Protein 1QGJ (pdb70)

Radius of gyration: 28.26 Å; Cα contacts (8 Å, |Δi|>4): 1122; chains: 2; bounding box: 73×62×68 Å

InterPro domains:
  IPR000823 Plant peroxidase [PR00461] (39-58)
  IPR000823 Plant peroxidase [PR00461] (63-83)
  IPR000823 Plant peroxidase [PR00461] (100-113)
  IPR000823 Plant peroxidase [PR00461] (119-129)
  IPR000823 Plant peroxidase [PR00461] (138-153)
  IPR000823 Plant peroxidase [PR00461] (184-196)
  IPR000823 Plant peroxidase [PR00461] (243-258)
  IPR000823 Plant peroxidase [PR00461] (259-276)
  IPR000823 Plant peroxidase [PR00461] (303-316)
  IPR000823 Plant peroxidase [PTHR31388] (28-325)
  IPR002016 Haem peroxidase [PF00141] (46-292)
  IPR002016 Haem peroxidase [PR00458] (61-75)
  IPR002016 Haem peroxidase [PR00458] (120-137)
  IPR002016 Haem peroxidase [PR00458] (138-150)
  IPR002016 Haem peroxidase [PR00458] (185-200)
  IPR002016 Haem peroxidase [PR00458] (245-260)
  IPR002016 Haem peroxidase [PS50873] (29-327)
  IPR010255 Haem peroxidase superfamily [SSF48113] (29-327)
  IPR019793 Peroxidases heam-ligand binding site [PS00435] (185-195)
  IPR019794 Peroxidase, active site [PS00436] (61-72)

B-factor: mean 11.36, std 8.83, range [2.0, 55.14]

Nearest PDB structures (foldseek):
  1qgj-assembly2_B  TM=1.003E+00  e=2.188E-56  Arabidopsis thaliana
  4cuo-assembly1_A-2  TM=9.708E-01  e=2.024E-37  Ficus benghalensis
  1qo4-assembly1_A  TM=9.752E-01  e=2.975E-37  Arabidopsis thaliana
  4a5g-assembly2_B  TM=9.734E-01  e=9.443E-37  Raphanus sativus
  1fhf-assembly1_A  TM=9.692E-01  e=9.141E-34  Glycine max

Structure (mmCIF, N/CA/C/O backbone):
data_1QGJ
#
_entry.id   1QGJ
#
_cell.length_a   72.989
_cell.length_b   87.457
_cell.length_c   91.371
_cell.angle_alpha   90.00
_cell.angle_beta   90.00
_cell.angle_gamma   90.00
#
_symmetry.space_group_name_H-M   'P 21 21 21'
#
loop_
_entity.id
_entity.type
_entity.pdbx_description
1 polymer 'PEROXIDASE N'
2 non-polymer 'CALCIUM ION'
3 non-polymer 'PROTOPORPHYRIN IX CONTAINING FE'
4 non-polymer GLUTATHIONE
5 water water
#
loop_
_atom_site.group_PDB
_atom_site.id
_atom_site.type_symbol
_atom_site.label_atom_id
_atom_site.label_alt_id
_atom_site.label_comp_id
_atom_site.label_asym_id
_atom_site.label_entity_id
_atom_site.label_seq_id
_atom_site.pdbx_PDB_ins_code
_atom_site.Cartn_x
_atom_site.Cartn_y
_atom_site.Cartn_z
_atom_site.occupancy
_atom_site.B_iso_or_equiv
_atom_site.auth_seq_id
_atom_site.auth_comp_id
_atom_site.auth_asym_id
_atom_site.auth_atom_id
_atom_site.pdbx_PDB_model_num
ATOM 1 N N . GLN A 1 1 ? 3.952 51.593 44.937 1.00 20.67 1 GLN A N 1
ATOM 2 C CA . GLN A 1 1 ? 4.497 52.051 43.622 1.00 19.99 1 GLN A CA 1
ATOM 3 C C . GLN A 1 1 ? 5.968 52.434 43.798 1.00 18.40 1 GLN A C 1
ATOM 4 O O . GLN A 1 1 ? 6.289 53.413 44.471 1.00 18.52 1 GLN A O 1
ATOM 10 N N . LEU A 1 2 ? 6.860 51.659 43.188 1.00 16.24 2 LEU A N 1
ATOM 11 C CA . LEU A 1 2 ? 8.292 51.915 43.303 1.00 14.04 2 LEU A CA 1
ATOM 12 C C . LEU A 1 2 ? 8.804 53.011 42.370 1.00 13.25 2 LEU A C 1
ATOM 13 O O . LEU A 1 2 ? 8.276 53.224 41.276 1.00 12.82 2 LEU A O 1
ATOM 18 N N . SER A 1 3 ? 9.850 53.694 42.813 1.00 11.82 3 SER A N 1
ATOM 19 C CA . SER A 1 3 ? 10.456 54.769 42.039 1.00 11.35 3 SER A CA 1
ATOM 20 C C . SER A 1 3 ? 11.940 54.881 42.387 1.00 10.73 3 SER A C 1
ATOM 21 O O . SER A 1 3 ? 12.329 54.692 43.536 1.00 10.26 3 SER A O 1
ATOM 24 N N . PRO A 1 4 ? 12.791 55.177 41.391 1.00 10.31 4 PRO A N 1
ATOM 25 C CA . PRO A 1 4 ? 14.231 55.306 41.645 1.00 10.20 4 PRO A CA 1
ATOM 26 C C . PRO A 1 4 ? 14.557 56.490 42.559 1.00 10.06 4 PRO A C 1
ATOM 27 O O . PRO A 1 4 ? 15.572 56.490 43.255 1.00 9.76 4 PRO A O 1
ATOM 31 N N . ASP A 1 5 ? 13.689 57.496 42.547 1.00 9.58 5 ASP A N 1
ATOM 32 C CA . ASP A 1 5 ? 13.892 58.709 43.336 1.00 9.89 5 ASP A CA 1
ATOM 33 C C . ASP A 1 5 ? 13.112 58.792 44.649 1.00 9.72 5 ASP A C 1
ATOM 34 O O . ASP A 1 5 ? 13.029 59.865 45.252 1.00 9.81 5 ASP A O 1
ATOM 39 N N . ILE A 1 6 ? 12.555 57.677 45.106 1.00 9.34 6 ILE A N 1
ATOM 40 C CA . ILE A 1 6 ? 11.773 57.688 46.339 1.00 9.54 6 ILE A CA 1
ATOM 41 C C . ILE A 1 6 ? 12.528 58.264 47.543 1.00 9.46 6 ILE A C 1
ATOM 42 O O . ILE A 1 6 ? 11.903 58.804 48.459 1.00 8.75 6 ILE A O 1
ATOM 47 N N . TYR A 1 7 ? 13.860 58.156 47.544 1.00 8.94 7 TYR A N 1
ATOM 48 C CA . TYR A 1 7 ? 14.676 58.685 48.648 1.00 8.81 7 TYR A CA 1
ATOM 49 C C . TYR A 1 7 ? 15.439 59.954 48.251 1.00 9.53 7 TYR A C 1
ATOM 50 O O . TYR A 1 7 ? 16.390 60.345 48.928 1.00 9.34 7 TYR A O 1
ATOM 59 N N . ALA A 1 8 ? 15.027 60.592 47.160 1.00 10.05 8 ALA A N 1
ATOM 60 C CA . ALA A 1 8 ? 15.697 61.800 46.672 1.00 10.96 8 ALA A CA 1
ATOM 61 C C . ALA A 1 8 ? 15.907 62.872 47.737 1.00 11.63 8 ALA A C 1
ATOM 62 O O . ALA A 1 8 ? 16.914 63.587 47.720 1.00 11.05 8 ALA A O 1
ATOM 64 N N . LYS A 1 9 ? 14.956 62.988 48.657 1.00 12.34 9 LYS A N 1
ATOM 65 C CA . LYS A 1 9 ? 15.057 63.971 49.729 1.00 13.35 9 LYS A CA 1
ATOM 66 C C . LYS A 1 9 ? 15.561 63.354 51.028 1.00 12.76 9 LYS A C 1
ATOM 67 O O . LYS A 1 9 ? 16.399 63.943 51.712 1.00 13.02 9 LYS A O 1
ATOM 73 N N . SER A 1 10 ? 15.054 62.169 51.359 1.00 11.84 10 SER A N 1
ATOM 74 C CA . SER A 1 10 ? 15.425 61.485 52.593 1.00 11.21 10 SER A CA 1
ATOM 75 C C . SER A 1 10 ? 16.814 60.846 52.635 1.00 10.88 10 SER A C 1
ATOM 76 O O . SER A 1 10 ? 17.418 60.758 53.703 1.00 10.81 10 SER A O 1
ATOM 79 N N . CYS A 1 11 ? 17.321 60.385 51.494 1.00 10.02 11 CYS A N 1
ATOM 80 C CA . CYS A 1 11 ? 18.651 59.769 51.458 1.00 10.22 11 CYS A CA 1
ATOM 81 C C . CYS A 1 11 ? 19.262 59.921 50.064 1.00 10.04 11 CYS A C 1
ATOM 82 O O . CYS A 1 11 ? 19.422 58.946 49.332 1.00 9.86 11 CYS A O 1
ATOM 85 N N . PRO A 1 12 ? 19.629 61.158 49.693 1.00 10.62 12 PRO A N 1
ATOM 86 C CA . PRO A 1 12 ? 20.223 61.517 48.402 1.00 10.79 12 PRO A CA 1
ATOM 87 C C . PRO A 1 12 ? 21.357 60.630 47.888 1.00 10.71 12 PRO A C 1
ATOM 88 O O . PRO A 1 12 ? 21.359 60.235 46.723 1.00 10.86 12 PRO A O 1
ATOM 92 N N . ASN A 1 13 ? 22.317 60.323 48.754 1.00 10.64 13 ASN A N 1
ATOM 93 C CA . ASN A 1 13 ? 23.474 59.526 48.355 1.00 10.19 13 ASN A CA 1
ATOM 94 C C . ASN A 1 13 ? 23.352 58.005 48.463 1.00 9.25 13 ASN A C 1
ATOM 95 O O . ASN A 1 13 ? 24.351 57.301 48.342 1.00 8.76 13 ASN A O 1
ATOM 100 N N . LEU A 1 14 ? 22.143 57.492 48.666 1.00 8.13 14 LEU A N 1
ATOM 101 C CA . LEU A 1 14 ? 21.957 56.048 48.811 1.00 7.71 14 LEU A CA 1
ATOM 102 C C . LEU A 1 14 ? 22.698 55.172 47.799 1.00 7.86 14 LEU A C 1
ATOM 103 O O . LEU A 1 14 ? 23.508 54.320 48.181 1.00 7.90 14 LEU A O 1
ATOM 108 N N . VAL A 1 15 ? 22.421 55.365 46.514 1.00 7.12 15 VAL A N 1
ATOM 109 C CA . VAL A 1 15 ? 23.061 54.545 45.488 1.00 7.25 15 VAL A CA 1
ATOM 110 C C . VAL A 1 15 ? 24.582 54.470 45.618 1.00 7.81 15 VAL A C 1
ATOM 111 O O . VAL A 1 15 ? 25.165 53.385 45.578 1.00 7.36 15 VAL A O 1
ATOM 115 N N A GLN A 1 16 ? 25.226 55.622 45.780 0.48 7.81 16 GLN A N 1
ATOM 116 N N B GLN A 1 16 ? 25.209 55.627 45.784 0.43 7.49 16 GLN A N 1
ATOM 117 C CA A GLN A 1 16 ? 26.680 55.665 45.912 0.56 8.00 16 GLN A CA 1
ATOM 118 C CA B GLN A 1 16 ? 26.656 55.713 45.911 0.32 7.62 16 GLN A CA 1
ATOM 119 C C A GLN A 1 16 ? 27.172 54.968 47.174 0.49 7.59 16 GLN A C 1
ATOM 120 C C B GLN A 1 16 ? 27.175 55.007 47.168 0.61 7.34 16 GLN A C 1
ATOM 121 O O A GLN A 1 16 ? 28.177 54.257 47.147 0.50 7.53 16 GLN A O 1
ATOM 122 O O B GLN A 1 16 ? 28.197 54.322 47.126 0.41 7.14 16 GLN A O 1
ATOM 133 N N . ILE A 1 17 ? 26.461 55.168 48.278 1.00 6.99 17 ILE A N 1
ATOM 134 C CA . ILE A 1 17 ? 26.846 54.545 49.544 1.00 6.82 17 ILE A CA 1
ATOM 135 C C . ILE A 1 17 ? 26.865 53.031 49.398 1.00 6.71 17 ILE A C 1
ATOM 136 O O . ILE A 1 17 ? 27.842 52.376 49.759 1.00 5.94 17 ILE A O 1
ATOM 141 N N . VAL A 1 18 ? 25.790 52.476 48.849 1.00 6.33 18 VAL A N 1
ATOM 142 C CA . VAL A 1 18 ? 25.702 51.032 48.669 1.00 6.43 18 VAL A CA 1
ATOM 143 C C . VAL A 1 18 ? 26.773 50.497 47.712 1.00 7.26 18 VAL A C 1
ATOM 144 O O . VAL A 1 18 ? 27.404 49.482 47.996 1.00 6.89 18 VAL A O 1
ATOM 148 N N A ARG A 1 19 ? 26.976 51.184 46.592 0.56 8.07 19 ARG A N 1
ATOM 149 C CA A ARG A 1 19 ? 27.974 50.763 45.612 0.59 9.00 19 ARG A CA 1
ATOM 150 C CA B ARG A 1 19 ? 27.986 50.738 45.623 0.46 9.21 19 ARG A CA 1
ATOM 151 C C A ARG A 1 19 ? 29.363 50.649 46.238 0.52 8.93 19 ARG A C 1
ATOM 152 C C B ARG A 1 19 ? 29.368 50.637 46.253 0.26 9.24 19 ARG A C 1
ATOM 153 O O A ARG A 1 19 ? 30.052 49.647 46.058 0.49 8.71 19 ARG A O 1
ATOM 154 O O B ARG A 1 19 ? 30.060 49.633 46.092 0.40 9.14 19 ARG A O 1
ATOM 169 N N . LYS A 1 20 ? 29.774 51.680 46.969 1.00 9.19 20 LYS A N 1
ATOM 170 C CA . LYS A 1 20 ? 31.084 51.677 47.611 1.00 9.56 20 LYS A CA 1
ATOM 171 C C . LYS A 1 20 ? 31.247 50.507 48.583 1.00 8.81 20 LYS A C 1
ATOM 172 O O . LYS A 1 20 ? 32.318 49.893 48.648 1.00 8.23 20 LYS A O 1
ATOM 178 N N . GLN A 1 21 ? 30.187 50.186 49.322 1.00 7.78 21 GLN A N 1
ATOM 179 C CA . GLN A 1 21 ? 30.248 49.084 50.277 1.00 7.41 21 GLN A CA 1
ATOM 180 C C . GLN A 1 21 ? 30.281 47.720 49.588 1.00 6.81 21 GLN A C 1
ATOM 181 O O . GLN A 1 21 ? 30.901 46.785 50.087 1.00 7.08 21 GLN A O 1
ATOM 187 N N . VAL A 1 22 ? 29.614 47.598 48.445 1.00 5.77 22 VAL A N 1
ATOM 188 C CA . VAL A 1 22 ? 29.622 46.331 47.731 1.00 5.81 22 VAL A CA 1
ATOM 189 C C . VAL A 1 22 ? 31.024 46.098 47.169 1.00 6.10 22 VAL A C 1
ATOM 190 O O . VAL A 1 22 ? 31.540 44.983 47.213 1.00 5.39 22 VAL A O 1
ATOM 194 N N . ALA A 1 23 ? 31.642 47.162 46.663 1.00 6.44 23 ALA A N 1
ATOM 195 C CA . ALA A 1 23 ? 32.991 47.069 46.102 1.00 6.83 23 ALA A CA 1
ATOM 196 C C . ALA A 1 23 ? 33.981 46.636 47.182 1.00 6.65 23 ALA A C 1
ATOM 197 O O . ALA A 1 23 ? 34.907 45.861 46.921 1.00 7.01 23 ALA A O 1
ATOM 199 N N . ILE A 1 24 ? 33.784 47.133 48.400 1.00 6.54 24 ILE A N 1
ATOM 200 C CA . ILE A 1 24 ? 34.660 46.761 49.507 1.00 6.09 24 ILE A CA 1
ATOM 201 C C . ILE A 1 24 ? 34.506 45.271 49.813 1.00 6.58 24 ILE A C 1
ATOM 202 O O . ILE A 1 24 ? 35.499 44.565 50.009 1.00 5.61 24 ILE A O 1
ATOM 207 N N . ALA A 1 25 ? 33.262 44.794 49.843 1.00 6.24 25 ALA A N 1
ATOM 208 C CA . ALA A 1 25 ? 33.000 43.381 50.119 1.00 6.57 25 ALA A CA 1
ATOM 209 C C . ALA A 1 25 ? 33.593 42.460 49.049 1.00 6.85 25 ALA A C 1
ATOM 210 O O . ALA A 1 25 ? 34.158 41.408 49.372 1.00 6.65 25 ALA A O 1
ATOM 212 N N A LEU A 1 26 ? 33.461 42.848 47.783 0.56 7.10 26 LEU A N 1
ATOM 213 N N B LEU A 1 26 ? 33.466 42.849 47.782 0.66 7.92 26 LEU A N 1
ATOM 214 C CA A LEU A 1 26 ? 33.993 42.046 46.687 0.49 8.33 26 LEU A CA 1
ATOM 215 C CA B LEU A 1 26 ? 33.996 42.036 46.693 0.40 8.43 26 LEU A CA 1
ATOM 216 C C A LEU A 1 26 ? 35.516 42.002 46.703 0.49 8.64 26 LEU A C 1
ATOM 217 C C B LEU A 1 26 ? 35.519 41.996 46.713 0.41 8.70 26 LEU A C 1
ATOM 218 O O A LEU A 1 26 ? 36.117 41.008 46.296 0.51 8.51 26 LEU A O 1
ATOM 219 O O B LEU A 1 26 ? 36.123 40.999 46.316 0.54 8.79 26 LEU A O 1
ATOM 228 N N . LYS A 1 27 ? 36.140 43.078 47.172 1.00 8.94 27 LYS A N 1
ATOM 229 C CA . LYS A 1 27 ? 37.601 43.132 47.244 1.00 9.53 27 LYS A CA 1
ATOM 230 C C . LYS A 1 27 ? 38.091 42.127 48.282 1.00 9.40 27 LYS A C 1
ATOM 231 O O . LYS A 1 27 ? 39.143 41.507 48.115 1.00 9.88 27 LYS A O 1
ATOM 237 N N . ALA A 1 28 ? 37.322 41.970 49.355 1.00 9.10 28 ALA A N 1
ATOM 238 C CA . ALA A 1 28 ? 37.680 41.036 50.420 1.00 9.05 28 ALA A CA 1
ATOM 239 C C . ALA A 1 28 ? 37.395 39.588 50.015 1.00 8.86 28 ALA A C 1
ATOM 240 O O . ALA A 1 28 ? 38.159 38.682 50.350 1.00 8.69 28 ALA A O 1
ATOM 242 N N . GLU A 1 29 ? 36.293 39.373 49.297 1.00 8.68 29 GLU A N 1
ATOM 243 C CA . GLU A 1 29 ? 35.915 38.032 48.850 1.00 8.81 29 GLU A CA 1
ATOM 244 C C . GLU A 1 29 ? 35.081 38.172 47.584 1.00 8.76 29 GLU A C 1
ATOM 245 O O . GLU A 1 29 ? 33.915 38.563 47.649 1.00 8.76 29 GLU A O 1
ATOM 251 N N . ILE A 1 30 ? 35.665 37.840 46.437 1.00 8.64 30 ILE A N 1
ATOM 252 C CA . ILE A 1 30 ? 34.957 37.992 45.173 1.00 8.25 30 ILE A CA 1
ATOM 253 C C . ILE A 1 30 ? 33.665 37.174 45.063 1.00 8.00 30 ILE A C 1
ATOM 254 O O . ILE A 1 30 ? 32.705 37.611 44.425 1.00 6.72 30 ILE A O 1
ATOM 259 N N . ARG A 1 31 ? 33.625 36.006 45.700 1.00 7.08 31 ARG A N 1
ATOM 260 C CA . ARG A 1 31 ? 32.427 35.165 45.662 1.00 6.95 31 ARG A CA 1
ATOM 261 C C . ARG A 1 31 ? 31.186 35.876 46.217 1.00 6.96 31 ARG A C 1
ATOM 262 O O . ARG A 1 31 ? 30.047 35.510 45.891 1.00 6.98 31 ARG A O 1
ATOM 270 N N A MET A 1 32 ? 31.408 36.896 47.040 0.51 6.80 32 MET A N 1
ATOM 271 N N B MET A 1 32 ? 31.401 36.889 47.052 0.57 6.58 32 MET A N 1
ATOM 272 C CA A MET A 1 32 ? 30.309 37.633 47.656 0.55 6.58 32 MET A CA 1
ATOM 273 C CA B MET A 1 32 ? 30.287 37.617 47.650 0.54 6.09 32 MET A CA 1
ATOM 274 C C A MET A 1 32 ? 29.351 38.262 46.647 0.48 6.03 32 MET A C 1
ATOM 275 C C B MET A 1 32 ? 29.342 38.261 46.643 0.46 5.85 32 MET A C 1
ATOM 276 O O A MET A 1 32 ? 28.190 38.515 46.966 0.49 5.90 32 MET A O 1
ATOM 277 O O B MET A 1 32 ? 28.181 38.522 46.958 0.44 5.76 32 MET A O 1
ATOM 286 N N . ALA A 1 33 ? 29.835 38.525 45.437 1.00 5.27 33 ALA A N 1
ATOM 287 C CA . ALA A 1 33 ? 28.994 39.122 44.400 1.00 4.69 33 ALA A CA 1
ATOM 288 C C . ALA A 1 33 ? 27.877 38.119 44.106 1.00 4.57 33 ALA A C 1
ATOM 289 O O . ALA A 1 33 ? 26.690 38.473 44.031 1.00 3.82 33 ALA A O 1
ATOM 291 N N . ALA A 1 34 ? 28.276 36.858 43.952 1.00 3.88 34 ALA A N 1
ATOM 292 C CA . ALA A 1 34 ? 27.339 35.776 43.679 1.00 4.13 34 ALA A CA 1
ATOM 293 C C . ALA A 1 34 ? 26.412 35.555 44.871 1.00 3.95 34 ALA A C 1
ATOM 294 O O . ALA A 1 34 ? 25.199 35.438 44.707 1.00 4.74 34 ALA A O 1
ATOM 296 N N . SER A 1 35 ? 26.988 35.500 46.069 1.00 3.67 35 SER A N 1
ATOM 297 C CA . SER A 1 35 ? 26.206 35.273 47.279 1.00 3.80 35 SER A CA 1
ATOM 298 C C . SER A 1 35 ? 25.109 36.320 47.481 1.00 3.90 35 SER A C 1
ATOM 299 O O . SER A 1 35 ? 23.985 35.979 47.852 1.00 2.71 35 SER A O 1
ATOM 302 N N . LEU A 1 36 ? 25.430 37.588 47.229 1.00 3.88 36 LEU A N 1
ATOM 303 C CA . LEU A 1 36 ? 24.466 38.677 47.409 1.00 4.08 36 LEU A CA 1
ATOM 304 C C . LEU A 1 36 ? 23.254 38.624 46.477 1.00 3.97 36 LEU A C 1
ATOM 305 O O . LEU A 1 36 ? 22.124 38.871 46.906 1.00 3.70 36 LEU A O 1
ATOM 310 N N . ILE A 1 37 ? 23.469 38.325 45.202 1.00 3.70 37 ILE A N 1
ATOM 311 C CA . ILE A 1 37 ? 22.331 38.265 44.305 1.00 3.61 37 ILE A CA 1
ATOM 312 C C . ILE A 1 37 ? 21.491 37.038 44.651 1.00 3.28 37 ILE A C 1
ATOM 313 O O . ILE A 1 37 ? 20.278 37.057 44.500 1.00 3.24 37 ILE A O 1
ATOM 318 N N . ARG A 1 38 ? 22.121 35.975 45.144 1.00 3.96 38 ARG A N 1
ATOM 319 C CA . ARG A 1 38 ? 21.338 34.798 45.514 1.00 4.74 38 ARG A CA 1
ATOM 320 C C . ARG A 1 38 ? 20.417 35.150 46.691 1.00 4.82 38 ARG A C 1
ATOM 321 O O . ARG A 1 38 ? 19.291 34.653 46.774 1.00 5.17 38 ARG A O 1
ATOM 329 N N . LEU A 1 39 ? 20.890 36.001 47.603 1.00 4.28 39 LEU A N 1
ATOM 330 C CA . LEU A 1 39 ? 20.062 36.398 48.741 1.00 5.10 39 LEU A CA 1
ATOM 331 C C . LEU A 1 39 ? 18.817 37.123 48.249 1.00 5.50 39 LEU A C 1
ATOM 332 O O . LEU A 1 39 ? 17.724 36.919 48.779 1.00 6.76 39 LEU A O 1
ATOM 337 N N . HIS A 1 40 ? 18.987 37.969 47.236 1.00 5.88 40 HIS A N 1
ATOM 338 C CA . HIS A 1 40 ? 17.876 38.726 46.665 1.00 5.90 40 HIS A CA 1
ATOM 339 C C . HIS A 1 40 ? 16.857 37.756 46.062 1.00 5.85 40 HIS A C 1
ATOM 340 O O . HIS A 1 40 ? 15.649 37.912 46.249 1.00 5.50 40 HIS A O 1
ATOM 347 N N . PHE A 1 41 ? 17.357 36.755 45.338 1.00 5.60 41 PHE A N 1
ATOM 348 C CA . PHE A 1 41 ? 16.512 35.728 44.726 1.00 5.63 41 PHE A CA 1
ATOM 349 C C . PHE A 1 41 ? 15.706 35.019 45.820 1.00 5.05 41 PHE A C 1
ATOM 350 O O . PHE A 1 41 ? 14.476 34.948 45.748 1.00 4.73 41 PHE A O 1
ATOM 358 N N . HIS A 1 42 ? 16.392 34.505 46.837 1.00 4.75 42 HIS A N 1
ATOM 359 C CA . HIS A 1 42 ? 15.702 33.815 47.917 1.00 4.45 42 HIS A CA 1
ATOM 360 C C . HIS A 1 42 ? 14.803 34.721 48.750 1.00 4.17 42 HIS A C 1
ATOM 361 O O . HIS A 1 42 ? 13.905 34.241 49.436 1.00 4.13 42 HIS A O 1
ATOM 368 N N . ASP A 1 43 ? 15.028 36.028 48.690 1.00 4.16 43 ASP A N 1
ATOM 369 C CA . ASP A 1 43 ? 14.157 36.941 49.422 1.00 3.85 43 ASP A CA 1
ATOM 370 C C . ASP A 1 43 ? 12.872 37.101 48.619 1.00 3.62 43 ASP A C 1
ATOM 371 O O . ASP A 1 43 ? 11.776 36.900 49.136 1.00 4.08 43 ASP A O 1
ATOM 376 N N . CYS A 1 44 ? 13.018 37.434 47.340 1.00 3.60 44 CYS A N 1
ATOM 377 C CA . CYS A 1 44 ? 11.864 37.665 46.477 1.00 4.36 44 CYS A CA 1
ATOM 378 C C . CYS A 1 44 ? 10.907 36.494 46.291 1.00 4.53 44 CYS A C 1
ATOM 379 O O . CYS A 1 44 ? 9.704 36.700 46.136 1.00 4.29 44 CYS A O 1
ATOM 382 N N . PHE A 1 45 ? 11.427 35.271 46.319 1.00 4.81 45 PHE A N 1
ATOM 383 C CA . PHE A 1 45 ? 10.578 34.095 46.130 1.00 5.09 45 PHE A CA 1
ATOM 384 C C . PHE A 1 45 ? 9.802 33.622 47.366 1.00 5.17 45 PHE A C 1
ATOM 385 O O . PHE A 1 45 ? 9.076 32.629 47.296 1.00 4.93 45 PHE A O 1
ATOM 393 N N . VAL A 1 46 ? 9.944 34.330 48.486 1.00 5.35 46 VAL A N 1
ATOM 394 C CA . VAL A 1 46 ? 9.244 33.963 49.720 1.00 5.20 46 VAL A CA 1
ATOM 395 C C . VAL A 1 46 ? 8.656 35.217 50.364 1.00 5.68 46 VAL A C 1
ATOM 396 O O . VAL A 1 46 ? 9.393 36.060 50.866 1.00 6.59 46 VAL A O 1
ATOM 400 N N . ASN A 1 47 ? 7.328 35.334 50.355 1.00 5.52 47 ASN A N 1
ATOM 401 C CA . ASN A 1 47 ? 6.654 36.510 50.913 1.00 5.55 47 ASN A CA 1
ATOM 402 C C . ASN A 1 47 ? 7.095 37.801 50.209 1.00 5.72 47 ASN A C 1
ATOM 403 O O . ASN A 1 47 ? 7.000 38.892 50.781 1.00 6.47 47 ASN A O 1
ATOM 408 N N . GLY A 1 48 ? 7.569 37.667 48.967 1.00 5.28 48 GLY A N 1
ATOM 409 C CA . GLY A 1 48 ? 8.011 38.814 48.183 1.00 5.37 48 GLY A CA 1
ATOM 410 C C . GLY A 1 48 ? 9.353 39.408 48.585 1.00 5.44 48 GLY A C 1
ATOM 411 O O . GLY A 1 48 ? 9.985 38.930 49.534 1.00 5.37 48 GLY A O 1
ATOM 412 N N . CYS A 1 49 ? 9.791 40.443 47.862 1.00 5.25 49 CYS A N 1
ATOM 413 C CA . CYS A 1 49 ? 11.066 41.123 48.145 1.00 5.08 49 CYS A CA 1
ATOM 414 C C . CYS A 1 49 ? 10.844 42.031 49.350 1.00 5.18 49 CYS A C 1
ATOM 415 O O . CYS A 1 49 ? 10.657 43.246 49.204 1.00 4.50 49 CYS A O 1
ATOM 418 N N . ASP A 1 50 ? 10.883 41.433 50.536 1.00 4.72 50 ASP A N 1
ATOM 419 C CA . ASP A 1 50 ? 10.621 42.148 51.778 1.00 4.42 50 ASP A CA 1
ATOM 420 C C . ASP A 1 50 ? 11.661 41.877 52.865 1.00 4.41 50 ASP A C 1
ATOM 421 O O . ASP A 1 50 ? 11.403 42.115 54.047 1.00 3.99 50 ASP A O 1
ATOM 426 N N . ALA A 1 51 ? 12.821 41.364 52.469 1.00 3.91 51 ALA A N 1
ATOM 427 C CA . ALA A 1 51 ? 13.896 41.071 53.410 1.00 4.24 51 ALA A CA 1
ATOM 428 C C . ALA A 1 51 ? 13.505 40.105 54.533 1.00 3.94 51 ALA A C 1
ATOM 429 O O . ALA A 1 51 ? 14.154 40.078 55.579 1.00 3.99 51 ALA A O 1
ATOM 431 N N . SER A 1 52 ? 12.460 39.308 54.325 1.00 4.09 52 SER A N 1
ATOM 432 C CA . SER A 1 52 ? 12.034 38.362 55.352 1.00 3.91 52 SER A CA 1
ATOM 433 C C . SER A 1 52 ? 13.138 37.336 55.626 1.00 3.72 52 SER A C 1
ATOM 434 O O . SER A 1 52 ? 13.272 36.843 56.744 1.00 2.88 52 SER A O 1
ATOM 437 N N . LEU A 1 53 ? 13.933 37.026 54.606 1.00 3.35 53 LEU A N 1
ATOM 438 C CA . LEU A 1 53 ? 15.019 36.060 54.757 1.00 3.80 53 LEU A CA 1
ATOM 439 C C . LEU A 1 53 ? 16.090 36.526 55.747 1.00 4.52 53 LEU A C 1
ATOM 440 O O . LEU A 1 53 ? 16.775 35.706 56.363 1.00 4.29 53 LEU A O 1
ATOM 445 N N . LEU A 1 54 ? 16.230 37.841 55.898 1.00 4.21 54 LEU A N 1
ATOM 446 C CA . LEU A 1 54 ? 17.238 38.398 56.796 1.00 4.40 54 LEU A CA 1
ATOM 447 C C . LEU A 1 54 ? 16.889 38.291 58.276 1.00 5.10 54 LEU A C 1
ATOM 448 O O . LEU A 1 54 ? 17.743 38.532 59.132 1.00 4.43 54 LEU A O 1
ATOM 453 N N . LEU A 1 55 ? 15.642 37.937 58.582 1.00 4.90 55 LEU A N 1
ATOM 454 C CA . LEU A 1 55 ? 15.226 37.817 59.975 1.00 5.97 55 LEU A CA 1
ATOM 455 C C . LEU A 1 55 ? 15.782 36.564 60.657 1.00 6.81 55 LEU A C 1
ATOM 456 O O . LEU A 1 55 ? 15.717 35.460 60.111 1.00 6.86 55 LEU A O 1
ATOM 461 N N . ASP A 1 56 ? 16.335 36.751 61.853 1.00 7.77 56 ASP A N 1
ATOM 462 C CA . ASP A 1 56 ? 16.885 35.650 62.644 1.00 8.99 56 ASP A CA 1
ATOM 463 C C . ASP A 1 56 ? 15.777 35.066 63.519 1.00 9.88 56 ASP A C 1
ATOM 464 O O . ASP A 1 56 ? 14.670 35.596 63.550 1.00 9.85 56 ASP A O 1
ATOM 469 N N . GLY A 1 57 ? 16.071 33.973 64.219 1.00 10.69 57 GLY A N 1
ATOM 470 C CA . GLY A 1 57 ? 15.068 33.359 65.072 1.00 11.65 57 GLY A CA 1
ATOM 471 C C . GLY A 1 57 ? 14.961 31.855 64.877 1.00 12.43 57 GLY A C 1
ATOM 472 O O . GLY A 1 57 ? 15.458 31.310 63.894 1.00 12.16 57 GLY A O 1
ATOM 473 N N . ALA A 1 58 ? 14.302 31.181 65.813 1.00 13.29 58 ALA A N 1
ATOM 474 C CA . ALA A 1 58 ? 14.150 29.731 65.741 1.00 14.14 58 ALA A CA 1
ATOM 475 C C . ALA A 1 58 ? 13.334 29.276 64.537 1.00 14.15 58 ALA A C 1
ATOM 476 O O . ALA A 1 58 ? 13.465 28.137 64.090 1.00 14.99 58 ALA A O 1
ATOM 478 N N A ASP A 1 59 ? 12.490 30.166 64.021 0.51 14.38 59 ASP A N 1
ATOM 479 N N B ASP A 1 59 ? 12.502 30.175 64.021 0.47 14.80 59 ASP A N 1
ATOM 480 C CA A ASP A 1 59 ? 11.646 29.858 62.868 0.51 14.30 59 ASP A CA 1
ATOM 481 C CA B ASP A 1 59 ? 11.638 29.890 62.876 0.48 14.48 59 ASP A CA 1
ATOM 482 C C A ASP A 1 59 ? 12.149 30.564 61.609 0.52 12.38 59 ASP A C 1
ATOM 483 C C B ASP A 1 59 ? 12.145 30.577 61.612 0.45 13.43 59 ASP A C 1
ATOM 484 O O A ASP A 1 59 ? 11.426 30.680 60.618 0.56 11.34 59 ASP A O 1
ATOM 485 O O B ASP A 1 59 ? 11.426 30.682 60.618 0.58 13.59 59 ASP A O 1
ATOM 494 N N . SER A 1 60 ? 13.390 31.036 61.658 1.00 10.43 60 SER A N 1
ATOM 495 C CA . SER A 1 60 ? 13.998 31.743 60.535 1.00 8.79 60 SER A CA 1
ATOM 496 C C . SER A 1 60 ? 14.026 31.010 59.197 1.00 7.43 60 SER A C 1
ATOM 497 O O . SER A 1 60 ? 14.111 29.784 59.143 1.00 7.65 60 SER A O 1
ATOM 500 N N . GLU A 1 61 ? 13.946 31.773 58.113 1.00 6.15 61 GLU A N 1
ATOM 501 C CA . GLU A 1 61 ? 14.020 31.194 56.782 1.00 5.28 61 GLU A CA 1
ATOM 502 C C . GLU A 1 61 ? 15.445 30.691 56.562 1.00 5.37 61 GLU A C 1
ATOM 503 O O . GLU A 1 61 ? 15.684 29.834 55.711 1.00 5.53 61 GLU A O 1
ATOM 509 N N . LYS A 1 62 ? 16.391 31.224 57.333 1.00 5.05 62 LYS A N 1
ATOM 510 C CA . LYS A 1 62 ? 17.784 30.809 57.199 1.00 5.57 62 LYS A CA 1
ATOM 511 C C . LYS A 1 62 ? 17.975 29.332 57.524 1.00 5.81 62 LYS A C 1
ATOM 512 O O . LYS A 1 62 ? 18.993 28.737 57.155 1.00 5.59 62 LYS A O 1
ATOM 518 N N . LEU A 1 63 ? 17.000 28.737 58.206 1.00 5.80 63 LEU A N 1
ATOM 519 C CA . LEU A 1 63 ? 17.094 27.324 58.564 1.00 5.68 63 LEU A CA 1
ATOM 520 C C . LEU A 1 63 ? 16.329 26.419 57.603 1.00 5.52 63 LEU A C 1
ATOM 521 O O . LEU A 1 63 ? 16.369 25.193 57.742 1.00 4.70 63 LEU A O 1
ATOM 526 N N . ALA A 1 64 ? 15.635 27.007 56.630 1.00 4.81 64 ALA A N 1
ATOM 527 C CA . ALA A 1 64 ? 14.890 26.201 55.668 1.00 4.82 64 ALA A CA 1
ATOM 528 C C . ALA A 1 64 ? 15.876 25.331 54.891 1.00 4.97 64 ALA A C 1
ATOM 529 O O . ALA A 1 64 ? 17.041 25.696 54.719 1.00 4.97 64 ALA A O 1
ATOM 531 N N . ILE A 1 65 ? 15.394 24.185 54.420 1.00 4.93 65 ILE A N 1
ATOM 532 C CA . ILE A 1 65 ? 16.217 23.225 53.695 1.00 5.18 65 ILE A CA 1
ATOM 533 C C . ILE A 1 65 ? 17.163 23.817 52.643 1.00 5.86 65 ILE A C 1
ATOM 534 O O . ILE A 1 65 ? 18.335 23.438 52.587 1.00 5.20 65 ILE A O 1
ATOM 539 N N . PRO A 1 66 ? 16.676 24.747 51.798 1.00 5.72 66 PRO A N 1
ATOM 540 C CA . PRO A 1 66 ? 17.546 25.341 50.774 1.00 6.15 66 PRO A CA 1
ATOM 541 C C . PRO A 1 66 ? 18.513 26.419 51.284 1.00 5.88 66 PRO A C 1
ATOM 542 O O . PRO A 1 66 ? 19.511 26.712 50.628 1.00 6.32 66 PRO A O 1
ATOM 546 N N . ASN A 1 67 ? 18.223 27.003 52.443 1.00 5.20 67 ASN A N 1
ATOM 547 C CA . ASN A 1 67 ? 19.072 28.064 52.993 1.00 5.44 67 ASN A CA 1
ATOM 548 C C . ASN A 1 67 ? 20.116 27.640 54.023 1.00 5.50 67 ASN A C 1
ATOM 549 O O . ASN A 1 67 ? 21.195 28.226 54.091 1.00 5.16 67 ASN A O 1
ATOM 554 N N . ILE A 1 68 ? 19.792 26.640 54.836 1.00 5.68 68 ILE A N 1
ATOM 555 C CA . ILE A 1 68 ? 20.712 26.194 55.877 1.00 5.76 68 ILE A CA 1
ATOM 556 C C . ILE A 1 68 ? 22.044 25.709 55.299 1.00 5.90 68 ILE A C 1
ATOM 557 O O . ILE A 1 68 ? 22.070 24.995 54.293 1.00 5.95 68 ILE A O 1
ATOM 562 N N . ASN A 1 69 ? 23.147 26.125 55.921 1.00 5.24 69 ASN A N 1
ATOM 563 C CA . ASN A 1 69 ? 24.481 25.724 55.469 1.00 5.08 69 ASN A CA 1
ATOM 564 C C . ASN A 1 69 ? 24.616 26.018 53.976 1.00 4.73 69 ASN A C 1
ATOM 565 O O . ASN A 1 69 ? 25.266 25.271 53.245 1.00 5.11 69 ASN A O 1
ATOM 570 N N . SER A 1 70 ? 24.010 27.118 53.528 1.00 4.68 70 SER A N 1
ATOM 571 C CA . SER A 1 70 ? 24.031 27.460 52.107 1.00 4.74 70 SER A CA 1
ATOM 572 C C . SER A 1 70 ? 23.995 28.968 51.815 1.00 4.49 70 SER A C 1
ATOM 573 O O . SER A 1 70 ? 24.904 29.506 51.174 1.00 3.77 70 SER A O 1
ATOM 576 N N . ALA A 1 71 ? 22.944 29.646 52.271 1.00 4.92 71 ALA A N 1
ATOM 577 C CA . ALA A 1 71 ? 22.821 31.087 52.047 1.00 4.71 71 ALA A CA 1
ATOM 578 C C . ALA A 1 71 ? 23.934 31.795 52.814 1.00 5.54 71 ALA A C 1
ATOM 579 O O . ALA A 1 71 ? 24.302 31.368 53.913 1.00 5.79 71 ALA A O 1
ATOM 581 N N . ARG A 1 72 ? 24.468 32.874 52.251 1.00 5.30 72 ARG A N 1
ATOM 582 C CA . ARG A 1 72 ? 25.555 33.597 52.916 1.00 6.02 72 ARG A CA 1
ATOM 583 C C . ARG A 1 72 ? 25.595 35.070 52.530 1.00 6.02 72 ARG A C 1
ATOM 584 O O . ARG A 1 72 ? 24.934 35.491 51.579 1.00 6.84 72 ARG A O 1
ATOM 592 N N . GLY A 1 73 ? 26.375 35.848 53.276 1.00 6.07 73 GLY A N 1
ATOM 593 C CA . GLY A 1 73 ? 26.491 37.271 53.003 1.00 5.58 73 GLY A CA 1
ATOM 594 C C . GLY A 1 73 ? 25.671 38.120 53.960 1.00 5.75 73 GLY A C 1
ATOM 595 O O . GLY A 1 73 ? 25.462 39.314 53.727 1.00 4.73 73 GLY A O 1
ATOM 596 N N . PHE A 1 74 ? 25.206 37.511 55.045 1.00 5.53 74 PHE A N 1
ATOM 597 C CA . PHE A 1 74 ? 24.404 38.242 56.019 1.00 6.11 74 PHE A CA 1
ATOM 598 C C . PHE A 1 74 ? 25.215 39.325 56.738 1.00 6.47 74 PHE A C 1
ATOM 599 O O . PHE A 1 74 ? 24.693 40.401 57.022 1.00 6.09 74 PHE A O 1
ATOM 607 N N . GLU A 1 75 ? 26.488 39.048 57.017 1.00 7.11 75 GLU A N 1
ATOM 608 C CA . GLU A 1 75 ? 27.352 40.025 57.688 1.00 7.92 75 GLU A CA 1
ATOM 609 C C . GLU A 1 75 ? 27.604 41.224 56.773 1.00 7.53 75 GLU A C 1
ATOM 610 O O . GLU A 1 75 ? 27.671 42.370 57.228 1.00 6.49 75 GLU A O 1
ATOM 616 N N . VAL A 1 76 ? 27.763 40.951 55.481 1.00 6.75 76 VAL A N 1
ATOM 617 C CA . VAL A 1 76 ? 28.000 42.013 54.515 1.00 6.43 76 VAL A CA 1
ATOM 618 C C . VAL A 1 76 ? 26.788 42.930 54.444 1.00 6.01 76 VAL A C 1
ATOM 619 O O . VAL A 1 76 ? 26.931 44.147 54.365 1.00 5.89 76 VAL A O 1
ATOM 623 N N . ILE A 1 77 ? 25.591 42.349 54.469 1.00 5.75 77 ILE A N 1
ATOM 624 C CA . ILE A 1 77 ? 24.382 43.161 54.427 1.00 5.51 77 ILE A CA 1
ATOM 625 C C . ILE A 1 77 ? 24.306 44.031 55.683 1.00 5.71 77 ILE A C 1
ATOM 626 O O . ILE A 1 77 ? 23.911 45.198 55.610 1.00 5.88 77 ILE A O 1
ATOM 631 N N . ASP A 1 78 ? 24.696 43.482 56.831 1.00 5.68 78 ASP A N 1
ATOM 632 C CA . ASP A 1 78 ? 24.672 44.278 58.055 1.00 5.25 78 ASP A CA 1
ATOM 633 C C . ASP A 1 78 ? 25.603 45.475 57.908 1.00 5.12 78 ASP A C 1
ATOM 634 O O . ASP A 1 78 ? 25.282 46.580 58.353 1.00 4.91 78 ASP A O 1
ATOM 639 N N . THR A 1 79 ? 26.757 45.256 57.285 1.00 5.18 79 THR A N 1
ATOM 640 C CA . THR A 1 79 ? 27.734 46.323 57.107 1.00 4.99 79 THR A CA 1
ATOM 641 C C . THR A 1 79 ? 27.204 47.417 56.190 1.00 4.83 79 THR A C 1
ATOM 642 O O . THR A 1 79 ? 27.351 48.607 56.478 1.00 4.39 79 THR A O 1
ATOM 646 N N . ILE A 1 80 ? 26.586 47.018 55.084 1.00 5.06 80 ILE A N 1
ATOM 647 C CA . ILE A 1 80 ? 26.026 47.982 54.146 1.00 4.84 80 ILE A CA 1
ATOM 648 C C . ILE A 1 80 ? 24.919 48.769 54.848 1.00 5.63 80 ILE A C 1
ATOM 649 O O . ILE A 1 80 ? 24.878 50.006 54.784 1.00 6.27 80 ILE A O 1
ATOM 654 N N . LYS A 1 81 ? 24.025 48.045 55.518 1.00 5.24 81 LYS A N 1
ATOM 655 C CA . LYS A 1 81 ? 22.916 48.668 56.238 1.00 5.97 81 LYS A CA 1
ATOM 656 C C . LYS A 1 81 ? 23.423 49.661 57.283 1.00 6.10 81 LYS A C 1
ATOM 657 O O . LYS A 1 81 ? 22.869 50.748 57.434 1.00 6.40 81 LYS A O 1
ATOM 663 N N . ALA A 1 82 ? 24.483 49.300 57.997 1.00 6.44 82 ALA A N 1
ATOM 664 C CA . ALA A 1 82 ? 25.028 50.193 59.015 1.00 6.61 82 ALA A CA 1
ATOM 665 C C . ALA A 1 82 ? 25.525 51.496 58.381 1.00 6.62 82 ALA A C 1
ATOM 666 O O . ALA A 1 82 ? 25.328 52.583 58.933 1.00 6.97 82 ALA A O 1
ATOM 668 N N . ALA A 1 83 ? 26.158 51.391 57.217 1.00 6.47 83 ALA A N 1
ATOM 669 C CA . ALA A 1 83 ? 26.660 52.578 56.525 1.00 6.27 83 ALA A CA 1
ATOM 670 C C . ALA A 1 83 ? 25.491 53.459 56.081 1.00 6.26 83 ALA A C 1
ATOM 671 O O . ALA A 1 83 ? 25.538 54.688 56.183 1.00 5.53 83 ALA A O 1
ATOM 673 N N . VAL A 1 84 ? 24.433 52.831 55.590 1.00 5.43 84 VAL A N 1
ATOM 674 C CA . VAL A 1 84 ? 23.278 53.591 55.148 1.00 5.79 84 VAL A CA 1
ATOM 675 C C . VAL A 1 84 ? 22.568 54.240 56.335 1.00 5.96 84 VAL A C 1
ATOM 676 O O . VAL A 1 84 ? 22.133 55.388 56.247 1.00 5.72 84 VAL A O 1
ATOM 680 N N . GLU A 1 85 ? 22.473 53.521 57.451 1.00 6.42 85 GLU A N 1
ATOM 681 C CA . GLU A 1 85 ? 21.819 54.067 58.642 1.00 7.59 85 GLU A CA 1
ATOM 682 C C . GLU A 1 85 ? 22.615 55.226 59.238 1.00 7.79 85 GLU A C 1
ATOM 683 O O . GLU A 1 85 ? 22.041 56.160 59.797 1.00 7.92 85 GLU A O 1
ATOM 689 N N . ASN A 1 86 ? 23.937 55.168 59.125 1.00 8.65 86 ASN A N 1
ATOM 690 C CA . ASN A 1 86 ? 24.776 56.238 59.657 1.00 9.54 86 ASN A CA 1
ATOM 691 C C . ASN A 1 86 ? 24.511 57.518 58.867 1.00 9.49 86 ASN A C 1
ATOM 692 O O . ASN A 1 86 ? 24.513 58.617 59.418 1.00 8.65 86 ASN A O 1
ATOM 697 N N . ALA A 1 87 ? 24.275 57.360 57.568 1.00 9.18 87 ALA A N 1
ATOM 698 C CA . ALA A 1 87 ? 24.038 58.492 56.689 1.00 9.37 87 ALA A CA 1
ATOM 699 C C . ALA A 1 87 ? 22.595 58.985 56.669 1.00 9.38 87 ALA A C 1
ATOM 700 O O . ALA A 1 87 ? 22.352 60.180 56.519 1.00 8.99 87 ALA A O 1
ATOM 702 N N A CYS A 1 88 ? 21.647 58.070 56.834 0.50 9.65 88 CYS A N 1
ATOM 703 N N B CYS A 1 88 ? 21.643 58.065 56.811 0.56 9.74 88 CYS A N 1
ATOM 704 C CA A CYS A 1 88 ? 20.240 58.436 56.809 0.50 9.93 88 CYS A CA 1
ATOM 705 C CA B CYS A 1 88 ? 20.220 58.409 56.787 0.40 9.90 88 CYS A CA 1
ATOM 706 C C A CYS A 1 88 ? 19.422 57.544 57.733 0.51 9.82 88 CYS A C 1
ATOM 707 C C B CYS A 1 88 ? 19.407 57.531 57.740 0.66 9.80 88 CYS A C 1
ATOM 708 O O A CYS A 1 88 ? 18.721 56.636 57.281 0.49 9.92 88 CYS A O 1
ATOM 709 O O B CYS A 1 88 ? 18.685 56.629 57.310 0.65 9.83 88 CYS A O 1
ATOM 714 N N . PRO A 1 89 ? 19.496 57.802 59.049 1.00 9.73 89 PRO A N 1
ATOM 715 C CA . PRO A 1 89 ? 18.779 57.043 60.078 1.00 9.21 89 PRO A CA 1
ATOM 716 C C . PRO A 1 89 ? 17.307 56.752 59.792 1.00 9.18 89 PRO A C 1
ATOM 717 O O . PRO A 1 89 ? 16.534 57.661 59.485 1.00 8.76 89 PRO A O 1
ATOM 721 N N . GLY A 1 90 ? 16.941 55.474 59.898 1.00 8.70 90 GLY A N 1
ATOM 722 C CA . GLY A 1 90 ? 15.565 55.032 59.706 1.00 8.49 90 GLY A CA 1
ATOM 723 C C . GLY A 1 90 ? 14.853 55.323 58.397 1.00 8.11 90 GLY A C 1
ATOM 724 O O . GLY A 1 90 ? 13.622 55.309 58.348 1.00 8.34 90 GLY A O 1
ATOM 725 N N . VAL A 1 91 ? 15.608 55.549 57.330 1.00 7.36 91 VAL A N 1
ATOM 726 C CA . VAL A 1 91 ? 15.007 55.868 56.039 1.00 7.02 91 VAL A CA 1
ATOM 727 C C . VAL A 1 91 ? 14.884 54.741 55.010 1.00 6.38 91 VAL A C 1
ATOM 728 O O . VAL A 1 91 ? 13.810 54.523 54.443 1.00 6.22 91 VAL A O 1
ATOM 732 N N . VAL A 1 92 ? 15.983 54.032 54.772 1.00 5.76 92 VAL A N 1
ATOM 733 C CA . VAL A 1 92 ? 16.013 52.985 53.756 1.00 5.72 92 VAL A CA 1
ATOM 734 C C . VAL A 1 92 ? 15.739 51.567 54.258 1.00 4.97 92 VAL A C 1
ATOM 735 O O . VAL A 1 92 ? 16.257 51.148 55.290 1.00 4.98 92 VAL A O 1
ATOM 739 N N . SER A 1 93 ? 14.914 50.838 53.510 1.00 4.70 93 SER A N 1
ATOM 740 C CA . SER A 1 93 ? 14.549 49.469 53.860 1.00 4.96 93 SER A CA 1
ATOM 741 C C . SER A 1 93 ? 15.641 48.459 53.540 1.00 4.87 93 SER A C 1
ATOM 742 O O . SER A 1 93 ? 16.471 48.670 52.649 1.00 4.68 93 SER A O 1
ATOM 745 N N . CYS A 1 94 ? 15.638 47.354 54.276 1.00 5.01 94 CYS A N 1
ATOM 746 C CA . CYS A 1 94 ? 16.620 46.307 54.036 1.00 5.09 94 CYS A CA 1
ATOM 747 C C . CYS A 1 94 ? 16.305 45.674 52.694 1.00 4.68 94 CYS A C 1
ATOM 748 O O . CYS A 1 94 ? 17.200 45.229 51.985 1.00 4.89 94 CYS A O 1
ATOM 751 N N . ALA A 1 95 ? 15.022 45.641 52.351 1.00 4.16 95 ALA A N 1
ATOM 752 C CA . ALA A 1 95 ? 14.591 45.062 51.084 1.00 4.33 95 ALA A CA 1
ATOM 753 C C . ALA A 1 95 ? 15.207 45.798 49.900 1.00 4.05 95 ALA A C 1
ATOM 754 O O . ALA A 1 95 ? 15.591 45.177 48.908 1.00 3.92 95 ALA A O 1
ATOM 756 N N . ASP A 1 96 ? 15.294 47.123 49.998 1.00 4.96 96 ASP A N 1
ATOM 757 C CA . ASP A 1 96 ? 15.871 47.925 48.918 1.00 5.08 96 ASP A CA 1
ATOM 758 C C . ASP A 1 96 ? 17.389 47.754 48.877 1.00 5.17 96 ASP A C 1
ATOM 759 O O . ASP A 1 96 ? 17.986 47.662 47.808 1.00 5.47 96 ASP A O 1
ATOM 764 N N . ILE A 1 97 ? 18.013 47.710 50.047 1.00 5.41 97 ILE A N 1
ATOM 765 C CA . ILE A 1 97 ? 19.459 47.542 50.105 1.00 5.84 97 ILE A CA 1
ATOM 766 C C . ILE A 1 97 ? 19.863 46.216 49.459 1.00 6.32 97 ILE A C 1
ATOM 767 O O . ILE A 1 97 ? 20.858 46.152 48.741 1.00 6.38 97 ILE A O 1
ATOM 772 N N A LEU A 1 98 ? 19.088 45.164 49.710 0.48 6.91 98 LEU A N 1
ATOM 773 N N B LEU A 1 98 ? 19.085 45.168 49.705 0.41 6.73 98 LEU A N 1
ATOM 774 C CA A LEU A 1 98 ? 19.378 43.858 49.126 0.48 7.01 98 LEU A CA 1
ATOM 775 C CA B LEU A 1 98 ? 19.382 43.860 49.134 0.47 6.84 98 LEU A CA 1
ATOM 776 C C A LEU A 1 98 ? 19.250 43.935 47.608 0.46 6.43 98 LEU A C 1
ATOM 777 C C B LEU A 1 98 ? 19.236 43.917 47.613 0.38 6.57 98 LEU A C 1
ATOM 778 O O A LEU A 1 98 ? 20.054 43.355 46.876 0.52 5.47 98 LEU A O 1
ATOM 779 O O B LEU A 1 98 ? 20.020 43.308 46.884 0.54 6.21 98 LEU A O 1
ATOM 788 N N . THR A 1 99 ? 18.234 44.657 47.143 1.00 5.27 99 THR A N 1
ATOM 789 C CA . THR A 1 99 ? 17.989 44.814 45.707 1.00 4.89 99 THR A CA 1
ATOM 790 C C . THR A 1 99 ? 19.166 45.547 45.051 1.00 5.14 99 THR A C 1
ATOM 791 O O . THR A 1 99 ? 19.688 45.107 44.020 1.00 4.73 99 THR A O 1
ATOM 795 N N . LEU A 1 100 ? 19.580 46.661 45.654 1.00 4.58 100 LEU A N 1
ATOM 796 C CA . LEU A 1 100 ? 20.696 47.451 45.131 1.00 5.02 100 LEU A CA 1
ATOM 797 C C . LEU A 1 100 ? 22.001 46.662 45.144 1.00 4.82 100 LEU A C 1
ATOM 798 O O . LEU A 1 100 ? 22.770 46.705 44.185 1.00 4.96 100 LEU A O 1
ATOM 803 N N . ALA A 1 101 ? 22.257 45.945 46.232 1.00 4.65 101 ALA A N 1
ATOM 804 C CA . ALA A 1 101 ? 23.485 45.163 46.337 1.00 4.55 101 ALA A CA 1
ATOM 805 C C . ALA A 1 101 ? 23.547 44.090 45.256 1.00 4.50 101 ALA A C 1
ATOM 806 O O . ALA A 1 101 ? 24.618 43.798 44.725 1.00 4.62 101 ALA A O 1
ATOM 808 N N . ALA A 1 102 ? 22.398 43.507 44.927 1.00 3.79 102 ALA A N 1
ATOM 809 C CA . ALA A 1 102 ? 22.346 42.471 43.900 1.00 3.71 102 ALA A CA 1
ATOM 810 C C . ALA A 1 102 ? 22.731 43.075 42.552 1.00 4.18 102 ALA A C 1
ATOM 811 O O . ALA A 1 102 ? 23.558 42.525 41.814 1.00 3.98 102 ALA A O 1
ATOM 813 N N . ARG A 1 103 ? 22.131 44.217 42.236 1.00 4.52 103 ARG A N 1
ATOM 814 C CA . ARG A 1 103 ? 22.408 44.902 40.981 1.00 5.17 103 ARG A CA 1
ATOM 815 C C . ARG A 1 103 ? 23.892 45.265 40.910 1.00 4.85 103 ARG A C 1
ATOM 816 O O . ARG A 1 103 ? 24.554 44.994 39.912 1.00 4.30 103 ARG A O 1
ATOM 824 N N . ASP A 1 104 ? 24.411 45.862 41.977 1.00 4.59 104 ASP A N 1
ATOM 825 C CA . ASP A 1 104 ? 25.822 46.251 42.016 1.00 5.04 104 ASP A CA 1
ATOM 826 C C . ASP A 1 104 ? 26.769 45.067 41.842 1.00 4.60 104 ASP A C 1
ATOM 827 O O . ASP A 1 104 ? 27.812 45.192 41.197 1.00 4.21 104 ASP A O 1
ATOM 832 N N . SER A 1 105 ? 26.406 43.926 42.422 1.00 4.51 105 SER A N 1
ATOM 833 C CA . SER A 1 105 ? 27.226 42.722 42.327 1.00 4.63 105 SER A CA 1
ATOM 834 C C . SER A 1 105 ? 27.369 42.255 40.882 1.00 4.96 105 SER A C 1
ATOM 835 O O . SER A 1 105 ? 28.447 41.822 40.463 1.00 4.79 105 SER A O 1
ATOM 838 N N . VAL A 1 106 ? 26.285 42.352 40.118 1.00 4.45 106 VAL A N 1
ATOM 839 C CA . VAL A 1 106 ? 26.323 41.957 38.713 1.00 5.00 106 VAL A CA 1
ATOM 840 C C . VAL A 1 106 ? 27.210 42.937 37.937 1.00 5.55 106 VAL A C 1
ATOM 841 O O . VAL A 1 106 ? 28.121 42.530 37.217 1.00 5.98 106 VAL A O 1
ATOM 845 N N . VAL A 1 107 ? 26.946 44.230 38.101 1.00 5.84 107 VAL A N 1
ATOM 846 C CA . VAL A 1 107 ? 27.722 45.266 37.420 1.00 5.88 107 VAL A CA 1
ATOM 847 C C . VAL A 1 107 ? 29.224 45.194 37.717 1.00 6.25 107 VAL A C 1
ATOM 848 O O . VAL A 1 107 ? 30.049 45.238 36.804 1.00 6.06 107 VAL A O 1
ATOM 852 N N . LEU A 1 108 ? 29.581 45.089 38.991 1.00 6.11 108 LEU A N 1
ATOM 853 C CA . LEU A 1 108 ? 30.991 45.025 39.355 1.00 6.33 108 LEU A CA 1
ATOM 854 C C . LEU A 1 108 ? 31.657 43.721 38.917 1.00 6.49 108 LEU A C 1
ATOM 855 O O . LEU A 1 108 ? 32.873 43.565 39.052 1.00 6.57 108 LEU A O 1
ATOM 860 N N . SER A 1 109 ? 30.859 42.791 38.396 1.00 6.19 109 SER A N 1
ATOM 861 C CA . SER A 1 109 ? 31.367 41.506 37.921 1.00 6.16 109 SER A CA 1
ATOM 862 C C . SER A 1 109 ? 31.399 41.474 36.391 1.00 6.73 109 SER A C 1
ATOM 863 O O . SER A 1 109 ? 31.563 40.410 35.789 1.00 7.24 109 SER A O 1
ATOM 866 N N . GLY A 1 110 ? 31.229 42.637 35.767 1.00 6.70 110 GLY A N 1
ATOM 867 C CA . GLY A 1 110 ? 31.250 42.713 34.315 1.00 6.71 110 GLY A CA 1
ATOM 868 C C . GLY A 1 110 ? 29.896 42.533 33.646 1.00 7.15 110 GLY A C 1
ATOM 869 O O . GLY A 1 110 ? 29.799 42.537 32.417 1.00 7.15 110 GLY A O 1
ATOM 870 N N . GLY A 1 111 ? 28.846 42.389 34.449 1.00 7.27 111 GLY A N 1
ATOM 871 C CA . GLY A 1 111 ? 27.514 42.198 33.900 1.00 7.39 111 GLY A CA 1
ATOM 872 C C . GLY A 1 111 ? 26.789 43.485 33.546 1.00 7.38 111 GLY A C 1
ATOM 873 O O . GLY A 1 111 ? 27.341 44.574 33.697 1.00 7.03 111 GLY A O 1
ATOM 874 N N . PRO A 1 112 ? 25.538 43.389 33.069 1.00 7.06 112 PRO A N 1
ATOM 875 C CA . PRO A 1 112 ? 24.738 44.559 32.694 1.00 7.18 112 PRO A CA 1
ATOM 876 C C . PRO A 1 112 ? 24.225 45.329 33.907 1.00 7.71 112 PRO A C 1
ATOM 877 O O . PRO A 1 112 ? 24.041 44.760 34.980 1.00 7.50 112 PRO A O 1
ATOM 881 N N . GLY A 1 113 ? 23.990 46.625 33.734 1.00 8.26 113 GLY A N 1
ATOM 882 C CA . GLY A 1 113 ? 23.470 47.426 34.825 1.00 8.27 113 GLY A CA 1
ATOM 883 C C . GLY A 1 113 ? 22.079 47.899 34.452 1.00 8.69 113 GLY A C 1
ATOM 884 O O . GLY A 1 113 ? 21.696 47.820 33.286 1.00 8.83 113 GLY A O 1
ATOM 885 N N . TRP A 1 114 ? 21.317 48.369 35.435 1.00 8.37 114 TRP A N 1
ATOM 886 C CA . TRP A 1 114 ? 19.966 48.872 35.194 1.00 8.69 114 TRP A CA 1
ATOM 887 C C . TRP A 1 114 ? 19.577 49.775 36.361 1.00 9.02 114 TRP A C 1
ATOM 888 O O . TRP A 1 114 ? 20.110 49.624 37.460 1.00 9.06 114 TRP A O 1
ATOM 899 N N . ARG A 1 115 ? 18.675 50.723 36.121 1.00 9.50 115 ARG A N 1
ATOM 900 C CA . ARG A 1 115 ? 18.248 51.643 37.175 1.00 10.13 115 ARG A CA 1
ATOM 901 C C . ARG A 1 115 ? 17.216 50.967 38.082 1.00 10.00 115 ARG A C 1
ATOM 902 O O . ARG A 1 115 ? 16.120 50.617 37.653 1.00 10.35 115 ARG A O 1
ATOM 910 N N . VAL A 1 116 ? 17.587 50.785 39.342 1.00 9.65 116 VAL A N 1
ATOM 911 C CA . VAL A 1 116 ? 16.727 50.133 40.320 1.00 8.91 116 VAL A CA 1
ATOM 912 C C . VAL A 1 116 ? 15.643 51.050 40.879 1.00 8.39 116 VAL A C 1
ATOM 913 O O . VAL A 1 116 ? 15.919 52.187 41.267 1.00 8.34 116 VAL A O 1
ATOM 917 N N . ALA A 1 117 ? 14.411 50.549 40.907 1.00 7.89 117 ALA A N 1
ATOM 918 C CA . ALA A 1 117 ? 13.286 51.305 41.447 1.00 8.22 117 ALA A CA 1
ATOM 919 C C . ALA A 1 117 ? 13.254 50.968 42.931 1.00 8.48 117 ALA A C 1
ATOM 920 O O . ALA A 1 117 ? 13.404 49.804 43.310 1.00 9.14 117 ALA A O 1
ATOM 922 N N . LEU A 1 118 ? 13.057 51.984 43.766 1.00 7.84 118 LEU A N 1
ATOM 923 C CA . LEU A 1 118 ? 13.057 51.791 45.210 1.00 7.57 118 LEU A CA 1
ATOM 924 C C . LEU A 1 118 ? 11.716 52.075 45.875 1.00 7.44 118 LEU A C 1
ATOM 925 O O . LEU A 1 118 ? 10.804 52.632 45.256 1.00 6.56 118 LEU A O 1
ATOM 930 N N . GLY A 1 119 ? 11.603 51.677 47.142 1.00 7.26 119 GLY A N 1
ATOM 931 C CA . GLY A 1 119 ? 10.374 51.894 47.883 1.00 6.71 119 GLY A CA 1
ATOM 932 C C . GLY A 1 119 ? 9.797 50.635 48.507 1.00 7.24 119 GLY A C 1
ATOM 933 O O . GLY A 1 119 ? 8.679 50.654 49.028 1.00 7.06 119 GLY A O 1
ATOM 934 N N . ARG A 1 120 ? 10.543 49.536 48.453 1.00 6.79 120 ARG A N 1
ATOM 935 C CA . ARG A 1 120 ? 10.066 48.284 49.030 1.00 6.79 120 ARG A CA 1
ATOM 936 C C . ARG A 1 120 ? 10.018 48.400 50.546 1.00 7.24 120 ARG A C 1
ATOM 937 O O . ARG A 1 120 ? 10.829 49.105 51.149 1.00 7.24 120 ARG A O 1
ATOM 945 N N . LYS A 1 121 ? 9.060 47.712 51.155 1.00 7.10 121 LYS A N 1
ATOM 946 C CA . LYS A 1 121 ? 8.919 47.718 52.604 1.00 7.53 121 LYS A CA 1
ATOM 947 C C . LYS A 1 121 ? 9.437 46.395 53.154 1.00 6.88 121 LYS A C 1
ATOM 948 O O . LYS A 1 121 ? 9.459 45.381 52.447 1.00 6.45 121 LYS A O 1
ATOM 954 N N . ASP A 1 122 ? 9.867 46.404 54.410 1.00 6.42 122 ASP A N 1
ATOM 955 C CA . ASP A 1 122 ? 10.366 45.191 55.043 1.00 5.80 122 ASP A CA 1
ATOM 956 C C . ASP A 1 122 ? 9.230 44.442 55.730 1.00 6.46 122 ASP A C 1
ATOM 957 O O . ASP A 1 122 ? 8.421 45.043 56.441 1.00 7.04 122 ASP A O 1
ATOM 962 N N . GLY A 1 123 ? 9.184 43.131 55.508 1.00 6.51 123 GLY A N 1
ATOM 963 C CA . GLY A 1 123 ? 8.158 42.294 56.101 1.00 6.85 123 GLY A CA 1
ATOM 964 C C . GLY A 1 123 ? 8.283 42.162 57.607 1.00 6.74 123 GLY A C 1
ATOM 965 O O . GLY A 1 123 ? 9.328 42.461 58.183 1.00 7.16 123 GLY A O 1
ATOM 966 N N . LEU A 1 124 ? 7.218 41.688 58.242 1.00 7.05 124 LEU A N 1
ATOM 967 C CA . LEU A 1 124 ? 7.189 41.537 59.693 1.00 7.39 124 LEU A CA 1
ATOM 968 C C . LEU A 1 124 ? 7.333 40.098 60.192 1.00 7.52 124 LEU A C 1
ATOM 969 O O . LEU A 1 124 ? 7.350 39.864 61.401 1.00 7.52 124 LEU A O 1
ATOM 974 N N . VAL A 1 125 ? 7.433 39.134 59.282 1.00 7.79 125 VAL A N 1
ATOM 975 C CA . VAL A 1 125 ? 7.568 37.733 59.695 1.00 8.38 125 VAL A CA 1
ATOM 976 C C . VAL A 1 125 ? 8.347 36.888 58.697 1.00 8.08 125 VAL A C 1
ATOM 977 O O . VAL A 1 125 ? 8.430 37.217 57.516 1.00 8.39 125 VAL A O 1
ATOM 981 N N . ALA A 1 126 ? 8.916 35.793 59.182 1.00 7.86 126 ALA A N 1
ATOM 982 C CA . ALA A 1 126 ? 9.661 34.873 58.331 1.00 7.73 126 ALA A CA 1
ATOM 983 C C . ALA A 1 126 ? 8.672 33.810 57.866 1.00 7.70 126 ALA A C 1
ATOM 984 O O . ALA A 1 126 ? 7.683 33.552 58.554 1.00 8.18 126 ALA A O 1
ATOM 986 N N . ASN A 1 127 ? 8.912 33.213 56.701 1.00 6.86 127 ASN A N 1
ATOM 987 C CA . ASN A 1 127 ? 8.037 32.145 56.212 1.00 6.70 127 ASN A CA 1
ATOM 988 C C . ASN A 1 127 ? 8.915 30.953 55.854 1.00 6.41 127 ASN A C 1
ATOM 989 O O . ASN A 1 127 ? 9.192 30.693 54.680 1.00 6.24 127 ASN A O 1
ATOM 994 N N . GLN A 1 128 ? 9.357 30.229 56.875 1.00 7.09 128 GLN A N 1
ATOM 995 C CA . GLN A 1 128 ? 10.217 29.070 56.667 1.00 7.16 128 GLN A CA 1
ATOM 996 C C . GLN A 1 128 ? 9.570 27.992 55.796 1.00 7.86 128 GLN A C 1
ATOM 997 O O . GLN A 1 128 ? 10.251 27.359 54.983 1.00 7.25 128 GLN A O 1
ATOM 1003 N N . ASN A 1 129 ? 8.264 27.781 55.966 1.00 7.90 129 ASN A N 1
ATOM 1004 C CA . ASN A 1 129 ? 7.545 26.774 55.186 1.00 8.48 129 ASN A CA 1
ATOM 1005 C C . ASN A 1 129 ? 7.637 27.076 53.698 1.00 8.69 129 ASN A C 1
ATOM 1006 O O . ASN A 1 129 ? 7.855 26.174 52.884 1.00 8.81 129 ASN A O 1
ATOM 1011 N N . SER A 1 130 ? 7.471 28.347 53.342 1.00 8.29 130 SER A N 1
ATOM 1012 C CA . SER A 1 130 ? 7.549 28.748 51.945 1.00 8.30 130 SER A CA 1
ATOM 1013 C C . SER A 1 130 ? 8.980 28.617 51.418 1.00 7.91 130 SER A C 1
ATOM 1014 O O . SER A 1 130 ? 9.185 28.240 50.264 1.00 8.62 130 SER A O 1
ATOM 1017 N N . ALA A 1 131 ? 9.966 28.924 52.259 1.00 7.34 131 ALA A N 1
ATOM 1018 C CA . ALA A 1 131 ? 11.366 28.815 51.845 1.00 7.17 131 ALA A CA 1
ATOM 1019 C C . ALA A 1 131 ? 11.736 27.366 51.512 1.00 7.44 131 ALA A C 1
ATOM 1020 O O . ALA A 1 131 ? 12.590 27.120 50.659 1.00 6.98 131 ALA A O 1
ATOM 1022 N N . ASN A 1 132 ? 11.105 26.405 52.184 1.00 7.74 132 ASN A N 1
ATOM 1023 C CA . ASN A 1 132 ? 11.382 24.998 51.894 1.00 7.83 132 ASN A CA 1
ATOM 1024 C C . ASN A 1 132 ? 10.883 24.655 50.495 1.00 7.93 132 ASN A C 1
ATOM 1025 O O . ASN A 1 132 ? 11.263 23.631 49.927 1.00 8.56 132 ASN A O 1
ATOM 1030 N N . ASN A 1 133 ? 10.026 25.510 49.944 1.00 7.55 133 ASN A N 1
ATOM 1031 C CA . ASN A 1 133 ? 9.456 25.279 48.618 1.00 7.27 133 ASN A CA 1
ATOM 1032 C C . ASN A 1 133 ? 10.227 25.971 47.491 1.00 7.05 133 ASN A C 1
ATOM 1033 O O . ASN A 1 133 ? 9.784 25.989 46.344 1.00 6.83 133 ASN A O 1
ATOM 1038 N N . LEU A 1 134 ? 11.388 26.532 47.814 1.00 6.30 134 LEU A N 1
ATOM 1039 C CA . LEU A 1 134 ? 12.215 27.188 46.805 1.00 5.78 134 LEU A CA 1
ATOM 1040 C C . LEU A 1 134 ? 12.639 26.153 45.760 1.00 5.79 134 LEU A C 1
ATOM 1041 O O . LEU A 1 134 ? 12.631 24.952 46.031 1.00 6.20 134 LEU A O 1
ATOM 1046 N N . PRO A 1 135 ? 13.003 26.606 44.549 1.00 5.12 135 PRO A N 1
ATOM 1047 C CA . PRO A 1 135 ? 13.431 25.702 43.471 1.00 5.43 135 PRO A CA 1
ATOM 1048 C C . PRO A 1 135 ? 14.570 24.786 43.937 1.00 5.27 135 PRO A C 1
ATOM 1049 O O . PRO A 1 135 ? 15.465 25.229 44.655 1.00 5.08 135 PRO A O 1
ATOM 1053 N N . SER A 1 136 ? 14.532 23.523 43.517 1.00 4.78 136 SER A N 1
ATOM 1054 C CA . SER A 1 136 ? 15.541 22.531 43.893 1.00 4.84 136 SER A CA 1
ATOM 1055 C C . SER A 1 136 ? 16.406 22.074 42.715 1.00 5.28 136 SER A C 1
ATOM 1056 O O . SER A 1 136 ? 15.916 21.916 41.592 1.00 5.91 136 SER A O 1
ATOM 1059 N N . PRO A 1 137 ? 17.706 21.839 42.959 1.00 5.40 137 PRO A N 1
ATOM 1060 C CA . PRO A 1 137 ? 18.603 21.394 41.890 1.00 6.08 137 PRO A CA 1
ATOM 1061 C C . PRO A 1 137 ? 18.256 19.984 41.427 1.00 6.49 137 PRO A C 1
ATOM 1062 O O . PRO A 1 137 ? 18.671 19.555 40.351 1.00 6.93 137 PRO A O 1
ATOM 1066 N N . PHE A 1 138 ? 17.475 19.278 42.238 1.00 7.02 138 PHE A N 1
ATOM 1067 C CA . PHE A 1 138 ? 17.093 17.897 41.945 1.00 7.36 138 PHE A CA 1
ATOM 1068 C C . PHE A 1 138 ? 15.750 17.693 41.241 1.00 8.36 138 PHE A C 1
ATOM 1069 O O . PHE A 1 138 ? 15.487 16.601 40.736 1.00 8.42 138 PHE A O 1
ATOM 1077 N N . GLU A 1 139 ? 14.892 18.708 41.201 1.00 8.24 139 GLU A N 1
ATOM 1078 C CA . GLU A 1 139 ? 13.581 18.510 40.583 1.00 8.72 139 GLU A CA 1
ATOM 1079 C C . GLU A 1 139 ? 13.496 18.695 39.068 1.00 8.72 139 GLU A C 1
ATOM 1080 O O . GLU A 1 139 ? 14.356 19.326 38.455 1.00 8.84 139 GLU A O 1
ATOM 1086 N N . PRO A 1 140 ? 12.447 18.126 38.447 1.00 9.01 140 PRO A N 1
ATOM 1087 C CA . PRO A 1 140 ? 12.195 18.192 37.003 1.00 8.84 140 PRO A CA 1
ATOM 1088 C C . PRO A 1 140 ? 12.015 19.626 36.529 1.00 8.51 140 PRO A C 1
ATOM 1089 O O . PRO A 1 140 ? 11.622 20.499 37.303 1.00 8.23 140 PRO A O 1
ATOM 1093 N N . LEU A 1 141 ? 12.271 19.859 35.248 1.00 8.20 141 LEU A N 1
ATOM 1094 C CA . LEU A 1 141 ? 12.140 21.195 34.685 1.00 8.42 141 LEU A CA 1
ATOM 1095 C C . LEU A 1 141 ? 10.737 21.776 34.849 1.00 8.74 141 LEU A C 1
ATOM 1096 O O . LEU A 1 141 ? 10.581 22.955 35.176 1.00 7.99 141 LEU A O 1
ATOM 1101 N N . ASP A 1 142 ? 9.716 20.953 34.623 1.00 9.36 142 ASP A N 1
ATOM 1102 C CA . ASP A 1 142 ? 8.340 21.419 34.748 1.00 9.85 142 ASP A CA 1
ATOM 1103 C C . ASP A 1 142 ? 8.050 21.927 36.154 1.00 8.97 142 ASP A C 1
ATOM 1104 O O . ASP A 1 142 ? 7.296 22.888 36.332 1.00 8.15 142 ASP A O 1
ATOM 1109 N N . ALA A 1 143 ? 8.650 21.281 37.151 1.00 8.15 143 ALA A N 1
ATOM 1110 C CA . ALA A 1 143 ? 8.449 21.678 38.539 1.00 8.15 143 ALA A CA 1
ATOM 1111 C C . ALA A 1 143 ? 9.095 23.033 38.817 1.00 7.78 143 ALA A C 1
ATOM 1112 O O . ALA A 1 143 ? 8.554 23.841 39.570 1.00 7.96 143 ALA A O 1
ATOM 1114 N N . ILE A 1 144 ? 10.251 23.280 38.213 1.00 7.12 144 ILE A N 1
ATOM 1115 C CA . ILE A 1 144 ? 10.939 24.553 38.394 1.00 7.51 144 ILE A CA 1
ATOM 1116 C C . ILE A 1 144 ? 10.137 25.660 37.706 1.00 7.28 144 ILE A C 1
ATOM 1117 O O . ILE A 1 144 ? 9.969 26.755 38.244 1.00 7.07 144 ILE A O 1
ATOM 1122 N N . ILE A 1 145 ? 9.629 25.369 36.516 1.00 7.55 145 ILE A N 1
ATOM 1123 C CA . ILE A 1 145 ? 8.835 26.347 35.792 1.00 7.46 145 ILE A CA 1
ATOM 1124 C C . ILE A 1 145 ? 7.576 26.689 36.596 1.00 7.66 145 ILE A C 1
ATOM 1125 O O . ILE A 1 145 ? 7.195 27.854 36.702 1.00 8.19 145 ILE A O 1
ATOM 1130 N N . ALA A 1 146 ? 6.944 25.679 37.184 1.00 7.81 146 ALA A N 1
ATOM 1131 C CA . ALA A 1 146 ? 5.738 25.909 37.979 1.00 7.84 146 ALA A CA 1
ATOM 1132 C C . ALA A 1 146 ? 6.021 26.837 39.168 1.00 7.89 146 ALA A C 1
ATOM 1133 O O . ALA A 1 146 ? 5.176 27.652 39.546 1.00 7.75 146 ALA A O 1
ATOM 1135 N N . LYS A 1 147 ? 7.206 26.721 39.760 1.00 7.53 147 LYS A N 1
ATOM 1136 C CA . LYS A 1 147 ? 7.538 27.574 40.891 1.00 7.35 147 LYS A CA 1
ATOM 1137 C C . LYS A 1 147 ? 7.706 29.033 40.474 1.00 7.67 147 LYS A C 1
ATOM 1138 O O . LYS A 1 147 ? 7.421 29.939 41.259 1.00 8.35 147 LYS A O 1
ATOM 1144 N N . PHE A 1 148 ? 8.157 29.266 39.244 1.00 7.88 148 PHE A N 1
ATOM 1145 C CA . PHE A 1 148 ? 8.317 30.635 38.754 1.00 8.22 148 PHE A CA 1
ATOM 1146 C C . PHE A 1 148 ? 6.938 31.194 38.389 1.00 8.85 148 PHE A C 1
ATOM 1147 O O . PHE A 1 148 ? 6.641 32.364 38.643 1.00 9.09 148 PHE A O 1
ATOM 1155 N N . VAL A 1 149 ? 6.093 30.351 37.804 1.00 9.60 149 VAL A N 1
ATOM 1156 C CA . VAL A 1 149 ? 4.747 30.776 37.432 1.00 10.14 149 VAL A CA 1
ATOM 1157 C C . VAL A 1 149 ? 3.955 31.164 38.677 1.00 10.26 149 VAL A C 1
ATOM 1158 O O . VAL A 1 149 ? 3.151 32.099 38.646 1.00 10.40 149 VAL A O 1
ATOM 1162 N N . ALA A 1 150 ? 4.198 30.455 39.775 1.00 9.81 150 ALA A N 1
ATOM 1163 C CA . ALA A 1 150 ? 3.506 30.724 41.029 1.00 9.79 150 ALA A CA 1
ATOM 1164 C C . ALA A 1 150 ? 3.729 32.153 41.525 1.00 9.94 150 ALA A C 1
ATOM 1165 O O . ALA A 1 150 ? 2.883 32.704 42.228 1.00 9.44 150 ALA A O 1
ATOM 1167 N N . VAL A 1 151 ? 4.869 32.748 41.179 1.00 9.72 151 VAL A N 1
ATOM 1168 C CA . VAL A 1 151 ? 5.148 34.122 41.593 1.00 10.05 151 VAL A CA 1
ATOM 1169 C C . VAL A 1 151 ? 5.058 35.076 40.411 1.00 10.66 151 VAL A C 1
ATOM 1170 O O . VAL A 1 151 ? 5.688 36.129 40.397 1.00 10.02 151 VAL A O 1
ATOM 1174 N N . ASN A 1 152 ? 4.271 34.678 39.415 1.00 11.42 152 ASN A N 1
ATOM 1175 C CA . ASN A 1 152 ? 4.039 35.477 38.220 1.00 12.77 152 ASN A CA 1
ATOM 1176 C C . ASN A 1 152 ? 5.220 35.700 37.283 1.00 12.48 152 ASN A C 1
ATOM 1177 O O . ASN A 1 152 ? 5.277 36.705 36.573 1.00 12.26 152 ASN A O 1
ATOM 1182 N N . LEU A 1 153 ? 6.172 34.774 37.286 1.00 12.34 153 LEU A N 1
ATOM 1183 C CA . LEU A 1 153 ? 7.306 34.866 36.374 1.00 12.03 153 LEU A CA 1
ATOM 1184 C C . LEU A 1 153 ? 7.048 33.750 35.364 1.00 12.44 153 LEU A C 1
ATOM 1185 O O . LEU A 1 153 ? 6.112 32.967 35.544 1.00 12.32 153 LEU A O 1
ATOM 1190 N N . ASN A 1 154 ? 7.844 33.671 34.303 1.00 12.55 154 ASN A N 1
ATOM 1191 C CA . ASN A 1 154 ? 7.622 32.625 33.313 1.00 12.53 154 ASN A CA 1
ATOM 1192 C C . ASN A 1 154 ? 8.884 31.941 32.793 1.00 12.28 154 ASN A C 1
ATOM 1193 O O . ASN A 1 154 ? 9.999 32.220 33.241 1.00 11.69 154 ASN A O 1
ATOM 1198 N N . ILE A 1 155 ? 8.688 31.044 31.832 1.00 11.83 155 ILE A N 1
ATOM 1199 C CA . ILE A 1 155 ? 9.782 30.283 31.247 1.00 11.39 155 ILE A CA 1
ATOM 1200 C C . ILE A 1 155 ? 10.987 31.115 30.818 1.00 10.81 155 ILE A C 1
ATOM 1201 O O . ILE A 1 155 ? 12.126 30.717 31.063 1.00 10.85 155 ILE A O 1
ATOM 1206 N N . THR A 1 156 ? 10.756 32.260 30.180 1.00 10.28 156 THR A N 1
ATOM 1207 C CA . THR A 1 156 ? 11.877 33.097 29.761 1.00 10.06 156 THR A CA 1
ATOM 1208 C C . THR A 1 156 ? 12.646 33.565 30.997 1.00 9.97 156 THR A C 1
ATOM 1209 O O . THR A 1 156 ? 13.877 33.616 30.988 1.00 9.49 156 THR A O 1
ATOM 1213 N N . ASP A 1 157 ? 11.919 33.897 32.063 1.00 9.30 157 ASP A N 1
ATOM 1214 C CA . ASP A 1 157 ? 12.565 34.329 33.299 1.00 9.17 157 ASP A CA 1
ATOM 1215 C C . ASP A 1 157 ? 13.392 33.177 33.878 1.00 8.47 157 ASP A C 1
ATOM 1216 O O . ASP A 1 157 ? 14.490 33.391 34.390 1.00 8.97 157 ASP A O 1
ATOM 1221 N N . VAL A 1 158 ? 12.865 31.956 33.797 1.00 8.40 158 VAL A N 1
ATOM 1222 C CA . VAL A 1 158 ? 13.583 30.785 34.307 1.00 8.17 158 VAL A CA 1
ATOM 1223 C C . VAL A 1 158 ? 14.966 30.653 33.660 1.00 7.87 158 VAL A C 1
ATOM 1224 O O . VAL A 1 158 ? 15.976 30.507 34.350 1.00 7.68 158 VAL A O 1
ATOM 1228 N N . VAL A 1 159 ? 15.003 30.715 32.332 1.00 7.27 159 VAL A N 1
ATOM 1229 C CA . VAL A 1 159 ? 16.250 30.578 31.594 1.00 6.58 159 VAL A CA 1
ATOM 1230 C C . VAL A 1 159 ? 17.215 31.750 31.790 1.00 6.72 159 VAL A C 1
ATOM 1231 O O . VAL A 1 159 ? 18.411 31.546 32.008 1.00 6.26 159 VAL A O 1
ATOM 1235 N N . ALA A 1 160 ? 16.704 32.974 31.721 1.00 6.20 160 ALA A N 1
ATOM 1236 C CA . ALA A 1 160 ? 17.563 34.142 31.885 1.00 6.04 160 ALA A CA 1
ATOM 1237 C C . ALA A 1 160 ? 18.136 34.253 33.298 1.00 5.98 160 ALA A C 1
ATOM 1238 O O . ALA A 1 160 ? 19.331 34.480 33.466 1.00 6.68 160 ALA A O 1
ATOM 1240 N N . LEU A 1 161 ? 17.294 34.094 34.312 1.00 5.26 161 LEU A N 1
ATOM 1241 C CA . LEU A 1 161 ? 17.769 34.196 35.688 1.00 4.74 161 LEU A CA 1
ATOM 1242 C C . LEU A 1 161 ? 18.673 33.018 36.083 1.00 4.46 161 LEU A C 1
ATOM 1243 O O . LEU A 1 161 ? 19.482 33.131 36.999 1.00 3.79 161 LEU A O 1
ATOM 1248 N N . SER A 1 162 ? 18.540 31.884 35.398 1.00 4.63 162 SER A N 1
ATOM 1249 C CA . SER A 1 162 ? 19.407 30.744 35.687 1.00 4.10 162 SER A CA 1
ATOM 1250 C C . SER A 1 162 ? 20.823 31.142 35.276 1.00 4.70 162 SER A C 1
ATOM 1251 O O . SER A 1 162 ? 21.811 30.549 35.729 1.00 4.47 162 SER A O 1
ATOM 1254 N N . GLY A 1 163 ? 20.905 32.161 34.423 1.00 4.33 163 GLY A N 1
ATOM 1255 C CA . GLY A 1 163 ? 22.186 32.655 33.950 1.00 4.89 163 GLY A CA 1
ATOM 1256 C C . GLY A 1 163 ? 23.037 33.250 35.056 1.00 4.70 163 GLY A C 1
ATOM 1257 O O . GLY A 1 163 ? 24.226 33.501 34.862 1.00 5.08 163 GLY A O 1
ATOM 1258 N N . ALA A 1 164 ? 22.430 33.484 36.217 1.00 4.63 164 ALA A N 1
ATOM 1259 C CA . ALA A 1 164 ? 23.157 34.025 37.357 1.00 4.30 164 ALA A CA 1
ATOM 1260 C C . ALA A 1 164 ? 24.188 32.989 37.811 1.00 4.38 164 ALA A C 1
ATOM 1261 O O . ALA A 1 164 ? 25.088 33.297 38.597 1.00 4.31 164 ALA A O 1
ATOM 1263 N N . HIS A 1 165 ? 24.049 31.754 37.331 1.00 3.80 165 HIS A N 1
ATOM 1264 C CA . HIS A 1 165 ? 25.007 30.715 37.691 1.00 3.69 165 HIS A CA 1
ATOM 1265 C C . HIS A 1 165 ? 26.274 30.860 36.854 1.00 3.85 165 HIS A C 1
ATOM 1266 O O . HIS A 1 165 ? 27.086 29.934 36.787 1.00 4.48 165 HIS A O 1
ATOM 1273 N N . THR A 1 166 ? 26.433 32.020 36.217 1.00 4.00 166 THR A N 1
ATOM 1274 C CA . THR A 1 166 ? 27.623 32.309 35.411 1.00 4.05 166 THR A CA 1
ATOM 1275 C C . THR A 1 166 ? 28.776 32.658 36.360 1.00 4.13 166 THR A C 1
ATOM 1276 O O . THR A 1 166 ? 29.926 32.827 35.939 1.00 4.30 166 THR A O 1
ATOM 1280 N N . PHE A 1 167 ? 28.447 32.800 37.642 1.00 3.50 167 PHE A N 1
ATOM 1281 C CA . PHE A 1 167 ? 29.452 33.022 38.677 1.00 4.01 167 PHE A CA 1
ATOM 1282 C C . PHE A 1 167 ? 28.985 32.357 39.972 1.00 4.25 167 PHE A C 1
ATOM 1283 O O . PHE A 1 167 ? 27.849 31.877 40.053 1.00 3.84 167 PHE A O 1
ATOM 1291 N N . GLY A 1 168 ? 29.868 32.261 40.960 1.00 4.62 168 GLY A N 1
ATOM 1292 C CA . GLY A 1 168 ? 29.482 31.631 42.212 1.00 4.59 168 GLY A CA 1
ATOM 1293 C C . GLY A 1 168 ? 29.876 30.166 42.331 1.00 4.19 168 GLY A C 1
ATOM 1294 O O . GLY A 1 168 ? 30.451 29.593 41.415 1.00 3.97 168 GLY A O 1
ATOM 1295 N N . GLN A 1 169 ? 29.541 29.561 43.467 1.00 4.29 169 GLN A N 1
ATOM 1296 C CA . GLN A 1 169 ? 29.871 28.165 43.751 1.00 4.25 169 GLN A CA 1
ATOM 1297 C C . GLN A 1 169 ? 28.636 27.321 44.082 1.00 4.32 169 GLN A C 1
ATOM 1298 O O . GLN A 1 169 ? 27.548 27.849 44.296 1.00 3.84 169 GLN A O 1
ATOM 1304 N N . ALA A 1 170 ? 28.837 26.005 44.133 1.00 4.11 170 ALA A N 1
ATOM 1305 C CA . ALA A 1 170 ? 27.805 25.038 44.502 1.00 4.27 170 ALA A CA 1
ATOM 1306 C C . ALA A 1 170 ? 28.544 23.905 45.222 1.00 4.71 170 ALA A C 1
ATOM 1307 O O . ALA A 1 170 ? 29.580 23.435 44.744 1.00 4.72 170 ALA A O 1
ATOM 1309 N N . LYS A 1 171 ? 28.027 23.479 46.371 1.00 4.53 171 LYS A N 1
ATOM 1310 C CA . LYS A 1 171 ? 28.663 22.414 47.142 1.00 5.02 171 LYS A CA 1
ATOM 1311 C C . LYS A 1 171 ? 28.433 21.030 46.547 1.00 4.68 171 LYS A C 1
ATOM 1312 O O . LYS A 1 171 ? 27.449 20.789 45.842 1.00 4.81 171 LYS A O 1
ATOM 1318 N N . CYS A 1 172 ? 29.357 20.122 46.839 1.00 4.77 172 CYS A N 1
ATOM 1319 C CA . CYS A 1 172 ? 29.278 18.750 46.359 1.00 4.90 172 CYS A CA 1
ATOM 1320 C C . CYS A 1 172 ? 27.903 18.136 46.604 1.00 5.26 172 CYS A C 1
ATOM 1321 O O . CYS A 1 172 ? 27.351 17.458 45.741 1.00 4.76 172 CYS A O 1
ATOM 1324 N N . ALA A 1 173 ? 27.357 18.378 47.790 1.00 5.29 173 ALA A N 1
ATOM 1325 C CA . ALA A 1 173 ? 26.068 17.818 48.166 1.00 5.35 173 ALA A CA 1
ATOM 1326 C C . ALA A 1 173 ? 24.924 18.046 47.180 1.00 5.87 173 ALA A C 1
ATOM 1327 O O . ALA A 1 173 ? 24.018 17.215 47.103 1.00 5.34 173 ALA A O 1
ATOM 1329 N N . VAL A 1 174 ? 24.938 19.143 46.427 1.00 5.03 174 VAL A N 1
ATOM 1330 C CA . VAL A 1 174 ? 23.838 19.370 45.490 1.00 5.55 174 VAL A CA 1
ATOM 1331 C C . VAL A 1 174 ? 24.058 18.880 44.061 1.00 5.97 174 VAL A C 1
ATOM 1332 O O . VAL A 1 174 ? 23.227 19.143 43.189 1.00 6.60 174 VAL A O 1
ATOM 1336 N N . PHE A 1 175 ? 25.161 18.173 43.812 1.00 5.64 175 PHE A N 1
ATOM 1337 C CA . PHE A 1 175 ? 25.403 17.642 42.467 1.00 5.77 175 PHE A CA 1
ATOM 1338 C C . PHE A 1 175 ? 26.200 16.334 42.418 1.00 5.64 175 PHE A C 1
ATOM 1339 O O . PHE A 1 175 ? 26.282 15.702 41.363 1.00 5.35 175 PHE A O 1
ATOM 1347 N N . SER A 1 176 ? 26.771 15.910 43.543 1.00 5.89 176 SER A N 1
ATOM 1348 C CA . SER A 1 176 ? 27.563 14.680 43.536 1.00 6.48 176 SER A CA 1
ATOM 1349 C C . SER A 1 176 ? 26.764 13.431 43.160 1.00 7.06 176 SER A C 1
ATOM 1350 O O . SER A 1 176 ? 27.344 12.419 42.759 1.00 7.38 176 SER A O 1
ATOM 1353 N N . ASN A 1 177 ? 25.440 13.493 43.277 1.00 7.36 177 ASN A N 1
ATOM 1354 C CA . ASN A 1 177 ? 24.606 12.346 42.928 1.00 7.32 177 ASN A CA 1
ATOM 1355 C C . ASN A 1 177 ? 24.706 12.051 41.429 1.00 6.94 177 ASN A C 1
ATOM 1356 O O . ASN A 1 177 ? 24.367 10.958 40.977 1.00 6.84 177 ASN A O 1
ATOM 1361 N N . ARG A 1 178 ? 25.181 13.031 40.666 1.00 5.81 178 ARG A N 1
ATOM 1362 C CA . ARG A 1 178 ? 25.334 12.875 39.220 1.00 5.49 178 ARG A CA 1
ATOM 1363 C C . ARG A 1 178 ? 26.646 12.203 38.849 1.00 5.57 178 ARG A C 1
ATOM 1364 O O . ARG A 1 178 ? 26.838 11.820 37.696 1.00 5.96 178 ARG A O 1
ATOM 1372 N N . LEU A 1 179 ? 27.540 12.052 39.821 1.00 5.51 179 LEU A N 1
ATOM 1373 C CA . LEU A 1 179 ? 28.878 11.524 39.550 1.00 6.04 179 LEU A CA 1
ATOM 1374 C C . LEU A 1 179 ? 29.207 10.034 39.620 1.00 6.48 179 LEU A C 1
ATOM 1375 O O . LEU A 1 179 ? 30.178 9.598 38.998 1.00 6.31 179 LEU A O 1
ATOM 1380 N N . PHE A 1 180 ? 28.434 9.247 40.356 1.00 7.19 180 PHE A N 1
ATOM 1381 C CA . PHE A 1 180 ? 28.770 7.834 40.477 1.00 8.28 180 PHE A CA 1
ATOM 1382 C C . PHE A 1 180 ? 27.655 6.850 40.136 1.00 8.75 180 PHE A C 1
ATOM 1383 O O . PHE A 1 180 ? 27.848 5.941 39.327 1.00 8.99 180 PHE A O 1
ATOM 1391 N N . ASN A 1 181 ? 26.500 7.024 40.766 1.00 9.04 181 ASN A N 1
ATOM 1392 C CA . ASN A 1 181 ? 25.350 6.154 40.536 1.00 9.66 181 ASN A CA 1
ATOM 1393 C C . ASN A 1 181 ? 24.110 7.046 40.596 1.00 9.38 181 ASN A C 1
ATOM 1394 O O . ASN A 1 181 ? 23.413 7.121 41.609 1.00 8.94 181 ASN A O 1
ATOM 1399 N N . PHE A 1 182 ? 23.856 7.718 39.479 1.00 9.58 182 PHE A N 1
ATOM 1400 C CA . PHE A 1 182 ? 22.760 8.667 39.326 1.00 9.65 182 PHE A CA 1
ATOM 1401 C C . PHE A 1 182 ? 21.348 8.098 39.328 1.00 11.20 182 PHE A C 1
ATOM 1402 O O . PHE A 1 182 ? 20.420 8.737 39.826 1.00 11.17 182 PHE A O 1
ATOM 1410 N N . THR A 1 183 ? 21.174 6.900 38.787 1.00 12.55 183 THR A N 1
ATOM 1411 C CA . THR A 1 183 ? 19.836 6.328 38.696 1.00 13.86 183 THR A CA 1
ATOM 1412 C C . THR A 1 183 ? 19.687 4.947 39.307 1.00 14.48 183 THR A C 1
ATOM 1413 O O . THR A 1 183 ? 18.598 4.373 39.276 1.00 14.93 183 THR A O 1
ATOM 1417 N N . GLY A 1 184 ? 20.775 4.416 39.855 1.00 14.94 184 GLY A N 1
ATOM 1418 C CA . GLY A 1 184 ? 20.733 3.085 40.438 1.00 15.19 184 GLY A CA 1
ATOM 1419 C C . GLY A 1 184 ? 21.362 2.077 39.493 1.00 15.31 184 GLY A C 1
ATOM 1420 O O . GLY A 1 184 ? 21.585 0.924 39.861 1.00 15.82 184 GLY A O 1
ATOM 1421 N N . ALA A 1 185 ? 21.653 2.518 38.270 1.00 15.33 185 ALA A N 1
ATOM 1422 C CA . ALA A 1 185 ? 22.266 1.658 37.254 1.00 15.32 185 ALA A CA 1
ATOM 1423 C C . ALA A 1 185 ? 23.779 1.573 37.439 1.00 15.47 185 ALA A C 1
ATOM 1424 O O . ALA A 1 185 ? 24.466 0.835 36.720 1.00 15.92 185 ALA A O 1
ATOM 1426 N N . GLY A 1 186 ? 24.289 2.339 38.401 1.00 14.75 186 GLY A N 1
ATOM 1427 C CA . GLY A 1 186 ? 25.714 2.339 38.680 1.00 14.63 186 GLY A CA 1
ATOM 1428 C C . GLY A 1 186 ? 26.540 3.232 37.772 1.00 14.09 186 GLY A C 1
ATOM 1429 O O . GLY A 1 186 ? 27.764 3.092 37.713 1.00 14.47 186 GLY A O 1
ATOM 1430 N N . ASN A 1 187 ? 25.883 4.157 37.075 1.00 13.26 187 ASN A N 1
ATOM 1431 C CA . ASN A 1 187 ? 26.577 5.065 36.158 1.00 12.17 187 ASN A CA 1
ATOM 1432 C C . ASN A 1 187 ? 26.341 6.532 36.486 1.00 10.84 187 ASN A C 1
ATOM 1433 O O . ASN A 1 187 ? 25.344 6.890 37.101 1.00 10.52 187 ASN A O 1
ATOM 1438 N N . PRO A 1 188 ? 27.267 7.404 36.063 1.00 10.44 188 PRO A N 1
ATOM 1439 C CA . PRO A 1 188 ? 27.107 8.838 36.322 1.00 9.93 188 PRO A CA 1
ATOM 1440 C C . PRO A 1 188 ? 25.977 9.327 35.412 1.00 9.42 188 PRO A C 1
ATOM 1441 O O . PRO A 1 188 ? 25.525 8.590 34.531 1.00 9.41 188 PRO A O 1
ATOM 1445 N N . ASP A 1 189 ? 25.526 10.558 35.628 1.00 8.66 189 ASP A N 1
ATOM 1446 C CA . ASP A 1 189 ? 24.481 11.163 34.807 1.00 8.13 189 ASP A CA 1
ATOM 1447 C C . ASP A 1 189 ? 25.013 11.165 33.366 1.00 8.09 189 ASP A C 1
ATOM 1448 O O . ASP A 1 189 ? 26.048 11.773 33.080 1.00 8.03 189 ASP A O 1
ATOM 1453 N N . ALA A 1 190 ? 24.314 10.479 32.466 1.00 7.86 190 ALA A N 1
ATOM 1454 C CA . ALA A 1 190 ? 24.738 10.392 31.069 1.00 7.97 190 ALA A CA 1
ATOM 1455 C C . ALA A 1 190 ? 24.871 11.742 30.347 1.00 8.12 190 ALA A C 1
ATOM 1456 O O . ALA A 1 190 ? 25.570 11.834 29.335 1.00 7.72 190 ALA A O 1
ATOM 1458 N N . THR A 1 191 ? 24.214 12.783 30.854 1.00 7.58 191 THR A N 1
ATOM 1459 C CA . THR A 1 191 ? 24.293 14.097 30.211 1.00 7.90 191 THR A CA 1
ATOM 1460 C C . THR A 1 191 ? 25.505 14.938 30.632 1.00 8.81 191 THR A C 1
ATOM 1461 O O . THR A 1 191 ? 25.700 16.044 30.128 1.00 8.68 191 THR A O 1
ATOM 1465 N N . LEU A 1 192 ? 26.310 14.425 31.556 1.00 9.26 192 LEU A N 1
ATOM 1466 C CA . LEU A 1 192 ? 27.487 15.152 32.032 1.00 9.89 192 LEU A CA 1
ATOM 1467 C C . LEU A 1 192 ? 28.738 14.836 31.198 1.00 10.26 192 LEU A C 1
ATOM 1468 O O . LEU A 1 192 ? 29.171 13.690 31.132 1.00 9.99 192 LEU A O 1
ATOM 1473 N N . GLU A 1 193 ? 29.313 15.858 30.567 1.00 11.13 193 GLU A N 1
ATOM 1474 C CA . GLU A 1 193 ? 30.511 15.699 29.733 1.00 11.35 193 GLU A CA 1
ATOM 1475 C C . GLU A 1 193 ? 31.625 15.020 30.549 1.00 11.51 193 GLU A C 1
ATOM 1476 O O . GLU A 1 193 ? 31.907 15.417 31.680 1.00 10.76 193 GLU A O 1
ATOM 1482 N N . THR A 1 194 ? 32.256 14.002 29.966 1.00 11.49 194 THR A N 1
ATOM 1483 C CA . THR A 1 194 ? 33.278 13.220 30.663 1.00 11.85 194 THR A CA 1
ATOM 1484 C C . THR A 1 194 ? 34.478 13.910 31.311 1.00 11.21 194 THR A C 1
ATOM 1485 O O . THR A 1 194 ? 34.917 13.481 32.382 1.00 11.54 194 THR A O 1
ATOM 1489 N N A SER A 1 195 ? 35.001 14.955 30.680 0.60 11.12 195 SER A N 1
ATOM 1490 N N B SER A 1 195 ? 35.017 14.957 30.692 0.41 11.23 195 SER A N 1
ATOM 1491 C CA A SER A 1 195 ? 36.140 15.674 31.243 0.46 10.72 195 SER A CA 1
ATOM 1492 C CA B SER A 1 195 ? 36.163 15.641 31.290 0.53 10.67 195 SER A CA 1
ATOM 1493 C C A SER A 1 195 ? 35.726 16.366 32.534 0.54 10.36 195 SER A C 1
ATOM 1494 C C B SER A 1 195 ? 35.733 16.379 32.552 0.39 10.39 195 SER A C 1
ATOM 1495 O O A SER A 1 195 ? 36.461 16.351 33.524 0.45 10.35 195 SER A O 1
ATOM 1496 O O B SER A 1 195 ? 36.465 16.407 33.545 0.53 10.29 195 SER A O 1
ATOM 1501 N N . LEU A 1 196 ? 34.543 16.972 32.518 1.00 9.99 196 LEU A N 1
ATOM 1502 C CA . LEU A 1 196 ? 34.026 17.672 33.685 1.00 9.23 196 LEU A CA 1
ATOM 1503 C C . LEU A 1 196 ? 33.728 16.623 34.751 1.00 8.70 196 LEU A C 1
ATOM 1504 O O . LEU A 1 196 ? 34.058 16.802 35.924 1.00 8.65 196 LEU A O 1
ATOM 1509 N N . LEU A 1 197 ? 33.111 15.521 34.331 1.00 8.60 197 LEU A N 1
ATOM 1510 C CA . LEU A 1 197 ? 32.788 14.429 35.243 1.00 8.58 197 LEU A CA 1
ATOM 1511 C C . LEU A 1 197 ? 34.033 14.021 36.025 1.00 9.01 197 LEU A C 1
ATOM 1512 O O . LEU A 1 197 ? 33.991 13.861 37.241 1.00 8.55 197 LEU A O 1
ATOM 1517 N N . SER A 1 198 ? 35.141 13.853 35.312 1.00 9.07 198 SER A N 1
ATOM 1518 C CA . SER A 1 198 ? 36.400 13.449 35.923 1.00 9.13 198 SER A CA 1
ATOM 1519 C C . SER A 1 198 ? 36.882 14.450 36.971 1.00 9.20 198 SER A C 1
ATOM 1520 O O . SER A 1 198 ? 37.285 14.058 38.062 1.00 8.65 198 SER A O 1
ATOM 1523 N N A ASN A 1 199 ? 36.840 15.738 36.645 0.54 8.76 199 ASN A N 1
ATOM 1524 N N B ASN A 1 199 ? 36.833 15.737 36.636 0.60 9.39 199 ASN A N 1
ATOM 1525 C CA A ASN A 1 199 ? 37.274 16.753 37.596 0.51 9.31 199 ASN A CA 1
ATOM 1526 C CA B ASN A 1 199 ? 37.265 16.777 37.562 0.46 9.34 199 ASN A CA 1
ATOM 1527 C C A ASN A 1 199 ? 36.368 16.799 38.818 0.49 8.42 199 ASN A C 1
ATOM 1528 C C B ASN A 1 199 ? 36.369 16.834 38.800 0.42 8.99 199 ASN A C 1
ATOM 1529 O O A ASN A 1 199 ? 36.845 16.927 39.945 0.50 7.56 199 ASN A O 1
ATOM 1530 O O B ASN A 1 199 ? 36.857 16.997 39.916 0.51 8.99 199 ASN A O 1
ATOM 1539 N N . LEU A 1 200 ? 35.060 16.701 38.600 1.00 7.30 200 LEU A N 1
ATOM 1540 C CA . LEU A 1 200 ? 34.111 16.741 39.716 1.00 7.25 200 LEU A CA 1
ATOM 1541 C C . LEU A 1 200 ? 34.259 15.533 40.647 1.00 6.86 200 LEU A C 1
ATOM 1542 O O . LEU A 1 200 ? 34.093 15.656 41.865 1.00 6.66 200 LEU A O 1
ATOM 1547 N N . GLN A 1 201 ? 34.570 14.365 40.091 1.00 6.45 201 GLN A N 1
ATOM 1548 C CA . GLN A 1 201 ? 34.747 13.186 40.937 1.00 7.06 201 GLN A CA 1
ATOM 1549 C C . GLN A 1 201 ? 35.956 13.394 41.854 1.00 7.51 201 GLN A C 1
ATOM 1550 O O . GLN A 1 201 ? 36.008 12.851 42.962 1.00 7.34 201 GLN A O 1
ATOM 1556 N N . THR A 1 202 ? 36.927 14.184 41.398 1.00 7.29 202 THR A N 1
ATOM 1557 C CA . THR A 1 202 ? 38.115 14.464 42.210 1.00 8.04 202 THR A CA 1
ATOM 1558 C C . THR A 1 202 ? 37.768 15.438 43.341 1.00 7.54 202 THR A C 1
ATOM 1559 O O . THR A 1 202 ? 38.242 15.298 44.468 1.00 7.24 202 THR A O 1
ATOM 1563 N N . VAL A 1 203 ? 36.932 16.422 43.026 1.00 7.04 203 VAL A N 1
ATOM 1564 C CA . VAL A 1 203 ? 36.502 17.421 44.001 1.00 6.61 203 VAL A CA 1
ATOM 1565 C C . VAL A 1 203 ? 35.541 16.821 45.029 1.00 6.20 203 VAL A C 1
ATOM 1566 O O . VAL A 1 203 ? 35.565 17.195 46.205 1.00 5.75 203 VAL A O 1
ATOM 1570 N N . CYS A 1 204 ? 34.715 15.876 44.580 1.00 6.12 204 CYS A N 1
ATOM 1571 C CA . CYS A 1 204 ? 33.713 15.251 45.437 1.00 6.27 204 CYS A CA 1
ATOM 1572 C C . CYS A 1 204 ? 33.821 13.733 45.578 1.00 6.98 204 CYS A C 1
ATOM 1573 O O . CYS A 1 204 ? 32.896 13.014 45.211 1.00 6.87 204 CYS A O 1
ATOM 1576 N N . PRO A 1 205 ? 34.931 13.224 46.131 1.00 7.86 205 PRO A N 1
ATOM 1577 C CA . PRO A 1 205 ? 35.041 11.766 46.270 1.00 8.02 205 PRO A CA 1
ATOM 1578 C C . PRO A 1 205 ? 34.014 11.188 47.242 1.00 8.99 205 PRO A C 1
ATOM 1579 O O . PRO A 1 205 ? 33.632 11.837 48.223 1.00 9.02 205 PRO A O 1
ATOM 1583 N N . LEU A 1 206 ? 33.560 9.969 46.963 1.00 9.72 206 LEU A N 1
ATOM 1584 C CA . LEU A 1 206 ? 32.582 9.317 47.821 1.00 10.58 206 LEU A CA 1
ATOM 1585 C C . LEU A 1 206 ? 33.093 9.266 49.255 1.00 11.01 206 LEU A C 1
ATOM 1586 O O . LEU A 1 206 ? 34.251 8.923 49.495 1.00 11.29 206 LEU A O 1
ATOM 1591 N N . GLY A 1 207 ? 32.223 9.624 50.195 1.00 11.33 207 GLY A N 1
ATOM 1592 C CA . GLY A 1 207 ? 32.581 9.619 51.600 1.00 11.52 207 GLY A CA 1
ATOM 1593 C C . GLY A 1 207 ? 33.388 10.822 52.065 1.00 11.86 207 GLY A C 1
ATOM 1594 O O . GLY A 1 207 ? 33.754 10.905 53.238 1.00 12.19 207 GLY A O 1
ATOM 1595 N N . GLY A 1 208 ? 33.668 11.754 51.160 1.00 10.99 208 GLY A N 1
ATOM 1596 C CA . GLY A 1 208 ? 34.444 12.924 51.532 1.00 10.08 208 GLY A CA 1
ATOM 1597 C C . GLY A 1 208 ? 33.617 14.077 52.071 1.00 9.42 208 GLY A C 1
ATOM 1598 O O . GLY A 1 208 ? 32.438 13.916 52.383 1.00 9.55 208 GLY A O 1
ATOM 1599 N N . ASN A 1 209 ? 34.247 15.244 52.180 1.00 8.38 209 ASN A N 1
ATOM 1600 C CA . ASN A 1 209 ? 33.598 16.460 52.679 1.00 7.62 209 ASN A CA 1
ATOM 1601 C C . ASN A 1 209 ? 32.623 17.006 51.628 1.00 6.87 209 ASN A C 1
ATOM 1602 O O . ASN A 1 209 ? 33.047 17.593 50.634 1.00 6.86 209 ASN A O 1
ATOM 1607 N N . SER A 1 210 ? 31.322 16.831 51.854 1.00 6.12 210 SER A N 1
ATOM 1608 C CA . SER A 1 210 ? 30.316 17.287 50.892 1.00 5.98 210 SER A CA 1
ATOM 1609 C C . SER A 1 210 ? 30.077 18.795 50.861 1.00 5.50 210 SER A C 1
ATOM 1610 O O . SER A 1 210 ? 29.259 19.271 50.075 1.00 5.32 210 SER A O 1
ATOM 1613 N N . ASN A 1 211 ? 30.779 19.546 51.704 1.00 4.69 211 ASN A N 1
ATOM 1614 C CA . ASN A 1 211 ? 30.617 20.996 51.722 1.00 4.95 211 ASN A CA 1
ATOM 1615 C C . ASN A 1 211 ? 31.657 21.715 50.882 1.00 4.77 211 ASN A C 1
ATOM 1616 O O . ASN A 1 211 ? 31.662 22.946 50.800 1.00 4.62 211 ASN A O 1
ATOM 1621 N N . ILE A 1 212 ? 32.543 20.941 50.262 1.00 4.51 212 ILE A N 1
ATOM 1622 C CA . ILE A 1 212 ? 33.560 21.508 49.387 1.00 4.90 212 ILE A CA 1
ATOM 1623 C C . ILE A 1 212 ? 32.764 21.980 48.176 1.00 4.43 212 ILE A C 1
ATOM 1624 O O . ILE A 1 212 ? 31.773 21.358 47.820 1.00 4.36 212 ILE A O 1
ATOM 1629 N N . THR A 1 213 ? 33.178 23.077 47.554 1.00 4.73 213 THR A N 1
ATOM 1630 C CA . THR A 1 213 ? 32.446 23.588 46.401 1.00 5.19 213 THR A CA 1
ATOM 1631 C C . THR A 1 213 ? 33.219 23.525 45.088 1.00 5.86 213 THR A C 1
ATOM 1632 O O . THR A 1 213 ? 34.433 23.312 45.062 1.00 5.27 213 THR A O 1
ATOM 1636 N N . ALA A 1 214 ? 32.481 23.720 44.001 1.00 5.97 214 ALA A N 1
ATOM 1637 C CA . ALA A 1 214 ? 33.033 23.737 42.655 1.00 6.02 214 ALA A CA 1
ATOM 1638 C C . ALA A 1 214 ? 32.382 24.949 41.993 1.00 6.61 214 ALA A C 1
ATOM 1639 O O . ALA A 1 214 ? 31.285 25.354 42.381 1.00 5.87 214 ALA A O 1
ATOM 1641 N N . PRO A 1 215 ? 33.050 25.549 40.994 1.00 6.76 215 PRO A N 1
ATOM 1642 C CA . PRO A 1 215 ? 32.499 26.721 40.301 1.00 6.90 215 PRO A CA 1
ATOM 1643 C C . PRO A 1 215 ? 31.274 26.347 39.478 1.00 6.41 215 PRO A C 1
ATOM 1644 O O . PRO A 1 215 ? 31.286 25.339 38.774 1.00 5.86 215 PRO A O 1
ATOM 1648 N N . LEU A 1 216 ? 30.223 27.157 39.553 1.00 6.07 216 LEU A N 1
ATOM 1649 C CA . LEU A 1 216 ? 29.023 26.889 38.768 1.00 5.52 216 LEU A CA 1
ATOM 1650 C C . LEU A 1 216 ? 29.370 27.055 37.292 1.00 6.00 216 LEU A C 1
ATOM 1651 O O . LEU A 1 216 ? 28.848 26.337 36.444 1.00 5.98 216 LEU A O 1
ATOM 1656 N N . ASP A 1 217 ? 30.254 28.003 36.990 1.00 6.57 217 ASP A N 1
ATOM 1657 C CA . ASP A 1 217 ? 30.682 28.240 35.613 1.00 8.09 217 ASP A CA 1
ATOM 1658 C C . ASP A 1 217 ? 32.150 27.882 35.496 1.00 9.16 217 ASP A C 1
ATOM 1659 O O . ASP A 1 217 ? 33.021 28.614 35.954 1.00 8.60 217 ASP A O 1
ATOM 1664 N N . ARG A 1 218 ? 32.411 26.753 34.860 1.00 10.68 218 ARG A N 1
ATOM 1665 C CA . ARG A 1 218 ? 33.762 26.257 34.693 1.00 12.51 218 ARG A CA 1
ATOM 1666 C C . ARG A 1 218 ? 34.691 27.052 33.771 1.00 12.01 218 ARG A C 1
ATOM 1667 O O . ARG A 1 218 ? 35.901 26.867 33.819 1.00 12.94 218 ARG A O 1
ATOM 1675 N N A SER A 1 219 ? 34.139 27.931 32.941 0.52 11.87 219 SER A N 1
ATOM 1676 N N B SER A 1 219 ? 34.131 27.928 32.942 0.69 11.76 219 SER A N 1
ATOM 1677 C CA A SER A 1 219 ? 34.973 28.718 32.033 0.51 11.15 219 SER A CA 1
ATOM 1678 C CA B SER A 1 219 ? 34.946 28.722 32.024 0.44 10.82 219 SER A CA 1
ATOM 1679 C C A SER A 1 219 ? 35.417 30.033 32.668 0.45 10.62 219 SER A C 1
ATOM 1680 C C B SER A 1 219 ? 35.409 30.026 32.668 0.36 10.50 219 SER A C 1
ATOM 1681 O O A SER A 1 219 ? 36.612 30.313 32.755 0.48 10.41 219 SER A O 1
ATOM 1682 O O B SER A 1 219 ? 36.608 30.288 32.764 0.33 10.27 219 SER A O 1
ATOM 1687 N N . THR A 1 220 ? 34.457 30.847 33.102 1.00 9.95 220 THR A N 1
ATOM 1688 C CA . THR A 1 220 ? 34.786 32.118 33.751 1.00 8.89 220 THR A CA 1
ATOM 1689 C C . THR A 1 220 ? 34.063 32.150 35.094 1.00 9.16 220 THR A C 1
ATOM 1690 O O . THR A 1 220 ? 32.941 32.647 35.208 1.00 8.92 220 THR A O 1
ATOM 1694 N N . THR A 1 221 ? 34.732 31.607 36.108 1.00 8.77 221 THR A N 1
ATOM 1695 C CA . THR A 1 221 ? 34.179 31.489 37.454 1.00 8.83 221 THR A CA 1
ATOM 1696 C C . THR A 1 221 ? 33.599 32.750 38.087 1.00 8.87 221 THR A C 1
ATOM 1697 O O . THR A 1 221 ? 32.544 32.691 38.723 1.00 8.41 221 THR A O 1
ATOM 1701 N N . ASP A 1 222 ? 34.272 33.885 37.915 1.00 8.52 222 ASP A N 1
ATOM 1702 C CA . ASP A 1 222 ? 33.809 35.128 38.527 1.00 8.79 222 ASP A CA 1
ATOM 1703 C C . ASP A 1 222 ? 33.253 36.194 37.579 1.00 8.66 222 ASP A C 1
ATOM 1704 O O . ASP A 1 222 ? 32.694 37.188 38.031 1.00 9.23 222 ASP A O 1
ATOM 1709 N N . THR A 1 223 ? 33.398 36.000 36.274 1.00 8.03 223 THR A N 1
ATOM 1710 C CA . THR A 1 223 ? 32.915 36.998 35.323 1.00 8.01 223 THR A CA 1
ATOM 1711 C C . THR A 1 223 ? 31.463 36.758 34.919 1.00 7.66 223 THR A C 1
ATOM 1712 O O . THR A 1 223 ? 31.088 35.644 34.546 1.00 6.56 223 THR A O 1
ATOM 1716 N N . PHE A 1 224 ? 30.643 37.804 35.003 1.00 7.23 224 PHE A N 1
ATOM 1717 C CA . PHE A 1 224 ? 29.235 37.683 34.632 1.00 6.71 224 PHE A CA 1
ATOM 1718 C C . PHE A 1 224 ? 29.144 37.777 33.115 1.00 6.66 224 PHE A C 1
ATOM 1719 O O . PHE A 1 224 ? 29.276 38.863 32.540 1.00 6.66 224 PHE A O 1
ATOM 1727 N N . ASP A 1 225 ? 28.915 36.636 32.474 1.00 6.42 225 ASP A N 1
ATOM 1728 C CA . ASP A 1 225 ? 28.828 36.562 31.021 1.00 6.19 225 ASP A CA 1
ATOM 1729 C C . ASP A 1 225 ? 27.924 35.411 30.575 1.00 6.44 225 ASP A C 1
ATOM 1730 O O . ASP A 1 225 ? 27.384 34.679 31.409 1.00 6.58 225 ASP A O 1
ATOM 1735 N N . ASN A 1 226 ? 27.770 35.240 29.264 1.00 5.63 226 ASN A N 1
ATOM 1736 C CA . ASN A 1 226 ? 26.905 34.178 28.748 1.00 5.95 226 ASN A CA 1
ATOM 1737 C C . ASN A 1 226 ? 27.605 32.824 28.649 1.00 5.58 226 ASN A C 1
ATOM 1738 O O . ASN A 1 226 ? 27.063 31.877 28.080 1.00 5.76 226 ASN A O 1
ATOM 1743 N N . ASN A 1 227 ? 28.805 32.729 29.213 1.00 6.08 227 ASN A N 1
ATOM 1744 C CA . ASN A 1 227 ? 29.554 31.479 29.190 1.00 5.97 227 ASN A CA 1
ATOM 1745 C C . ASN A 1 227 ? 28.774 30.356 29.870 1.00 5.78 227 ASN A C 1
ATOM 1746 O O . ASN A 1 227 ? 29.000 29.183 29.579 1.00 5.30 227 ASN A O 1
ATOM 1751 N N . TYR A 1 228 ? 27.861 30.707 30.775 1.00 5.31 228 TYR A N 1
ATOM 1752 C CA . TYR A 1 228 ? 27.046 29.700 31.459 1.00 5.47 228 TYR A CA 1
ATOM 1753 C C . TYR A 1 228 ? 26.262 28.863 30.453 1.00 5.71 228 TYR A C 1
ATOM 1754 O O . TYR A 1 228 ? 26.205 27.635 30.554 1.00 5.54 228 TYR A O 1
ATOM 1763 N N . PHE A 1 229 ? 25.661 29.538 29.479 1.00 5.85 229 PHE A N 1
ATOM 1764 C CA . PHE A 1 229 ? 24.864 28.870 28.463 1.00 5.58 229 PHE A CA 1
ATOM 1765 C C . PHE A 1 229 ? 25.722 28.087 27.481 1.00 5.99 229 PHE A C 1
ATOM 1766 O O . PHE A 1 229 ? 25.328 27.007 27.030 1.00 6.00 229 PHE A O 1
ATOM 1774 N N . LYS A 1 230 ? 26.894 28.623 27.151 1.00 6.39 230 LYS A N 1
ATOM 1775 C CA . LYS A 1 230 ? 27.794 27.931 26.238 1.00 6.95 230 LYS A CA 1
ATOM 1776 C C . LYS A 1 230 ? 28.189 26.589 26.861 1.00 6.90 230 LYS A C 1
ATOM 1777 O O . LYS A 1 230 ? 28.351 25.595 26.149 1.00 6.28 230 LYS A O 1
ATOM 1783 N N . ASN A 1 231 ? 28.335 26.570 28.188 1.00 6.11 231 ASN A N 1
ATOM 1784 C CA . ASN A 1 231 ? 28.682 25.349 28.920 1.00 5.70 231 ASN A CA 1
ATOM 1785 C C . ASN A 1 231 ? 27.607 24.284 28.675 1.00 5.96 231 ASN A C 1
ATOM 1786 O O . ASN A 1 231 ? 27.911 23.118 28.421 1.00 5.84 231 ASN A O 1
ATOM 1791 N N . LEU A 1 232 ? 26.343 24.686 28.772 1.00 5.90 232 LEU A N 1
ATOM 1792 C CA . LEU A 1 232 ? 25.238 23.752 28.592 1.00 6.60 232 LEU A CA 1
ATOM 1793 C C . LEU A 1 232 ? 25.229 23.076 27.224 1.00 7.41 232 LEU A C 1
ATOM 1794 O O . LEU A 1 232 ? 24.893 21.894 27.117 1.00 7.59 232 LEU A O 1
ATOM 1799 N N . LEU A 1 233 ? 25.593 23.812 26.177 1.00 8.20 233 LEU A N 1
ATOM 1800 C CA . LEU A 1 233 ? 25.611 23.231 24.833 1.00 9.34 233 LEU A CA 1
ATOM 1801 C C . LEU A 1 233 ? 26.588 22.059 24.752 1.00 9.92 233 LEU A C 1
ATOM 1802 O O . LEU A 1 233 ? 26.450 21.180 23.901 1.00 10.22 233 LEU A O 1
ATOM 1807 N N A GLU A 1 234 ? 27.574 22.060 25.642 0.50 10.69 234 GLU A N 1
ATOM 1808 N N B GLU A 1 234 ? 27.574 22.061 25.642 0.47 11.81 234 GLU A N 1
ATOM 1809 C CA A GLU A 1 234 ? 28.596 21.018 25.668 0.51 11.80 234 GLU A CA 1
ATOM 1810 C CA B GLU A 1 234 ? 28.594 21.019 25.672 0.54 12.31 234 GLU A CA 1
ATOM 1811 C C A GLU A 1 234 ? 28.370 20.016 26.794 0.48 11.03 234 GLU A C 1
ATOM 1812 C C B GLU A 1 234 ? 28.368 20.015 26.795 0.33 11.82 234 GLU A C 1
ATOM 1813 O O A GLU A 1 234 ? 29.204 19.141 27.026 0.51 10.50 234 GLU A O 1
ATOM 1814 O O B GLU A 1 234 ? 29.201 19.136 27.024 0.42 11.65 234 GLU A O 1
ATOM 1825 N N . GLY A 1 235 ? 27.243 20.150 27.491 1.00 9.92 235 GLY A N 1
ATOM 1826 C CA . GLY A 1 235 ? 26.936 19.251 28.587 1.00 8.91 235 GLY A CA 1
ATOM 1827 C C . GLY A 1 235 ? 27.831 19.514 29.784 1.00 8.56 235 GLY A C 1
ATOM 1828 O O . GLY A 1 235 ? 28.168 18.592 30.528 1.00 8.09 235 GLY A O 1
ATOM 1829 N N A LYS A 1 236 ? 28.215 20.772 29.992 0.54 8.40 236 LYS A N 1
ATOM 1830 N N B LYS A 1 236 ? 28.204 20.774 29.971 0.62 8.78 236 LYS A N 1
ATOM 1831 C CA A LYS A 1 236 ? 29.084 21.112 31.116 0.55 8.28 236 LYS A CA 1
ATOM 1832 C CA B LYS A 1 236 ? 29.079 21.156 31.068 0.29 8.44 236 LYS A CA 1
ATOM 1833 C C A LYS A 1 236 ? 28.414 21.940 32.210 0.49 8.10 236 LYS A C 1
ATOM 1834 C C B LYS A 1 236 ? 28.404 21.985 32.162 0.50 8.22 236 LYS A C 1
ATOM 1835 O O A LYS A 1 236 ? 29.074 22.695 32.923 0.57 8.24 236 LYS A O 1
ATOM 1836 O O B LYS A 1 236 ? 29.057 22.788 32.830 0.23 8.15 236 LYS A O 1
ATOM 1847 N N . GLY A 1 237 ? 27.101 21.795 32.344 1.00 7.82 237 GLY A N 1
ATOM 1848 C CA . GLY A 1 237 ? 26.393 22.523 33.384 1.00 7.27 237 GLY A CA 1
ATOM 1849 C C . GLY A 1 237 ? 26.664 21.766 34.677 1.00 6.69 237 GLY A C 1
ATOM 1850 O O . GLY A 1 237 ? 26.701 20.535 34.660 1.00 6.74 237 GLY A O 1
ATOM 1851 N N . LEU A 1 238 ? 26.846 22.468 35.793 1.00 5.94 238 LEU A N 1
ATOM 1852 C CA . LEU A 1 238 ? 27.137 21.797 37.064 1.00 4.78 238 LEU A CA 1
ATOM 1853 C C . LEU A 1 238 ? 25.943 21.122 37.751 1.00 4.64 238 LEU A C 1
ATOM 1854 O O . LEU A 1 238 ? 26.018 19.954 38.115 1.00 4.62 238 LEU A O 1
ATOM 1859 N N . LEU A 1 239 ? 24.854 21.856 37.951 1.00 4.61 239 LEU A N 1
ATOM 1860 C CA . LEU A 1 239 ? 23.674 21.288 38.607 1.00 4.03 239 LEU A CA 1
ATOM 1861 C C . LEU A 1 239 ? 22.789 20.600 37.566 1.00 4.23 239 LEU A C 1
ATOM 1862 O O . LEU A 1 239 ? 22.831 20.955 36.392 1.00 4.27 239 LEU A O 1
ATOM 1867 N N . SER A 1 240 ? 22.000 19.613 37.985 1.00 4.05 240 SER A N 1
ATOM 1868 C CA . SER A 1 240 ? 21.100 18.953 37.049 1.00 4.81 240 SER A CA 1
ATOM 1869 C C . SER A 1 240 ? 20.136 20.034 36.564 1.00 5.39 240 SER A C 1
ATOM 1870 O O . SER A 1 240 ? 19.779 20.086 35.383 1.00 5.82 240 SER A O 1
ATOM 1873 N N . SER A 1 241 ? 19.730 20.906 37.485 1.00 5.12 241 SER A N 1
ATOM 1874 C CA . SER A 1 241 ? 18.807 21.988 37.153 1.00 4.78 241 SER A CA 1
ATOM 1875 C C . SER A 1 241 ? 19.375 22.947 36.107 1.00 4.96 241 SER A C 1
ATOM 1876 O O . SER A 1 241 ? 18.632 23.729 35.512 1.00 5.24 241 SER A O 1
ATOM 1879 N N . ASP A 1 242 ? 20.688 22.896 35.887 1.00 4.84 242 ASP A N 1
ATOM 1880 C CA . ASP A 1 242 ? 21.306 23.728 34.859 1.00 4.69 242 ASP A CA 1
ATOM 1881 C C . ASP A 1 242 ? 21.210 22.962 33.536 1.00 5.00 242 ASP A C 1
ATOM 1882 O O . ASP A 1 242 ? 20.589 23.419 32.582 1.00 5.08 242 ASP A O 1
ATOM 1887 N N . GLN A 1 243 ? 21.809 21.774 33.503 1.00 4.75 243 GLN A N 1
ATOM 1888 C CA . GLN A 1 243 ? 21.827 20.964 32.289 1.00 5.10 243 GLN A CA 1
ATOM 1889 C C . GLN A 1 243 ? 20.468 20.582 31.698 1.00 5.40 243 GLN A C 1
ATOM 1890 O O . GLN A 1 243 ? 20.347 20.446 30.479 1.00 5.06 243 GLN A O 1
ATOM 1896 N N . ILE A 1 244 ? 19.448 20.406 32.534 1.00 6.04 244 ILE A N 1
ATOM 1897 C CA . ILE A 1 244 ? 18.137 20.035 31.997 1.00 6.41 244 ILE A CA 1
ATOM 1898 C C . ILE A 1 244 ? 17.549 21.121 31.092 1.00 6.46 244 ILE A C 1
ATOM 1899 O O . ILE A 1 244 ? 16.662 20.838 30.280 1.00 6.00 244 ILE A O 1
ATOM 1904 N N . LEU A 1 245 ? 18.049 22.351 31.222 1.00 5.67 245 LEU A N 1
ATOM 1905 C CA . LEU A 1 245 ? 17.562 23.464 30.400 1.00 5.81 245 LEU A CA 1
ATOM 1906 C C . LEU A 1 245 ? 17.902 23.244 28.932 1.00 5.84 245 LEU A C 1
ATOM 1907 O O . LEU A 1 245 ? 17.299 23.850 28.045 1.00 5.04 245 LEU A O 1
ATOM 1912 N N . PHE A 1 246 ? 18.872 22.370 28.687 1.00 5.73 246 PHE A N 1
ATOM 1913 C CA . PHE A 1 246 ? 19.304 22.066 27.331 1.00 6.26 246 PHE A CA 1
ATOM 1914 C C . PHE A 1 246 ? 19.052 20.608 26.938 1.00 6.52 246 PHE A C 1
ATOM 1915 O O . PHE A 1 246 ? 18.571 20.330 25.840 1.00 6.23 246 PHE A O 1
ATOM 1923 N N . SER A 1 247 ? 19.362 19.692 27.851 1.00 6.58 247 SER A N 1
ATOM 1924 C CA . SER A 1 247 ? 19.260 18.253 27.594 1.00 7.17 247 SER A CA 1
ATOM 1925 C C . SER A 1 247 ? 17.979 17.475 27.895 1.00 7.48 247 SER A C 1
ATOM 1926 O O . SER A 1 247 ? 17.817 16.369 27.391 1.00 7.58 247 SER A O 1
ATOM 1929 N N . SER A 1 248 ? 17.080 18.010 28.713 1.00 8.32 248 SER A N 1
ATOM 1930 C CA . SER A 1 248 ? 15.862 17.265 29.047 1.00 9.23 248 SER A CA 1
ATOM 1931 C C . SER A 1 248 ? 14.879 17.153 27.887 1.00 10.18 248 SER A C 1
ATOM 1932 O O . SER A 1 248 ? 14.928 17.941 26.945 1.00 9.98 248 SER A O 1
ATOM 1935 N N A ASP A 1 249 ? 13.992 16.165 27.970 0.55 11.55 249 ASP A N 1
ATOM 1936 N N B ASP A 1 249 ? 13.987 16.168 27.961 0.61 12.52 249 ASP A N 1
ATOM 1937 C CA A ASP A 1 249 ? 12.981 15.945 26.942 0.54 13.57 249 ASP A CA 1
ATOM 1938 C CA B ASP A 1 249 ? 12.984 15.963 26.920 0.64 13.60 249 ASP A CA 1
ATOM 1939 C C A ASP A 1 249 ? 12.077 17.172 26.845 0.49 13.38 249 ASP A C 1
ATOM 1940 C C B ASP A 1 249 ? 12.081 17.189 26.838 0.49 13.80 249 ASP A C 1
ATOM 1941 O O A ASP A 1 249 ? 11.730 17.614 25.751 0.48 13.19 249 ASP A O 1
ATOM 1942 O O B ASP A 1 249 ? 11.743 17.649 25.751 0.49 14.26 249 ASP A O 1
ATOM 1951 N N . LEU A 1 250 ? 11.701 17.722 27.996 1.00 13.55 250 LEU A N 1
ATOM 1952 C CA . LEU A 1 250 ? 10.836 18.898 28.039 1.00 13.71 250 LEU A CA 1
ATOM 1953 C C . LEU A 1 250 ? 11.505 20.147 27.460 1.00 14.05 250 LEU A C 1
ATOM 1954 O O . LEU A 1 250 ? 10.843 21.008 26.885 1.00 13.93 250 LEU A O 1
ATOM 1959 N N . ALA A 1 251 ? 12.819 20.245 27.605 1.00 13.89 251 ALA A N 1
ATOM 1960 C CA . ALA A 1 251 ? 13.547 21.409 27.109 1.00 14.04 251 ALA A CA 1
ATOM 1961 C C . ALA A 1 251 ? 13.536 21.564 25.591 1.00 14.18 251 ALA A C 1
ATOM 1962 O O . ALA A 1 251 ? 13.520 22.684 25.083 1.00 13.48 251 ALA A O 1
ATOM 1964 N N . VAL A 1 252 ? 13.543 20.443 24.876 1.00 14.27 252 VAL A N 1
ATOM 1965 C CA . VAL A 1 252 ? 13.590 20.456 23.417 1.00 15.25 252 VAL A CA 1
ATOM 1966 C C . VAL A 1 252 ? 12.852 21.613 22.759 1.00 16.34 252 VAL A C 1
ATOM 1967 O O . VAL A 1 252 ? 13.448 22.388 22.014 1.00 16.60 252 VAL A O 1
ATOM 1971 N N . ASN A 1 253 ? 11.564 21.746 23.041 1.00 17.50 253 ASN A N 1
ATOM 1972 C CA . ASN A 1 253 ? 10.796 22.813 22.424 1.00 19.12 253 ASN A CA 1
ATOM 1973 C C . ASN A 1 253 ? 10.360 23.923 23.360 1.00 19.01 253 ASN A C 1
ATOM 1974 O O . ASN A 1 253 ? 9.380 24.620 23.096 1.00 19.96 253 ASN A O 1
ATOM 1979 N N . THR A 1 254 ? 11.092 24.089 24.455 1.00 18.41 254 THR A N 1
ATOM 1980 C CA . THR A 1 254 ? 10.794 25.144 25.405 1.00 17.06 254 THR A CA 1
ATOM 1981 C C . THR A 1 254 ? 12.053 25.970 25.679 1.00 16.37 254 THR A C 1
ATOM 1982 O O . THR A 1 254 ? 12.304 26.976 25.006 1.00 17.49 254 THR A O 1
ATOM 1986 N N . THR A 1 255 ? 12.861 25.517 26.634 1.00 14.14 255 THR A N 1
ATOM 1987 C CA . THR A 1 255 ? 14.075 26.224 27.038 1.00 11.79 255 THR A CA 1
ATOM 1988 C C . THR A 1 255 ? 15.317 26.044 26.161 1.00 10.98 255 THR A C 1
ATOM 1989 O O . THR A 1 255 ? 16.149 26.950 26.064 1.00 10.37 255 THR A O 1
ATOM 1993 N N . LYS A 1 256 ? 15.449 24.882 25.532 1.00 9.85 256 LYS A N 1
ATOM 1994 C CA . LYS A 1 256 ? 16.612 24.596 24.698 1.00 9.41 256 LYS A CA 1
ATOM 1995 C C . LYS A 1 256 ? 16.965 25.698 23.699 1.00 9.45 256 LYS A C 1
ATOM 1996 O O . LYS A 1 256 ? 18.123 26.102 23.602 1.00 8.56 256 LYS A O 1
ATOM 2002 N N . LYS A 1 257 ? 15.983 26.199 22.959 1.00 9.71 257 LYS A N 1
ATOM 2003 C CA . LYS A 1 257 ? 16.273 27.245 21.988 1.00 10.25 257 LYS A CA 1
ATOM 2004 C C . LYS A 1 257 ? 16.693 28.560 22.628 1.00 9.75 257 LYS A C 1
ATOM 2005 O O . LYS A 1 257 ? 17.487 29.308 22.047 1.00 9.32 257 LYS A O 1
ATOM 2011 N N . LEU A 1 258 ? 16.169 28.844 23.817 1.00 9.13 258 LEU A N 1
ATOM 2012 C CA . LEU A 1 258 ? 16.531 30.073 24.514 1.00 8.73 258 LEU A CA 1
ATOM 2013 C C . LEU A 1 258 ? 17.993 29.973 24.934 1.00 7.80 258 LEU A C 1
ATOM 2014 O O . LEU A 1 258 ? 18.751 30.941 24.840 1.00 7.21 258 LEU A O 1
ATOM 2019 N N . VAL A 1 259 ? 18.381 28.792 25.403 1.00 6.85 259 VAL A N 1
ATOM 2020 C CA . VAL A 1 259 ? 19.757 28.550 25.819 1.00 6.22 259 VAL A CA 1
ATOM 2021 C C . VAL A 1 259 ? 20.689 28.741 24.627 1.00 6.20 259 VAL A C 1
ATOM 2022 O O . VAL A 1 259 ? 21.775 29.303 24.754 1.00 6.44 259 VAL A O 1
ATOM 2026 N N . GLU A 1 260 ? 20.262 28.274 23.463 1.00 6.06 260 GLU A N 1
ATOM 2027 C CA . GLU A 1 260 ? 21.083 28.410 22.275 1.00 6.57 260 GLU A CA 1
ATOM 2028 C C . GLU A 1 260 ? 21.167 29.869 21.820 1.00 6.65 260 GLU A C 1
ATOM 2029 O O . GLU A 1 260 ? 22.210 30.319 21.337 1.00 6.48 260 GLU A O 1
ATOM 2035 N N . ALA A 1 261 ? 20.079 30.610 21.994 1.00 6.15 261 ALA A N 1
ATOM 2036 C CA . ALA A 1 261 ? 20.050 32.016 21.606 1.00 6.28 261 ALA A CA 1
ATOM 2037 C C . ALA A 1 261 ? 20.944 32.858 22.508 1.00 6.47 261 ALA A C 1
ATOM 2038 O O . ALA A 1 261 ? 21.651 33.755 22.037 1.00 6.45 261 ALA A O 1
ATOM 2040 N N . TYR A 1 262 ? 20.920 32.589 23.808 1.00 6.44 262 TYR A N 1
ATOM 2041 C CA . TYR A 1 262 ? 21.766 33.356 24.708 1.00 6.80 262 TYR A CA 1
ATOM 2042 C C . TYR A 1 262 ? 23.233 33.049 24.418 1.00 7.21 262 TYR A C 1
ATOM 2043 O O . TYR A 1 262 ? 24.100 33.904 24.592 1.00 7.61 262 TYR A O 1
ATOM 2052 N N A SER A 1 263 ? 23.507 31.830 23.966 0.47 7.39 263 SER A N 1
ATOM 2053 N N B SER A 1 263 ? 23.516 31.831 23.968 0.43 7.50 263 SER A N 1
ATOM 2054 C CA A SER A 1 263 ? 24.875 31.445 23.648 0.55 7.39 263 SER A CA 1
ATOM 2055 C CA B SER A 1 263 ? 24.893 31.460 23.658 0.47 7.72 263 SER A CA 1
ATOM 2056 C C A SER A 1 263 ? 25.406 32.223 22.445 0.49 7.71 263 SER A C 1
ATOM 2057 C C B SER A 1 263 ? 25.411 32.238 22.448 0.29 7.90 263 SER A C 1
ATOM 2058 O O A SER A 1 263 ? 26.593 32.535 22.380 0.51 7.73 263 SER A O 1
ATOM 2059 O O B SER A 1 263 ? 26.595 32.569 22.381 0.46 7.91 263 SER A O 1
ATOM 2064 N N . ARG A 1 264 ? 24.524 32.538 21.501 1.00 7.94 264 ARG A N 1
ATOM 2065 C CA . ARG A 1 264 ? 24.911 33.284 20.296 1.00 8.33 264 ARG A CA 1
ATOM 2066 C C . ARG A 1 264 ? 25.029 34.785 20.541 1.00 7.98 264 ARG A C 1
ATOM 2067 O O . ARG A 1 264 ? 25.830 35.472 19.902 1.00 8.22 264 ARG A O 1
ATOM 2075 N N . SER A 1 265 ? 24.216 35.297 21.457 1.00 7.50 265 SER A N 1
ATOM 2076 C CA . SER A 1 265 ? 24.198 36.725 21.734 1.00 6.53 265 SER A CA 1
ATOM 2077 C C . SER A 1 265 ? 24.204 37.064 23.217 1.00 6.56 265 SER A C 1
ATOM 2078 O O . SER A 1 265 ? 23.204 36.892 23.907 1.00 6.82 265 SER A O 1
ATOM 2081 N N . GLN A 1 266 ? 25.332 37.553 23.709 1.00 6.35 266 GLN A N 1
ATOM 2082 C CA . GLN A 1 266 ? 25.406 37.923 25.115 1.00 6.47 266 GLN A CA 1
ATOM 2083 C C . GLN A 1 266 ? 24.577 39.193 25.344 1.00 6.37 266 GLN A C 1
ATOM 2084 O O . GLN A 1 266 ? 24.065 39.416 26.443 1.00 6.36 266 GLN A O 1
ATOM 2090 N N . SER A 1 267 ? 24.420 40.017 24.309 1.00 5.96 267 SER A N 1
ATOM 2091 C CA . SER A 1 267 ? 23.628 41.237 24.470 1.00 5.74 267 SER A CA 1
ATOM 2092 C C . SER A 1 267 ? 22.170 40.849 24.712 1.00 5.42 267 SER A C 1
ATOM 2093 O O . SER A 1 267 ? 21.472 41.497 25.491 1.00 5.35 267 SER A O 1
ATOM 2096 N N . LEU A 1 268 ? 21.718 39.780 24.058 1.00 4.82 268 LEU A N 1
ATOM 2097 C CA . LEU A 1 268 ? 20.347 39.309 24.237 1.00 4.57 268 LEU A CA 1
ATOM 2098 C C . LEU A 1 268 ? 20.177 38.792 25.668 1.00 4.72 268 LEU A C 1
ATOM 2099 O O . LEU A 1 268 ? 19.197 39.107 26.339 1.00 4.23 268 LEU A O 1
ATOM 2104 N N . PHE A 1 269 ? 21.141 37.999 26.129 1.00 4.81 269 PHE A N 1
ATOM 2105 C CA . PHE A 1 269 ? 21.103 37.466 27.491 1.00 4.64 269 PHE A CA 1
ATOM 2106 C C . PHE A 1 269 ? 21.041 38.618 28.495 1.00 4.38 269 PHE A C 1
ATOM 2107 O O . PHE A 1 269 ? 20.216 38.619 29.407 1.00 4.93 269 PHE A O 1
ATOM 2115 N N . PHE A 1 270 ? 21.916 39.602 28.318 1.00 4.51 270 PHE A N 1
ATOM 2116 C CA . PHE A 1 270 ? 21.945 40.742 29.217 1.00 4.76 270 PHE A CA 1
ATOM 2117 C C . PHE A 1 270 ? 20.629 41.515 29.215 1.00 5.21 270 PHE A C 1
ATOM 2118 O O . PHE A 1 270 ? 20.193 41.977 30.264 1.00 5.18 270 PHE A O 1
ATOM 2126 N N . ARG A 1 271 ? 19.995 41.655 28.051 1.00 4.76 271 ARG A N 1
ATOM 2127 C CA . ARG A 1 271 ? 18.726 42.371 27.990 1.00 5.20 271 ARG A CA 1
ATOM 2128 C C . ARG A 1 271 ? 17.644 41.605 28.749 1.00 5.60 271 ARG A C 1
ATOM 2129 O O . ARG A 1 271 ? 16.943 42.178 29.585 1.00 5.64 271 ARG A O 1
ATOM 2137 N N . ASP A 1 272 ? 17.517 40.312 28.466 1.00 4.77 272 ASP A N 1
ATOM 2138 C CA . ASP A 1 272 ? 16.506 39.500 29.132 1.00 5.82 272 ASP A CA 1
ATOM 2139 C C . ASP A 1 272 ? 16.772 39.338 30.626 1.00 5.34 272 ASP A C 1
ATOM 2140 O O . ASP A 1 272 ? 15.833 39.253 31.420 1.00 5.03 272 ASP A O 1
ATOM 2145 N N . PHE A 1 273 ? 18.047 39.297 31.005 1.00 5.17 273 PHE A N 1
ATOM 2146 C CA . PHE A 1 273 ? 18.420 39.151 32.408 1.00 4.83 273 PHE A CA 1
ATOM 2147 C C . PHE A 1 273 ? 17.986 40.388 33.190 1.00 5.01 273 PHE A C 1
ATOM 2148 O O . PHE A 1 273 ? 17.435 40.281 34.284 1.00 3.93 273 PHE A O 1
ATOM 2156 N N A THR A 1 274 ? 18.242 41.567 32.629 0.53 5.49 274 THR A N 1
ATOM 2157 N N B THR A 1 274 ? 18.243 41.564 32.625 0.63 5.78 274 THR A N 1
ATOM 2158 C CA A THR A 1 274 ? 17.853 42.804 33.292 0.51 6.06 274 THR A CA 1
ATOM 2159 C CA B THR A 1 274 ? 17.856 42.807 33.274 0.59 6.47 274 THR A CA 1
ATOM 2160 C C A THR A 1 274 ? 16.332 42.855 33.411 0.46 5.91 274 THR A C 1
ATOM 2161 C C B THR A 1 274 ? 16.336 42.852 33.409 0.39 6.26 274 THR A C 1
ATOM 2162 O O A THR A 1 274 ? 15.790 43.256 34.443 0.53 5.64 274 THR A O 1
ATOM 2163 O O B THR A 1 274 ? 15.801 43.243 34.448 0.55 5.93 274 THR A O 1
ATOM 2170 N N . CYS A 1 275 ? 15.646 42.435 32.353 1.00 5.91 275 CYS A N 1
ATOM 2171 C CA . CYS A 1 275 ? 14.190 42.426 32.344 1.00 6.13 275 CYS A CA 1
ATOM 2172 C C . CYS A 1 275 ? 13.632 41.492 33.419 1.00 5.45 275 CYS A C 1
ATOM 2173 O O . CYS A 1 275 ? 12.700 41.853 34.148 1.00 4.29 275 CYS A O 1
ATOM 2176 N N . ALA A 1 276 ? 14.203 40.293 33.511 1.00 3.78 276 ALA A N 1
ATOM 2177 C CA . ALA A 1 276 ? 13.762 39.317 34.499 1.00 3.61 276 ALA A CA 1
ATOM 2178 C C . ALA A 1 276 ? 14.085 39.791 35.915 1.00 3.81 276 ALA A C 1
ATOM 2179 O O . ALA A 1 276 ? 13.282 39.612 36.827 1.00 4.21 276 ALA A O 1
ATOM 2181 N N . MET A 1 277 ? 15.257 40.393 36.105 1.00 4.30 277 MET A N 1
ATOM 2182 C CA . MET A 1 277 ? 15.631 40.881 37.431 1.00 4.37 277 MET A CA 1
ATOM 2183 C C . MET A 1 277 ? 14.658 41.951 37.924 1.00 4.74 277 MET A C 1
ATOM 2184 O O . MET A 1 277 ? 14.257 41.940 39.082 1.00 4.69 277 MET A O 1
ATOM 2189 N N . ILE A 1 278 ? 14.283 42.877 37.049 1.00 5.08 278 ILE A N 1
ATOM 2190 C CA . ILE A 1 278 ? 13.349 43.938 37.436 1.00 5.23 278 ILE A CA 1
ATOM 2191 C C . ILE A 1 278 ? 11.997 43.336 37.819 1.00 5.70 278 ILE A C 1
ATOM 2192 O O . ILE A 1 278 ? 11.388 43.730 38.820 1.00 6.09 278 ILE A O 1
ATOM 2197 N N . ARG A 1 279 ? 11.535 42.374 37.026 1.00 6.04 279 ARG A N 1
ATOM 2198 C CA . ARG A 1 279 ? 10.270 41.702 37.302 1.00 6.10 279 ARG A CA 1
ATOM 2199 C C . ARG A 1 279 ? 10.339 40.971 38.650 1.00 5.85 279 ARG A C 1
ATOM 2200 O O . ARG A 1 279 ? 9.421 41.077 39.470 1.00 4.94 279 ARG A O 1
ATOM 2208 N N . MET A 1 280 ? 11.427 40.236 38.884 1.00 5.82 280 MET A N 1
ATOM 2209 C CA . MET A 1 280 ? 11.585 39.511 40.149 1.00 6.12 280 MET A CA 1
ATOM 2210 C C . MET A 1 280 ? 11.626 40.501 41.306 1.00 6.18 280 MET A C 1
ATOM 2211 O O . MET A 1 280 ? 11.059 40.252 42.373 1.00 7.39 280 MET A O 1
ATOM 2216 N N . GLY A 1 281 ? 12.300 41.625 41.092 1.00 6.24 281 GLY A N 1
ATOM 2217 C CA . GLY A 1 281 ? 12.380 42.640 42.130 1.00 6.95 281 GLY A CA 1
ATOM 2218 C C . GLY A 1 281 ? 11.045 43.319 42.417 1.00 7.39 281 GLY A C 1
ATOM 2219 O O . GLY A 1 281 ? 10.932 44.093 43.377 1.00 6.73 281 GLY A O 1
ATOM 2220 N N . ASN A 1 282 ? 10.033 43.037 41.595 1.00 7.91 282 ASN A N 1
ATOM 2221 C CA . ASN A 1 282 ? 8.706 43.632 41.783 1.00 8.47 282 ASN A CA 1
ATOM 2222 C C . ASN A 1 282 ? 7.738 42.710 42.516 1.00 8.56 282 ASN A C 1
ATOM 2223 O O . ASN A 1 282 ? 6.583 43.080 42.734 1.00 8.44 282 ASN A O 1
ATOM 2228 N N . ILE A 1 283 ? 8.190 41.513 42.886 1.00 7.62 283 ILE A N 1
ATOM 2229 C CA . ILE A 1 283 ? 7.321 40.569 43.588 1.00 7.66 283 ILE A CA 1
ATOM 2230 C C . ILE A 1 283 ? 7.018 41.081 44.997 1.00 8.06 283 ILE A C 1
ATOM 2231 O O . ILE A 1 283 ? 7.924 41.453 45.748 1.00 7.27 283 ILE A O 1
ATOM 2236 N N . SER A 1 284 ? 5.738 41.109 45.346 1.00 7.74 284 SER A N 1
ATOM 2237 C CA . SER A 1 284 ? 5.309 41.591 46.651 1.00 8.90 284 SER A CA 1
ATOM 2238 C C . SER A 1 284 ? 4.106 40.784 47.123 1.00 8.99 284 SER A C 1
ATOM 2239 O O . SER A 1 284 ? 3.274 40.380 46.310 1.00 8.85 284 SER A O 1
ATOM 2242 N N . ASN A 1 285 ? 4.008 40.541 48.428 1.00 8.84 285 ASN A N 1
ATOM 2243 C CA . ASN A 1 285 ? 2.873 39.777 48.936 1.00 9.54 285 ASN A CA 1
ATOM 2244 C C . ASN A 1 285 ? 1.803 40.711 49.512 1.00 10.19 285 ASN A C 1
ATOM 2245 O O . ASN A 1 285 ? 0.817 40.261 50.090 1.00 9.75 285 ASN A O 1
ATOM 2250 N N . GLY A 1 286 ? 2.013 42.015 49.336 1.00 10.84 286 GLY A N 1
ATOM 2251 C CA . GLY A 1 286 ? 1.061 43.012 49.802 1.00 11.94 286 GLY A CA 1
ATOM 2252 C C . GLY A 1 286 ? 0.810 43.132 51.295 1.00 12.56 286 GLY A C 1
ATOM 2253 O O . GLY A 1 286 ? -0.071 43.891 51.709 1.00 13.02 286 GLY A O 1
ATOM 2254 N N . ALA A 1 287 ? 1.571 42.401 52.103 1.00 12.15 287 ALA A N 1
ATOM 2255 C CA . ALA A 1 287 ? 1.408 42.439 53.553 1.00 12.86 287 ALA A CA 1
ATOM 2256 C C . ALA A 1 287 ? 1.905 43.762 54.121 1.00 13.08 287 ALA A C 1
ATOM 2257 O O . ALA A 1 287 ? 2.625 44.499 53.456 1.00 13.59 287 ALA A O 1
ATOM 2259 N N . SER A 1 288 ? 1.515 44.072 55.351 1.00 13.35 288 SER A N 1
ATOM 2260 C CA . SER A 1 288 ? 1.968 45.310 55.965 1.00 13.59 288 SER A CA 1
ATOM 2261 C C . SER A 1 288 ? 3.470 45.204 56.252 1.00 13.00 288 SER A C 1
ATOM 2262 O O . SER A 1 288 ? 3.996 44.110 56.493 1.00 12.31 288 SER A O 1
ATOM 2265 N N . GLY A 1 289 ? 4.160 46.341 56.196 1.00 11.96 289 GLY A N 1
ATOM 2266 C CA . GLY A 1 289 ? 5.591 46.355 56.439 1.00 11.13 289 GLY A CA 1
ATOM 2267 C C . GLY A 1 289 ? 6.080 47.612 57.138 1.00 10.65 289 GLY A C 1
ATOM 2268 O O . GLY A 1 289 ? 5.279 48.412 57.636 1.00 10.12 289 GLY A O 1
ATOM 2269 N N . GLU A 1 290 ? 7.401 47.794 57.159 1.00 9.71 290 GLU A N 1
ATOM 2270 C CA . GLU A 1 290 ? 8.019 48.940 57.823 1.00 9.00 290 GLU A CA 1
ATOM 2271 C C . GLU A 1 290 ? 9.433 49.123 57.282 1.00 8.90 290 GLU A C 1
ATOM 2272 O O . GLU A 1 290 ? 9.896 48.329 56.459 1.00 9.93 290 GLU A O 1
ATOM 2278 N N . VAL A 1 291 ? 10.112 50.175 57.727 1.00 8.47 291 VAL A N 1
ATOM 2279 C CA . VAL A 1 291 ? 11.504 50.390 57.336 1.00 8.19 291 VAL A CA 1
ATOM 2280 C C . VAL A 1 291 ? 12.277 49.810 58.514 1.00 7.93 291 VAL A C 1
ATOM 2281 O O . VAL A 1 291 ? 12.383 50.430 59.572 1.00 7.36 291 VAL A O 1
ATOM 2285 N N . ARG A 1 292 ? 12.791 48.601 58.331 1.00 7.55 292 ARG A N 1
ATOM 2286 C CA . ARG A 1 292 ? 13.530 47.910 59.376 1.00 8.34 292 ARG A CA 1
ATOM 2287 C C . ARG A 1 292 ? 14.878 48.595 59.632 1.00 8.89 292 ARG A C 1
ATOM 2288 O O . ARG A 1 292 ? 15.632 48.852 58.695 1.00 9.32 292 ARG A O 1
ATOM 2296 N N . THR A 1 293 ? 15.180 48.897 60.894 1.00 8.97 293 THR A N 1
ATOM 2297 C CA . THR A 1 293 ? 16.436 49.569 61.223 1.00 9.42 293 THR A CA 1
ATOM 2298 C C . THR A 1 293 ? 17.614 48.615 61.441 1.00 8.95 293 THR A C 1
ATOM 2299 O O . THR A 1 293 ? 18.769 49.002 61.258 1.00 9.04 293 THR A O 1
ATOM 2303 N N . ASN A 1 294 ? 17.314 47.380 61.836 1.00 8.30 294 ASN A N 1
ATOM 2304 C CA . ASN A 1 294 ? 18.312 46.325 62.028 1.00 7.66 294 ASN A CA 1
ATOM 2305 C C . ASN A 1 294 ? 17.699 45.174 61.232 1.00 7.26 294 ASN A C 1
ATOM 2306 O O . ASN A 1 294 ? 16.644 44.663 61.597 1.00 6.21 294 ASN A O 1
ATOM 2311 N N . CYS A 1 295 ? 18.352 44.783 60.140 1.00 6.99 295 CYS A N 1
ATOM 2312 C CA . CYS A 1 295 ? 17.831 43.738 59.260 1.00 6.66 295 CYS A CA 1
ATOM 2313 C C . CYS A 1 295 ? 17.487 42.382 59.878 1.00 6.38 295 CYS A C 1
ATOM 2314 O O . CYS A 1 295 ? 16.663 41.655 59.335 1.00 6.24 295 CYS A O 1
ATOM 2317 N N . ARG A 1 296 ? 18.107 42.038 61.001 1.00 6.26 296 ARG A N 1
ATOM 2318 C CA . ARG A 1 296 ? 17.861 40.748 61.642 1.00 5.44 296 ARG A CA 1
ATOM 2319 C C . ARG A 1 296 ? 16.612 40.666 62.527 1.00 5.75 296 ARG A C 1
ATOM 2320 O O . ARG A 1 296 ? 16.205 39.572 62.918 1.00 5.21 296 ARG A O 1
ATOM 2328 N N . VAL A 1 297 ? 15.991 41.804 62.831 1.00 5.59 297 VAL A N 1
ATOM 2329 C CA . VAL A 1 297 ? 14.817 41.799 63.702 1.00 6.21 297 VAL A CA 1
ATOM 2330 C C . VAL A 1 297 ? 13.827 42.919 63.370 1.00 6.44 297 VAL A C 1
ATOM 2331 O O . VAL A 1 297 ? 14.223 43.956 62.835 1.00 6.07 297 VAL A O 1
ATOM 2335 N N . ILE A 1 298 ? 12.543 42.710 63.677 1.00 6.95 298 ILE A N 1
ATOM 2336 C CA . ILE A 1 298 ? 11.535 43.738 63.407 1.00 7.21 298 ILE A CA 1
ATOM 2337 C C . ILE A 1 298 ? 11.716 44.904 64.383 1.00 7.30 298 ILE A C 1
ATOM 2338 O O . ILE A 1 298 ? 12.329 44.744 65.432 1.00 6.77 298 ILE A O 1
ATOM 2343 N N . ASN A 1 299 ? 11.176 46.069 64.034 1.00 7.53 299 ASN A N 1
ATOM 2344 C CA . ASN A 1 299 ? 11.320 47.267 64.859 1.00 8.70 299 ASN A CA 1
ATOM 2345 C C . ASN A 1 299 ? 10.646 47.257 66.219 1.00 9.34 299 ASN A C 1
ATOM 2346 O O . ASN A 1 299 ? 11.181 47.807 67.178 1.00 8.48 299 ASN A O 1
ATOM 2351 N N . ASN A 1 300 ? 9.467 46.655 66.301 1.00 10.90 300 ASN A N 1
ATOM 2352 C CA . ASN A 1 300 ? 8.734 46.634 67.556 1.00 13.06 300 ASN A CA 1
ATOM 2353 C C . ASN A 1 300 ? 8.370 45.221 67.986 1.00 14.39 300 ASN A C 1
ATOM 2354 O O . ASN A 1 300 ? 8.640 44.886 69.157 1.00 15.94 300 ASN A O 1
ATOM 2360 N N . GLN B 1 1 ? 40.089 51.352 24.125 1.00 20.86 1 GLN B N 1
ATOM 2361 C CA . GLN B 1 1 ? 40.679 52.007 22.918 1.00 20.31 1 GLN B CA 1
ATOM 2362 C C . GLN B 1 1 ? 42.139 52.384 23.158 1.00 18.77 1 GLN B C 1
ATOM 2363 O O . GLN B 1 1 ? 42.437 53.334 23.886 1.00 18.83 1 GLN B O 1
ATOM 2369 N N . LEU B 1 2 ? 43.047 51.638 22.536 1.00 16.57 2 LEU B N 1
ATOM 2370 C CA . LEU B 1 2 ? 44.472 51.894 22.689 1.00 14.88 2 LEU B CA 1
ATOM 2371 C C . LEU B 1 2 ? 44.952 53.006 21.758 1.00 14.11 2 LEU B C 1
ATOM 2372 O O . LEU B 1 2 ? 44.372 53.240 20.696 1.00 13.74 2 LEU B O 1
ATOM 2377 N N . SER B 1 3 ? 46.020 53.683 22.168 1.00 12.80 3 SER B N 1
ATOM 2378 C CA . SER B 1 3 ? 46.606 54.773 21.394 1.00 12.18 3 SER B CA 1
ATOM 2379 C C . SER B 1 3 ? 48.085 54.937 21.736 1.00 11.59 3 SER B C 1
ATOM 2380 O O . SER B 1 3 ? 48.472 54.842 22.899 1.00 11.84 3 SER B O 1
ATOM 2383 N N . PRO B 1 4 ? 48.934 55.186 20.725 1.00 11.11 4 PRO B N 1
ATOM 2384 C CA . PRO B 1 4 ? 50.368 55.357 20.981 1.00 10.41 4 PRO B CA 1
ATOM 2385 C C . PRO B 1 4 ? 50.646 56.564 21.880 1.00 9.84 4 PRO B C 1
ATOM 2386 O O . PRO B 1 4 ? 51.673 56.621 22.559 1.00 9.33 4 PRO B O 1
ATOM 2390 N N . ASP B 1 5 ? 49.727 57.527 21.874 1.00 9.55 5 ASP B N 1
ATOM 2391 C CA . ASP B 1 5 ? 49.889 58.760 22.650 1.00 9.59 5 ASP B CA 1
ATOM 2392 C C . ASP B 1 5 ? 49.131 58.834 23.981 1.00 9.42 5 ASP B C 1
ATOM 2393 O O . ASP B 1 5 ? 48.988 59.917 24.55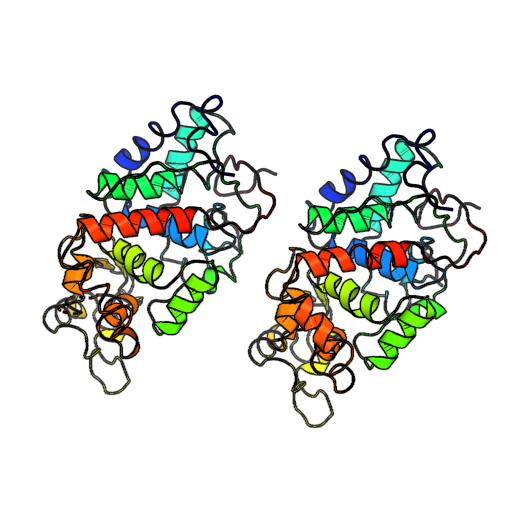5 1.00 9.11 5 ASP B O 1
ATOM 2398 N N . ILE B 1 6 ? 48.657 57.700 24.483 1.00 9.70 6 ILE B N 1
ATOM 2399 C CA . ILE B 1 6 ? 47.907 57.708 25.736 1.00 9.77 6 ILE B CA 1
ATOM 2400 C C . ILE B 1 6 ? 48.684 58.317 26.915 1.00 9.89 6 ILE B C 1
ATOM 2401 O O . ILE B 1 6 ? 48.080 58.909 27.813 1.00 10.05 6 ILE B O 1
ATOM 2406 N N . TYR B 1 7 ? 50.011 58.188 26.917 1.00 9.57 7 TYR B N 1
ATOM 2407 C CA . TYR B 1 7 ? 50.828 58.749 28.004 1.00 9.54 7 TYR B CA 1
ATOM 2408 C C . TYR B 1 7 ? 51.593 60.002 27.553 1.00 9.79 7 TYR B C 1
ATOM 2409 O O . TYR B 1 7 ? 52.576 60.394 28.183 1.00 8.94 7 TYR B O 1
ATOM 2418 N N . ALA B 1 8 ? 51.149 60.626 26.464 1.00 10.36 8 ALA B N 1
ATOM 2419 C CA . ALA B 1 8 ? 51.826 61.814 25.946 1.00 11.11 8 ALA B CA 1
ATOM 2420 C C . ALA B 1 8 ? 52.043 62.895 27.004 1.00 11.80 8 ALA B C 1
ATOM 2421 O O . ALA B 1 8 ? 53.034 63.626 26.958 1.00 11.26 8 ALA B O 1
ATOM 2423 N N . LYS B 1 9 ? 51.120 62.988 27.959 1.00 12.61 9 LYS B N 1
ATOM 2424 C CA . LYS B 1 9 ? 51.220 63.987 29.017 1.00 13.47 9 LYS B CA 1
ATOM 2425 C C . LYS B 1 9 ? 51.812 63.427 30.306 1.00 12.74 9 LYS B C 1
ATOM 2426 O O . LYS B 1 9 ? 52.664 64.059 30.935 1.00 12.64 9 LYS B O 1
ATOM 2432 N N . SER B 1 10 ? 51.364 62.234 30.686 1.00 11.75 10 SER B N 1
ATOM 2433 C CA . SER B 1 10 ? 51.810 61.591 31.918 1.00 10.76 10 SER B CA 1
ATOM 2434 C C . SER B 1 10 ? 53.193 60.933 31.903 1.00 10.61 10 SER B C 1
ATOM 2435 O O . SER B 1 10 ? 53.827 60.831 32.952 1.00 9.77 10 SER B O 1
ATOM 2438 N N . CYS B 1 11 ? 53.652 60.469 30.741 1.00 9.91 11 CYS B N 1
ATOM 2439 C CA . CYS B 1 11 ? 54.982 59.844 30.633 1.00 10.20 11 CYS B CA 1
ATOM 2440 C C . CYS B 1 11 ? 55.472 59.966 29.193 1.00 10.59 11 CYS B C 1
ATOM 2441 O O . CYS B 1 11 ? 55.560 58.972 28.472 1.00 10.60 11 CYS B O 1
ATOM 2444 N N . PRO B 1 12 ? 55.810 61.194 28.762 1.00 10.83 12 PRO B N 1
ATOM 2445 C CA . PRO B 1 12 ? 56.292 61.487 27.407 1.00 11.06 12 PRO B CA 1
ATOM 2446 C C . PRO B 1 12 ? 57.484 60.669 26.901 1.00 10.96 12 PRO B C 1
ATOM 2447 O O . PRO B 1 12 ? 57.537 60.324 25.721 1.00 11.60 12 PRO B O 1
ATOM 2451 N N A ASN B 1 13 ? 58.427 60.363 27.791 0.48 10.83 13 ASN B N 1
ATOM 2452 N N B ASN B 1 13 ? 58.425 60.364 27.792 0.42 10.94 13 ASN B N 1
ATOM 2453 C CA A ASN B 1 13 ? 59.631 59.614 27.420 0.51 10.46 13 ASN B CA 1
ATOM 2454 C CA B ASN B 1 13 ? 59.621 59.611 27.419 0.54 10.52 13 ASN B CA 1
ATOM 2455 C C A ASN B 1 13 ? 59.522 58.091 27.562 0.48 10.15 13 ASN B C 1
ATOM 2456 C C B ASN B 1 13 ? 59.517 58.094 27.543 0.46 10.34 13 ASN B C 1
ATOM 2457 O O A ASN B 1 13 ? 60.520 57.382 27.428 0.47 10.21 13 ASN B O 1
ATOM 2458 O O B ASN B 1 13 ? 60.519 57.394 27.378 0.70 10.33 13 ASN B O 1
ATOM 2467 N N . LEU B 1 14 ? 58.322 57.582 27.817 1.00 9.48 14 LEU B N 1
ATOM 2468 C CA . LEU B 1 14 ? 58.141 56.133 27.980 1.00 9.23 14 LEU B CA 1
ATOM 2469 C C . LEU B 1 14 ? 58.901 55.232 26.998 1.00 8.84 14 LEU B C 1
ATOM 2470 O O . LEU B 1 14 ? 59.682 54.368 27.414 1.00 9.22 14 LEU B O 1
ATOM 2475 N N . VAL B 1 15 ? 58.681 55.426 25.703 1.00 8.62 15 VAL B N 1
ATOM 2476 C CA . VAL B 1 15 ? 59.343 54.598 24.696 1.00 8.46 15 VAL B CA 1
ATOM 2477 C C . VAL B 1 15 ? 60.873 54.524 24.811 1.00 8.89 15 VAL B C 1
ATOM 2478 O O . VAL B 1 15 ? 61.451 53.431 24.759 1.00 8.46 15 VAL B O 1
ATOM 2482 N N A GLN B 1 16 ? 61.525 55.673 24.967 0.45 8.79 16 GLN B N 1
ATOM 2483 N N B GLN B 1 16 ? 61.516 55.677 24.972 0.55 8.82 16 GLN B N 1
ATOM 2484 C CA A GLN B 1 16 ? 62.983 55.704 25.079 0.51 8.95 16 GLN B CA 1
ATOM 2485 C CA B GLN B 1 16 ? 62.971 55.736 25.098 0.54 9.30 16 GLN B CA 1
ATOM 2486 C C A GLN B 1 16 ? 63.466 55.020 26.358 0.54 8.83 16 GLN B C 1
ATOM 2487 C C B GLN B 1 16 ? 63.446 55.004 26.349 0.70 9.04 16 GLN B C 1
ATOM 2488 O O A GLN B 1 16 ? 64.477 54.321 26.353 0.55 8.83 16 GLN B O 1
ATOM 2489 O O B GLN B 1 16 ? 64.425 54.261 26.315 0.40 8.96 16 GLN B O 1
ATOM 2500 N N . ILE B 1 17 ? 62.745 55.228 27.456 1.00 8.65 17 ILE B N 1
ATOM 2501 C CA . ILE B 1 17 ? 63.114 54.610 28.728 1.00 8.53 17 ILE B CA 1
ATOM 2502 C C . ILE B 1 17 ? 63.135 53.090 28.611 1.00 8.60 17 ILE B C 1
ATOM 2503 O O . ILE B 1 17 ? 64.096 52.434 29.015 1.00 8.22 17 ILE B O 1
ATOM 2508 N N . VAL B 1 18 ? 62.083 52.525 28.038 1.00 8.98 18 VAL B N 1
ATOM 2509 C CA . VAL B 1 18 ? 62.022 51.079 27.888 1.00 9.51 18 VAL B CA 1
ATOM 2510 C C . VAL B 1 18 ? 63.101 50.557 26.939 1.00 10.42 18 VAL B C 1
ATOM 2511 O O . VAL B 1 18 ? 63.759 49.559 27.232 1.00 9.74 18 VAL B O 1
ATOM 2515 N N A ARG B 1 19 ? 63.295 51.232 25.809 0.48 11.25 19 ARG B N 1
ATOM 2516 N N B ARG B 1 19 ? 63.289 51.240 25.813 0.80 11.58 19 ARG B N 1
ATOM 2517 C CA A ARG B 1 19 ? 64.307 50.795 24.854 0.54 12.31 19 ARG B CA 1
ATOM 2518 C CA B ARG B 1 19 ? 64.291 50.828 24.836 0.63 12.72 19 ARG B CA 1
ATOM 2519 C C A ARG B 1 19 ? 65.705 50.707 25.465 0.50 12.30 19 ARG B C 1
ATOM 2520 C C B ARG B 1 19 ? 65.698 50.724 25.443 0.52 12.83 19 ARG B C 1
ATOM 2521 O O A ARG B 1 19 ? 66.422 49.733 25.233 0.54 11.79 19 ARG B O 1
ATOM 2522 O O B ARG B 1 19 ? 66.407 49.748 25.194 0.44 12.60 19 ARG B O 1
ATOM 2537 N N . LYS B 1 20 ? 66.097 51.713 26.237 1.00 12.97 20 LYS B N 1
ATOM 2538 C CA . LYS B 1 20 ? 67.426 51.699 26.873 1.00 13.11 20 LYS B CA 1
ATOM 2539 C C . LYS B 1 20 ? 67.578 50.464 27.748 1.00 11.77 20 LYS B C 1
ATOM 2540 O O . LYS B 1 20 ? 68.601 49.767 27.700 1.00 11.47 20 LYS B O 1
ATOM 2546 N N . GLN B 1 21 ? 66.554 50.200 28.555 1.00 10.15 21 GLN B N 1
ATOM 2547 C CA . GLN B 1 21 ? 66.589 49.060 29.459 1.00 9.41 21 GLN B CA 1
ATOM 2548 C C . GLN B 1 21 ? 66.611 47.731 28.725 1.00 8.66 21 GLN B C 1
ATOM 2549 O O . GLN B 1 21 ? 67.290 46.803 29.145 1.00 8.85 21 GLN B O 1
ATOM 2555 N N . VAL B 1 22 ? 65.876 47.627 27.627 1.00 8.38 22 VAL B N 1
ATOM 2556 C CA . VAL B 1 22 ? 65.885 46.376 26.888 1.00 8.14 22 VAL B CA 1
ATOM 2557 C C . VAL B 1 22 ? 67.270 46.179 26.270 1.00 8.17 22 VAL B C 1
ATOM 2558 O O . VAL B 1 22 ? 67.792 45.068 26.242 1.00 7.71 22 VAL B O 1
ATOM 2562 N N . ALA B 1 23 ? 67.872 47.267 25.801 1.00 7.98 23 ALA B N 1
ATOM 2563 C CA . ALA B 1 23 ? 69.199 47.194 25.201 1.00 8.56 23 ALA B CA 1
ATOM 2564 C C . ALA B 1 23 ? 70.229 46.743 26.235 1.00 8.45 23 ALA B C 1
ATOM 2565 O O . ALA B 1 23 ? 71.144 45.987 25.919 1.00 9.09 23 ALA B O 1
ATOM 2567 N N . ILE B 1 24 ? 70.076 47.200 27.472 1.00 8.42 24 ILE B N 1
ATOM 2568 C CA . ILE B 1 24 ? 71.004 46.817 28.531 1.00 8.72 24 ILE B CA 1
ATOM 2569 C C . ILE B 1 24 ? 70.863 45.334 28.852 1.00 8.80 24 ILE B C 1
ATOM 2570 O O . ILE B 1 24 ? 71.856 44.624 29.019 1.00 8.68 24 ILE B O 1
ATOM 2575 N N . ALA B 1 25 ? 69.622 44.867 28.927 1.00 8.57 25 ALA B N 1
ATOM 2576 C CA . ALA B 1 25 ? 69.359 43.468 29.225 1.00 8.47 25 ALA B CA 1
ATOM 2577 C C . ALA B 1 25 ? 69.902 42.531 28.152 1.00 8.81 25 ALA B C 1
ATOM 2578 O O . ALA B 1 25 ? 70.469 41.484 28.472 1.00 8.74 25 ALA B O 1
ATOM 2580 N N A LEU B 1 26 ? 69.731 42.897 26.886 0.55 9.06 26 LEU B N 1
ATOM 2581 N N B LEU B 1 26 ? 69.726 42.895 26.886 0.62 9.74 26 LEU B N 1
ATOM 2582 C CA A LEU B 1 26 ? 70.209 42.051 25.799 0.50 10.16 26 LEU B CA 1
ATOM 2583 C CA B LEU B 1 26 ? 70.212 42.058 25.793 0.51 10.32 26 LEU B CA 1
ATOM 2584 C C A LEU B 1 26 ? 71.730 41.967 25.763 0.46 10.43 26 LEU B C 1
ATOM 2585 C C B LEU B 1 26 ? 71.735 41.980 25.762 0.41 9.96 26 LEU B C 1
ATOM 2586 O O A LEU B 1 26 ? 72.290 40.918 25.445 0.51 10.25 26 LEU B O 1
ATOM 2587 O O B LEU B 1 26 ? 72.299 40.935 25.439 0.51 10.30 26 LEU B O 1
ATOM 2596 N N A LYS B 1 27 ? 72.401 43.066 26.091 0.49 10.77 27 LYS B N 1
ATOM 2597 N N B LYS B 1 27 ? 72.400 43.080 26.103 0.53 10.57 27 LYS B N 1
ATOM 2598 C CA A LYS B 1 27 ? 73.859 43.068 26.094 0.49 11.18 27 LYS B CA 1
ATOM 2599 C CA B LYS B 1 27 ? 73.860 43.094 26.111 0.47 11.01 27 LYS B CA 1
ATOM 2600 C C A LYS B 1 27 ? 74.367 42.045 27.104 0.49 11.11 27 LYS B C 1
ATOM 2601 C C B LYS B 1 27 ? 74.388 42.080 27.120 0.54 10.95 27 LYS B C 1
ATOM 2602 O O A LYS B 1 27 ? 75.347 41.343 26.850 0.45 11.09 27 LYS B O 1
ATOM 2603 O O B LYS B 1 27 ? 75.402 41.423 26.881 0.48 10.60 27 LYS B O 1
ATOM 2614 N N . ALA B 1 28 ? 73.699 41.966 28.251 1.00 10.96 28 ALA B N 1
ATOM 2615 C CA . ALA B 1 28 ? 74.088 41.030 29.302 1.00 10.88 28 ALA B CA 1
ATOM 2616 C C . ALA B 1 28 ? 73.729 39.588 28.929 1.00 11.10 28 ALA B C 1
ATOM 2617 O O . ALA B 1 28 ? 74.480 38.658 29.223 1.00 11.17 28 ALA B O 1
ATOM 2619 N N . GLU B 1 29 ? 72.574 39.401 28.294 1.00 10.44 29 GLU B N 1
ATOM 2620 C CA . GLU B 1 29 ? 72.147 38.069 27.870 1.00 10.61 29 GLU B CA 1
ATOM 2621 C C . GLU B 1 29 ? 71.292 38.202 26.621 1.00 9.80 29 GLU B C 1
ATOM 2622 O O . GLU B 1 29 ? 70.125 38.577 26.703 1.00 9.61 29 GLU B O 1
ATOM 2628 N N . ILE B 1 30 ? 71.869 37.887 25.469 1.00 9.54 30 ILE B N 1
ATOM 2629 C CA . ILE B 1 30 ? 71.150 38.012 24.208 1.00 9.35 30 ILE B CA 1
ATOM 2630 C C . ILE B 1 30 ? 69.850 37.196 24.158 1.00 8.89 30 ILE B C 1
ATOM 2631 O O . ILE B 1 30 ? 68.864 37.637 23.578 1.00 8.41 30 ILE B O 1
ATOM 2636 N N . ARG B 1 31 ? 69.841 36.016 24.770 1.00 8.86 31 ARG B N 1
ATOM 2637 C CA . ARG B 1 31 ? 68.638 35.182 24.770 1.00 8.48 31 ARG B CA 1
ATOM 2638 C C . ARG B 1 31 ? 67.407 35.892 25.356 1.00 8.64 31 ARG B C 1
ATOM 2639 O O . ARG B 1 31 ? 66.266 35.554 25.021 1.00 8.59 31 ARG B O 1
ATOM 2647 N N A MET B 1 32 ? 67.641 36.872 26.225 0.49 8.36 32 MET B N 1
ATOM 2648 N N B MET B 1 32 ? 67.639 36.874 26.224 0.58 8.57 32 MET B N 1
ATOM 2649 C CA A MET B 1 32 ? 66.549 37.603 26.863 0.47 8.05 32 MET B CA 1
ATOM 2650 C CA B MET B 1 32 ? 66.543 37.607 26.852 0.51 8.46 32 MET B CA 1
ATOM 2651 C C A MET B 1 32 ? 65.587 38.241 25.855 0.53 7.73 32 MET B C 1
ATOM 2652 C C B MET B 1 32 ? 65.579 38.228 25.845 0.47 8.07 32 MET B C 1
ATOM 2653 O O A MET B 1 32 ? 64.423 38.484 26.170 0.46 7.88 32 MET B O 1
ATOM 2654 O O B MET B 1 32 ? 64.409 38.454 26.153 0.39 8.17 32 MET B O 1
ATOM 2663 N N . ALA B 1 33 ? 66.068 38.511 24.645 1.00 7.36 33 ALA B N 1
ATOM 2664 C CA . ALA B 1 33 ? 65.218 39.103 23.613 1.00 6.33 33 ALA B CA 1
ATOM 2665 C C . ALA B 1 33 ? 64.085 38.112 23.319 1.00 5.55 33 ALA B C 1
ATOM 2666 O O . ALA B 1 33 ? 62.902 38.479 23.255 1.00 4.54 33 ALA B O 1
ATOM 2668 N N . ALA B 1 34 ? 64.462 36.848 23.161 1.00 4.45 34 ALA B N 1
ATOM 2669 C CA . ALA B 1 34 ? 63.506 35.783 22.889 1.00 4.62 34 ALA B CA 1
ATOM 2670 C C . ALA B 1 34 ? 62.620 35.555 24.110 1.00 4.67 34 ALA B C 1
ATOM 2671 O O . ALA B 1 34 ? 61.407 35.408 23.989 1.00 4.57 34 ALA B O 1
ATOM 2673 N N . SER B 1 35 ? 63.235 35.536 25.289 1.00 4.27 35 SER B N 1
ATOM 2674 C CA . SER B 1 35 ? 62.491 35.309 26.523 1.00 4.22 35 SER B CA 1
ATOM 2675 C C . SER B 1 35 ? 61.395 36.349 26.731 1.00 4.03 35 SER B C 1
ATOM 2676 O O . SER B 1 35 ? 60.280 36.002 27.112 1.00 3.33 35 SER B O 1
ATOM 2679 N N . LEU B 1 36 ? 61.710 37.614 26.462 1.00 4.15 36 LEU B N 1
ATOM 2680 C CA . LEU B 1 36 ? 60.747 38.699 26.650 1.00 4.40 36 LEU B CA 1
ATOM 2681 C C . LEU B 1 36 ? 59.511 38.610 25.762 1.00 4.38 36 LEU B C 1
ATOM 2682 O O . LEU B 1 36 ? 58.383 38.790 26.241 1.00 4.42 36 LEU B O 1
ATOM 2687 N N . ILE B 1 37 ? 59.700 38.341 24.474 1.00 3.81 37 ILE B N 1
ATOM 2688 C CA . ILE B 1 37 ? 58.543 38.253 23.600 1.00 3.80 37 ILE B CA 1
ATOM 2689 C C . ILE B 1 37 ? 57.702 37.027 23.952 1.00 3.73 37 ILE B C 1
ATOM 2690 O O . ILE B 1 37 ? 56.484 37.059 23.825 1.00 4.19 37 ILE B O 1
ATOM 2695 N N . ARG B 1 38 ? 58.330 35.952 24.418 1.00 3.87 38 ARG B N 1
ATOM 2696 C CA . ARG B 1 38 ? 57.540 34.779 24.794 1.00 4.07 38 ARG B CA 1
ATOM 2697 C C . ARG B 1 38 ? 56.643 35.149 25.981 1.00 4.26 38 ARG B C 1
ATOM 2698 O O . ARG B 1 38 ? 55.507 34.679 26.082 1.00 4.65 38 ARG B O 1
ATOM 2706 N N . LEU B 1 39 ? 57.149 35.992 26.879 1.00 3.95 39 LEU B N 1
ATOM 2707 C CA . LEU B 1 39 ? 56.355 36.416 28.027 1.00 4.39 39 LEU B CA 1
ATOM 2708 C C . LEU B 1 39 ? 55.099 37.138 27.552 1.00 4.65 39 LEU B C 1
ATOM 2709 O O . LEU B 1 39 ? 54.022 36.932 28.103 1.00 5.34 39 LEU B O 1
ATOM 2714 N N . HIS B 1 40 ? 55.248 37.981 26.533 1.00 4.79 40 HIS B N 1
ATOM 2715 C CA . HIS B 1 40 ? 54.123 38.737 25.978 1.00 5.08 40 HIS B CA 1
ATOM 2716 C C . HIS B 1 40 ? 53.081 37.760 25.427 1.00 4.83 40 HIS B C 1
ATOM 2717 O O . HIS B 1 40 ? 51.886 37.915 25.671 1.00 5.26 40 HIS B O 1
ATOM 2724 N N . PHE B 1 41 ? 53.543 36.759 24.681 1.00 4.87 41 PHE B N 1
ATOM 2725 C CA . PHE B 1 41 ? 52.667 35.728 24.110 1.00 4.84 41 PHE B CA 1
ATOM 2726 C C . PHE B 1 41 ? 51.872 35.032 25.230 1.00 4.78 41 PHE B C 1
ATOM 2727 O O . PHE B 1 41 ? 50.637 34.992 25.204 1.00 3.58 41 PHE B O 1
ATOM 2735 N N . HIS B 1 42 ? 52.573 34.494 26.222 1.00 4.67 42 HIS B N 1
ATOM 2736 C CA . HIS B 1 42 ? 51.885 33.810 27.308 1.00 4.64 42 HIS B CA 1
ATOM 2737 C C . HIS B 1 42 ? 50.995 34.710 28.147 1.00 4.72 42 HIS B C 1
ATOM 2738 O O . HIS B 1 42 ? 50.069 34.233 28.814 1.00 4.78 42 HIS B O 1
ATOM 2745 N N . ASP B 1 43 ? 51.257 36.013 28.113 1.00 4.40 43 ASP B N 1
ATOM 2746 C CA . ASP B 1 43 ? 50.409 36.942 28.854 1.00 4.60 43 ASP B CA 1
ATOM 2747 C C . ASP B 1 43 ? 49.104 37.099 28.080 1.00 4.73 43 ASP B C 1
ATOM 2748 O O . ASP B 1 43 ? 48.017 36.861 28.604 1.00 4.67 43 ASP B O 1
ATOM 2753 N N . CYS B 1 44 ? 49.223 37.468 26.810 1.00 4.74 44 CYS B N 1
ATOM 2754 C CA . CYS B 1 44 ? 48.048 37.688 25.976 1.00 5.03 44 CYS B CA 1
ATOM 2755 C C . CYS B 1 44 ? 47.089 36.511 25.770 1.00 5.26 44 CYS B C 1
ATOM 2756 O O . CYS B 1 44 ? 45.897 36.725 25.558 1.00 6.02 44 CYS B O 1
ATOM 2759 N N . PHE B 1 45 ? 47.591 35.280 25.823 1.00 5.07 45 PHE B N 1
ATOM 2760 C CA . PHE B 1 45 ? 46.728 34.111 25.631 1.00 4.95 45 PHE B CA 1
ATOM 2761 C C . PHE B 1 45 ? 45.993 33.671 26.905 1.00 5.16 45 PHE B C 1
ATOM 2762 O O . PHE B 1 45 ? 45.259 32.684 26.892 1.00 4.47 45 PHE B O 1
ATOM 2770 N N . VAL B 1 46 ? 46.186 34.398 28.000 1.00 4.63 46 VAL B N 1
ATOM 2771 C CA . VAL B 1 46 ? 45.513 34.056 29.252 1.00 5.44 46 VAL B CA 1
ATOM 2772 C C . VAL B 1 46 ? 44.922 35.306 29.897 1.00 5.17 46 VAL B C 1
ATOM 2773 O O . VAL B 1 46 ? 45.657 36.145 30.411 1.00 5.10 46 VAL B O 1
ATOM 2777 N N . ASN B 1 47 ? 43.594 35.424 29.875 1.00 5.46 47 ASN B N 1
ATOM 2778 C CA . ASN B 1 47 ? 42.912 36.593 30.436 1.00 5.30 47 ASN B CA 1
ATOM 2779 C C . ASN B 1 47 ? 43.324 37.878 29.723 1.00 5.71 47 ASN B C 1
ATOM 2780 O O . ASN B 1 47 ? 43.200 38.975 30.275 1.00 5.89 47 ASN B O 1
ATOM 2785 N N . GLY B 1 48 ? 43.808 37.736 28.493 1.00 5.60 48 GLY B N 1
ATOM 2786 C CA . GLY B 1 48 ? 44.217 38.894 27.717 1.00 6.16 48 GLY B CA 1
ATOM 2787 C C . GLY B 1 48 ? 45.579 39.448 28.092 1.00 5.94 48 GLY B C 1
ATOM 2788 O O . GLY B 1 48 ? 46.200 39.000 29.057 1.00 6.15 48 GLY B O 1
ATOM 2789 N N . CYS B 1 49 ? 46.045 40.430 27.326 1.00 5.70 49 CYS B N 1
ATOM 2790 C CA . CYS B 1 49 ? 47.341 41.049 27.584 1.00 5.72 49 CYS B CA 1
ATOM 2791 C C . CYS B 1 49 ? 47.138 41.978 28.769 1.00 6.06 49 CYS B C 1
ATOM 2792 O O . CYS B 1 49 ? 46.909 43.181 28.595 1.00 6.72 49 CYS B O 1
ATOM 2795 N N . ASP B 1 50 ? 47.231 41.422 29.971 1.00 5.66 50 ASP B N 1
ATOM 2796 C CA . ASP B 1 50 ? 46.992 42.183 31.190 1.00 5.48 50 ASP B CA 1
ATOM 2797 C C . ASP B 1 50 ? 48.041 41.925 32.266 1.00 5.38 50 ASP B C 1
ATOM 2798 O O . ASP B 1 50 ? 47.785 42.151 33.451 1.00 5.01 50 ASP B O 1
ATOM 2803 N N . ALA B 1 51 ? 49.203 41.435 31.855 1.00 4.95 51 ALA B N 1
ATOM 2804 C CA . ALA B 1 51 ? 50.294 41.150 32.775 1.00 5.15 51 ALA B CA 1
ATOM 2805 C C . ALA B 1 51 ? 49.918 40.192 33.908 1.00 5.04 51 ALA B C 1
ATOM 2806 O O . ALA B 1 51 ? 50.576 40.174 34.950 1.00 4.72 51 ALA B O 1
ATOM 2808 N N . SER B 1 52 ? 48.873 39.388 33.712 1.00 4.97 52 SER B N 1
ATOM 2809 C CA . SER B 1 52 ? 48.455 38.450 34.752 1.00 4.94 52 SER B CA 1
ATOM 2810 C C . SER B 1 52 ? 49.554 37.428 35.032 1.00 4.78 52 SER B C 1
ATOM 2811 O O . SER B 1 52 ? 49.688 36.944 36.157 1.00 4.59 52 SER B O 1
ATOM 2814 N N . LEU B 1 53 ? 50.333 37.109 34.004 1.00 4.11 53 LEU B N 1
ATOM 2815 C CA . LEU B 1 53 ? 51.433 36.155 34.126 1.00 4.42 53 LEU B CA 1
ATOM 2816 C C . LEU B 1 53 ? 52.527 36.639 35.077 1.00 4.44 53 LEU B C 1
ATOM 2817 O O . LEU B 1 53 ? 53.249 35.827 35.660 1.00 4.67 53 LEU B O 1
ATOM 2822 N N . LEU B 1 54 ? 52.649 37.954 35.242 1.00 3.99 54 LEU B N 1
ATOM 2823 C CA . LEU B 1 54 ? 53.688 38.506 36.114 1.00 4.85 54 LEU B CA 1
ATOM 2824 C C . LEU B 1 54 ? 53.388 38.403 37.606 1.00 5.22 54 LEU B C 1
ATOM 2825 O O . LEU B 1 54 ? 54.278 38.625 38.435 1.00 5.57 54 LEU B O 1
ATOM 2830 N N . LEU B 1 55 ? 52.148 38.067 37.953 1.00 4.72 55 LEU B N 1
ATOM 2831 C CA . LEU B 1 55 ? 51.769 37.954 39.359 1.00 5.67 55 LEU B CA 1
ATOM 2832 C C . LEU B 1 55 ? 52.346 36.704 40.022 1.00 6.56 55 LEU B C 1
ATOM 2833 O O . LEU B 1 55 ? 52.317 35.611 39.451 1.00 6.40 55 LEU B O 1
ATOM 2838 N N . ASP B 1 56 ? 52.878 36.876 41.227 1.00 7.60 56 ASP B N 1
ATOM 2839 C CA . ASP B 1 56 ? 53.433 35.760 41.990 1.00 8.80 56 ASP B CA 1
ATOM 2840 C C . ASP B 1 56 ? 52.323 35.222 42.883 1.00 9.80 56 ASP B C 1
ATOM 2841 O O . ASP B 1 56 ? 51.232 35.795 42.932 1.00 9.55 56 ASP B O 1
ATOM 2846 N N . GLY B 1 57 ? 52.591 34.125 43.583 1.00 10.85 57 GLY B N 1
ATOM 2847 C CA . GLY B 1 57 ? 51.577 33.553 44.454 1.00 11.99 57 GLY B CA 1
ATOM 2848 C C . GLY B 1 57 ? 51.495 32.046 44.314 1.00 12.52 57 GLY B C 1
ATOM 2849 O O . GLY B 1 57 ? 52.053 31.476 43.381 1.00 12.21 57 GLY B O 1
ATOM 2850 N N . ALA B 1 58 ? 50.793 31.396 45.236 1.00 13.91 58 ALA B N 1
ATOM 2851 C CA . ALA B 1 58 ? 50.665 29.942 45.206 1.00 14.73 58 ALA B CA 1
ATOM 2852 C C . ALA B 1 58 ? 49.916 29.456 43.975 1.00 15.15 58 ALA B C 1
ATOM 2853 O O . ALA B 1 58 ? 50.170 28.356 43.482 1.00 15.55 58 ALA B O 1
ATOM 2855 N N A ASP B 1 59 ? 48.998 30.281 43.482 0.49 15.45 59 ASP B N 1
ATOM 2856 N N B ASP B 1 59 ? 48.992 30.276 43.484 0.66 16.45 59 ASP B N 1
ATOM 2857 C CA A ASP B 1 59 ? 48.201 29.944 42.306 0.51 15.89 59 ASP B CA 1
ATOM 2858 C CA B ASP B 1 59 ? 48.206 29.926 42.305 0.49 16.81 59 ASP B CA 1
ATOM 2859 C C A ASP B 1 59 ? 48.678 30.711 41.077 0.53 14.18 59 ASP B C 1
ATOM 2860 C C B ASP B 1 59 ? 48.677 30.707 41.079 0.57 15.95 59 ASP B C 1
ATOM 2861 O O A ASP B 1 59 ? 47.922 30.916 40.127 0.54 13.92 59 ASP B O 1
ATOM 2862 O O B ASP B 1 59 ? 47.917 30.918 40.133 0.50 17.23 59 ASP B O 1
ATOM 2871 N N . SER B 1 60 ? 49.936 31.133 41.102 1.00 12.25 60 SER B N 1
ATOM 2872 C CA . SER B 1 60 ? 50.508 31.891 39.995 1.00 10.77 60 SER B CA 1
ATOM 2873 C C . SER B 1 60 ? 50.506 31.133 38.672 1.00 9.41 60 SER B C 1
ATOM 2874 O O . SER B 1 60 ? 50.586 29.904 38.651 1.00 8.73 60 SER B O 1
ATOM 2877 N N . GLU B 1 61 ? 50.413 31.875 37.570 1.00 8.20 61 GLU B N 1
ATOM 2878 C CA . GLU B 1 61 ? 50.452 31.273 36.241 1.00 7.71 61 GLU B CA 1
ATOM 2879 C C . GLU B 1 61 ? 51.877 30.796 35.976 1.00 7.46 61 GLU B C 1
ATOM 2880 O O . GLU B 1 61 ? 52.114 29.994 35.073 1.00 7.87 61 GLU B O 1
ATOM 2886 N N . LYS B 1 62 ? 52.828 31.297 36.759 1.00 7.14 62 LYS B N 1
ATOM 2887 C CA . LYS B 1 62 ? 54.230 30.911 36.579 1.00 7.35 62 LYS B CA 1
ATOM 2888 C C . LYS B 1 62 ? 54.438 29.434 36.881 1.00 6.78 62 LYS B C 1
ATOM 2889 O O . LYS B 1 62 ? 55.420 28.826 36.444 1.00 6.76 62 LYS B O 1
ATOM 2895 N N . LEU B 1 63 ? 53.505 28.861 37.630 1.00 7.33 63 LEU B N 1
ATOM 2896 C CA . LEU B 1 63 ? 53.587 27.457 38.004 1.00 7.51 63 LEU B CA 1
ATOM 2897 C C . LEU B 1 63 ? 52.804 26.548 37.064 1.00 7.23 63 LEU B C 1
ATOM 2898 O O . LEU B 1 63 ? 52.836 25.328 37.216 1.00 7.27 63 LEU B O 1
ATOM 2903 N N . ALA B 1 64 ? 52.108 27.126 36.089 1.00 6.87 64 ALA B N 1
ATOM 2904 C CA . ALA B 1 64 ? 51.351 26.312 35.143 1.00 7.09 64 ALA B CA 1
ATOM 2905 C C . ALA B 1 64 ? 52.315 25.412 34.368 1.00 6.77 64 ALA B C 1
ATOM 2906 O O . ALA B 1 64 ? 53.483 25.753 34.182 1.00 6.34 64 ALA B O 1
ATOM 2908 N N . ILE B 1 65 ? 51.812 24.269 33.908 1.00 6.54 65 ILE B N 1
ATOM 2909 C CA . ILE B 1 65 ? 52.618 23.289 33.184 1.00 6.60 65 ILE B CA 1
ATOM 2910 C C . ILE B 1 65 ? 53.573 23.864 32.129 1.00 7.22 65 ILE B C 1
ATOM 2911 O O . ILE B 1 65 ? 54.764 23.528 32.115 1.00 6.45 65 ILE B O 1
ATOM 2916 N N . PRO B 1 66 ? 53.076 24.739 31.234 1.00 7.06 66 PRO B N 1
ATOM 2917 C CA . PRO B 1 66 ? 53.994 25.284 30.227 1.00 7.21 66 PRO B CA 1
ATOM 2918 C C . PRO B 1 66 ? 54.933 26.405 30.687 1.00 7.23 66 PRO B C 1
ATOM 2919 O O . PRO B 1 66 ? 55.924 26.691 30.011 1.00 7.40 66 PRO B O 1
ATOM 2923 N N . ASN B 1 67 ? 54.636 27.027 31.829 1.00 6.33 67 ASN B N 1
ATOM 2924 C CA . ASN B 1 67 ? 55.468 28.114 32.354 1.00 5.90 67 ASN B CA 1
ATOM 2925 C C . ASN B 1 67 ? 56.535 27.715 33.369 1.00 5.40 67 ASN B C 1
ATOM 2926 O O . ASN B 1 67 ? 57.627 28.276 33.376 1.00 5.84 67 ASN B O 1
ATOM 2931 N N . ILE B 1 68 ? 56.215 26.756 34.229 1.00 5.20 68 ILE B N 1
ATOM 2932 C CA . ILE B 1 68 ? 57.142 26.311 35.266 1.00 5.28 68 ILE B CA 1
ATOM 2933 C C . ILE B 1 68 ? 58.472 25.807 34.682 1.00 5.64 68 ILE B C 1
ATOM 2934 O O . ILE B 1 68 ? 58.496 25.064 33.690 1.00 5.52 68 ILE B O 1
ATOM 2939 N N . ASN B 1 69 ? 59.581 26.239 35.281 1.00 5.18 69 ASN B N 1
ATOM 2940 C CA . ASN B 1 69 ? 60.908 25.828 34.815 1.00 5.45 69 ASN B CA 1
ATOM 2941 C C . ASN B 1 69 ? 61.010 26.082 33.309 1.00 5.39 69 ASN B C 1
ATOM 2942 O O . ASN B 1 69 ? 61.594 25.289 32.568 1.00 5.23 69 ASN B O 1
ATOM 2947 N N . SER B 1 70 ? 60.441 27.201 32.864 1.00 4.99 70 SER B N 1
ATOM 2948 C CA . SER B 1 70 ? 60.441 27.530 31.439 1.00 4.89 70 SER B CA 1
ATOM 2949 C C . SER B 1 70 ? 60.383 29.033 31.160 1.00 4.10 70 SER B C 1
ATOM 2950 O O . SER B 1 70 ? 61.273 29.584 30.512 1.00 3.90 70 SER B O 1
ATOM 2953 N N . ALA B 1 71 ? 59.330 29.693 31.630 1.00 4.40 71 ALA B N 1
ATOM 2954 C CA . ALA B 1 71 ? 59.193 31.131 31.410 1.00 3.72 71 ALA B CA 1
ATOM 2955 C C . ALA B 1 71 ? 60.322 31.847 32.144 1.00 4.80 71 ALA B C 1
ATOM 2956 O O . ALA B 1 71 ? 60.709 31.436 33.244 1.00 4.72 71 ALA B O 1
ATOM 2958 N N . ARG B 1 72 ? 60.851 32.910 31.542 1.00 4.38 72 ARG B N 1
ATOM 2959 C CA . ARG B 1 72 ? 61.944 33.659 32.159 1.00 5.32 72 ARG B CA 1
ATOM 2960 C C . ARG B 1 72 ? 61.963 35.123 31.732 1.00 5.51 72 ARG B C 1
ATOM 2961 O O . ARG B 1 72 ? 61.286 35.515 30.776 1.00 5.59 72 ARG B O 1
ATOM 2969 N N . GLY B 1 73 ? 62.736 35.926 32.456 1.00 6.01 73 GLY B N 1
ATOM 2970 C CA . GLY B 1 73 ? 62.839 37.342 32.153 1.00 6.36 73 GLY B CA 1
ATOM 2971 C C . GLY B 1 73 ? 62.103 38.207 33.155 1.00 6.98 73 GLY B C 1
ATOM 2972 O O . GLY B 1 73 ? 62.033 39.425 32.996 1.00 7.00 73 GLY B O 1
ATOM 2973 N N . PHE B 1 74 ? 61.565 37.589 34.201 1.00 7.22 74 PHE B N 1
ATOM 2974 C CA . PHE B 1 74 ? 60.821 38.335 35.210 1.00 7.89 74 PHE B CA 1
ATOM 2975 C C . PHE B 1 74 ? 61.641 39.408 35.919 1.00 8.06 74 PHE B C 1
ATOM 2976 O O . PHE B 1 74 ? 61.120 40.483 36.219 1.00 7.51 74 PHE B O 1
ATOM 2984 N N . GLU B 1 75 ? 62.916 39.129 36.187 1.00 8.81 75 GLU B N 1
ATOM 2985 C CA . GLU B 1 75 ? 63.768 40.112 36.858 1.00 9.69 75 GLU B CA 1
ATOM 2986 C C . GLU B 1 75 ? 64.069 41.288 35.930 1.00 8.65 75 GLU B C 1
ATOM 2987 O O . GLU B 1 75 ? 64.197 42.431 36.379 1.00 8.30 75 GLU B O 1
ATOM 2993 N N . VAL B 1 76 ? 64.201 41.008 34.638 1.00 7.46 76 VAL B N 1
ATOM 2994 C CA . VAL B 1 76 ? 64.469 42.066 33.673 1.00 6.97 76 VAL B CA 1
ATOM 2995 C C . VAL B 1 76 ? 63.253 42.991 33.594 1.00 6.41 76 VAL B C 1
ATOM 2996 O O . VAL B 1 76 ? 63.389 44.210 33.492 1.00 5.86 76 VAL B O 1
ATOM 3000 N N . ILE B 1 77 ? 62.060 42.409 33.647 1.00 6.09 77 ILE B N 1
ATOM 3001 C CA . ILE B 1 77 ? 60.848 43.215 33.606 1.00 6.31 77 ILE B CA 1
ATOM 3002 C C . ILE B 1 77 ? 60.798 44.111 34.845 1.00 6.53 77 ILE B C 1
ATOM 3003 O O . ILE B 1 77 ? 60.396 45.270 34.751 1.00 6.66 77 ILE B O 1
ATOM 3008 N N . ASP B 1 78 ? 61.215 43.586 35.999 1.00 6.58 78 ASP B N 1
ATOM 3009 C CA . ASP B 1 78 ? 61.222 44.395 37.217 1.00 6.31 78 ASP B CA 1
ATOM 3010 C C . ASP B 1 78 ? 62.136 45.608 37.029 1.00 6.01 78 ASP B C 1
ATOM 3011 O O . ASP B 1 78 ? 61.811 46.719 37.464 1.00 5.92 78 ASP B O 1
ATOM 3016 N N . THR B 1 79 ? 63.285 45.387 36.394 1.00 5.72 79 THR B N 1
ATOM 3017 C CA . THR B 1 79 ? 64.253 46.455 36.163 1.00 5.52 79 THR B CA 1
ATOM 3018 C C . THR B 1 79 ? 63.702 47.528 35.232 1.00 5.65 79 THR B C 1
ATOM 3019 O O . THR B 1 79 ? 63.870 48.729 35.481 1.00 4.95 79 THR B O 1
ATOM 3023 N N . ILE B 1 80 ? 63.051 47.097 34.153 1.00 5.54 80 ILE B N 1
ATOM 3024 C CA . ILE B 1 80 ? 62.461 48.031 33.199 1.00 5.76 80 ILE B CA 1
ATOM 3025 C C . ILE B 1 80 ? 61.362 48.831 33.895 1.00 6.57 80 ILE B C 1
ATOM 3026 O O . ILE B 1 80 ? 61.303 50.066 33.797 1.00 6.68 80 ILE B O 1
ATOM 3031 N N . LYS B 1 81 ? 60.488 48.116 34.599 1.00 6.43 81 LYS B N 1
ATOM 3032 C CA . LYS B 1 81 ? 59.388 48.744 35.316 1.00 6.63 81 LYS B CA 1
ATOM 3033 C C . LYS B 1 81 ? 59.896 49.757 36.339 1.00 6.85 81 LYS B C 1
ATOM 3034 O O . LYS B 1 81 ? 59.328 50.843 36.486 1.00 6.91 81 LYS B O 1
ATOM 3040 N N . ALA B 1 82 ? 60.964 49.403 37.045 1.00 7.44 82 ALA B N 1
ATOM 3041 C CA . ALA B 1 82 ? 61.536 50.295 38.056 1.00 7.40 82 ALA B CA 1
ATOM 3042 C C . ALA B 1 82 ? 62.005 51.598 37.418 1.00 7.63 82 ALA B C 1
ATOM 3043 O O . ALA B 1 82 ? 61.771 52.684 37.952 1.00 8.26 82 ALA B O 1
ATOM 3045 N N . ALA B 1 83 ? 62.672 51.487 36.273 1.00 7.10 83 ALA B N 1
ATOM 3046 C CA . ALA B 1 83 ? 63.160 52.667 35.564 1.00 7.16 83 ALA B CA 1
ATOM 3047 C C . ALA B 1 83 ? 61.984 53.549 35.156 1.00 7.15 83 ALA B C 1
ATOM 3048 O O . ALA B 1 83 ? 62.052 54.778 35.243 1.00 6.81 83 ALA B O 1
ATOM 3050 N N . VAL B 1 84 ? 60.902 52.919 34.713 1.00 6.82 84 VAL B N 1
ATOM 3051 C CA . VAL B 1 84 ? 59.722 53.662 34.292 1.00 6.88 84 VAL B CA 1
ATOM 3052 C C . VAL B 1 84 ? 59.031 54.342 35.473 1.00 7.33 84 VAL B C 1
ATOM 3053 O O . VAL B 1 84 ? 58.595 55.492 35.366 1.00 7.10 84 VAL B O 1
ATOM 3057 N N . GLU B 1 85 ? 58.937 53.638 36.597 1.00 7.52 85 GLU B N 1
ATOM 3058 C CA . GLU B 1 85 ? 58.309 54.194 37.791 1.00 8.75 85 GLU B CA 1
ATOM 3059 C C . GLU B 1 85 ? 59.115 55.373 38.338 1.00 9.36 85 GLU B C 1
ATOM 3060 O O . GLU B 1 85 ? 58.546 56.336 38.858 1.00 9.53 85 GLU B O 1
ATOM 3066 N N . ASN B 1 86 ? 60.438 55.299 38.210 1.00 10.22 86 ASN B N 1
ATOM 3067 C CA . ASN B 1 86 ? 61.305 56.373 38.688 1.00 11.03 86 ASN B CA 1
ATOM 3068 C C . ASN B 1 86 ? 61.003 57.652 37.918 1.00 10.96 86 ASN B C 1
ATOM 3069 O O . ASN B 1 86 ? 60.942 58.737 38.494 1.00 10.43 86 ASN B O 1
ATOM 3074 N N . ALA B 1 87 ? 60.803 57.511 36.610 1.00 10.41 87 ALA B N 1
ATOM 3075 C CA . ALA B 1 87 ? 60.513 58.648 35.744 1.00 9.93 87 ALA B CA 1
ATOM 3076 C C . ALA B 1 87 ? 59.051 59.092 35.788 1.00 9.78 87 ALA B C 1
ATOM 3077 O O . ALA B 1 87 ? 58.768 60.288 35.746 1.00 9.68 87 ALA B O 1
ATOM 3079 N N A CYS B 1 88 ? 58.132 58.127 35.869 0.53 9.63 88 CYS B N 1
ATOM 3080 N N B CYS B 1 88 ? 58.124 58.144 35.868 0.58 9.89 88 CYS B N 1
ATOM 3081 C CA A CYS B 1 88 ? 56.694 58.412 35.898 0.54 9.59 88 CYS B CA 1
ATOM 3082 C CA B CYS B 1 88 ? 56.717 58.509 35.925 0.48 9.88 88 CYS B CA 1
ATOM 3083 C C A CYS B 1 88 ? 55.926 57.535 36.884 0.48 9.56 88 CYS B C 1
ATOM 3084 C C B CYS B 1 88 ? 55.917 57.599 36.856 0.47 9.73 88 CYS B C 1
ATOM 3085 O O A CYS B 1 88 ? 55.236 56.592 36.490 0.47 9.41 88 CYS B O 1
ATOM 3086 O O B CYS B 1 88 ? 55.215 56.691 36.412 0.39 9.61 88 CYS B O 1
ATOM 3091 N N . PRO B 1 89 ? 56.012 57.853 38.177 1.00 9.77 89 PRO B N 1
ATOM 3092 C CA . PRO B 1 89 ? 55.334 57.098 39.233 1.00 9.10 89 PRO B CA 1
ATOM 3093 C C . PRO B 1 89 ? 53.845 56.819 39.037 1.00 8.96 89 PRO B C 1
ATOM 3094 O O . PRO B 1 89 ? 53.048 57.738 38.839 1.00 8.72 89 PRO B O 1
ATOM 3098 N N . GLY B 1 90 ? 53.503 55.530 39.093 1.00 8.87 90 GLY B N 1
ATOM 3099 C CA . GLY B 1 90 ? 52.130 55.067 38.973 1.00 8.09 90 GLY B CA 1
ATOM 3100 C C . GLY B 1 90 ? 51.391 55.338 37.680 1.00 8.46 90 GLY B C 1
ATOM 3101 O O . GLY B 1 90 ? 50.164 55.271 37.649 1.00 8.07 90 GLY B O 1
ATOM 3102 N N . VAL B 1 91 ? 52.126 55.599 36.605 1.00 7.93 91 VAL B N 1
ATOM 3103 C CA . VAL B 1 91 ? 51.512 55.914 35.323 1.00 7.88 91 VAL B CA 1
ATOM 3104 C C . VAL B 1 91 ? 51.338 54.786 34.301 1.00 7.43 91 VAL B C 1
ATOM 3105 O O . VAL B 1 91 ? 50.239 54.578 33.789 1.00 7.52 91 VAL B O 1
ATOM 3109 N N . VAL B 1 92 ? 52.421 54.073 34.008 1.00 6.79 92 VAL B N 1
ATOM 3110 C CA . VAL B 1 92 ? 52.411 53.026 32.991 1.00 6.18 92 VAL B CA 1
ATOM 3111 C C . VAL B 1 92 ? 52.155 51.606 33.491 1.00 5.50 92 VAL B C 1
ATOM 3112 O O . VAL B 1 92 ? 52.747 51.169 34.474 1.00 5.12 92 VAL B O 1
ATOM 3116 N N . SER B 1 93 ? 51.282 50.886 32.789 1.00 5.19 93 SER B N 1
ATOM 3117 C CA . SER B 1 93 ? 50.937 49.517 33.158 1.00 5.15 93 SER B CA 1
ATOM 3118 C C . SER B 1 93 ? 52.022 48.504 32.815 1.00 5.01 93 SER B C 1
ATOM 3119 O O . SER B 1 93 ? 52.806 48.702 31.877 1.00 4.32 93 SER B O 1
ATOM 3122 N N . CYS B 1 94 ? 52.051 47.403 33.564 1.00 5.06 94 CYS B N 1
ATOM 3123 C CA . CYS B 1 94 ? 53.029 46.351 33.304 1.00 5.53 94 CYS B CA 1
ATOM 3124 C C . CYS B 1 94 ? 52.665 45.694 31.980 1.00 5.23 94 CYS B C 1
ATOM 3125 O O . CYS B 1 94 ? 53.535 45.215 31.249 1.00 5.27 94 CYS B O 1
ATOM 3128 N N . ALA B 1 95 ? 51.372 45.677 31.671 1.00 4.50 95 ALA B N 1
ATOM 3129 C CA . ALA B 1 95 ? 50.904 45.085 30.426 1.00 4.50 95 ALA B CA 1
ATOM 3130 C C . ALA B 1 95 ? 51.504 45.829 29.236 1.00 4.44 95 ALA B C 1
ATOM 3131 O O . ALA B 1 95 ? 51.904 45.209 28.252 1.00 4.80 95 ALA B O 1
ATOM 3133 N N . ASP B 1 96 ? 51.559 47.158 29.324 1.00 4.67 96 ASP B N 1
ATOM 3134 C CA . ASP B 1 96 ? 52.130 47.968 28.246 1.00 4.98 96 ASP B CA 1
ATOM 3135 C C . ASP B 1 96 ? 53.652 47.827 28.182 1.00 4.99 96 ASP B C 1
ATOM 3136 O O . ASP B 1 96 ? 54.233 47.772 27.099 1.00 4.53 96 ASP B O 1
ATOM 3141 N N . ILE B 1 97 ? 54.301 47.772 29.341 1.00 4.95 97 ILE B N 1
ATOM 3142 C CA . ILE B 1 97 ? 55.755 47.631 29.378 1.00 5.66 97 ILE B CA 1
ATOM 3143 C C . ILE B 1 97 ? 56.176 46.310 28.736 1.00 6.56 97 ILE B C 1
ATOM 3144 O O . ILE B 1 97 ? 57.176 46.254 28.021 1.00 7.32 97 ILE B O 1
ATOM 3149 N N A LEU B 1 98 ? 55.409 45.252 28.984 0.52 6.38 98 LEU B N 1
ATOM 3150 N N B LEU B 1 98 ? 55.408 45.253 28.983 0.52 7.00 98 LEU B N 1
ATOM 3151 C CA A LEU B 1 98 ? 55.722 43.948 28.412 0.49 6.65 98 LEU B CA 1
ATOM 3152 C CA B LEU B 1 98 ? 55.723 43.948 28.414 0.56 7.20 98 LEU B CA 1
ATOM 3153 C C A LEU B 1 98 ? 55.537 43.990 26.894 0.51 6.34 98 LEU B C 1
ATOM 3154 C C B LEU B 1 98 ? 55.544 43.999 26.894 0.41 6.82 98 LEU B C 1
ATOM 3155 O O A LEU B 1 98 ? 56.297 43.374 26.147 0.50 5.76 98 LEU B O 1
ATOM 3156 O O B LEU B 1 98 ? 56.312 43.394 26.146 0.48 6.61 98 LEU B O 1
ATOM 3165 N N . THR B 1 99 ? 54.531 44.732 26.443 1.00 5.26 99 THR B N 1
ATOM 3166 C CA . THR B 1 99 ? 54.260 44.858 25.010 1.00 4.81 99 THR B CA 1
ATOM 3167 C C . THR B 1 99 ? 55.417 45.583 24.311 1.00 4.94 99 THR B C 1
ATOM 3168 O O . THR B 1 99 ? 55.922 45.116 23.285 1.00 4.95 99 THR B O 1
ATOM 3172 N N . LEU B 1 100 ? 55.840 46.715 24.871 1.00 4.79 100 LEU B N 1
ATOM 3173 C CA . LEU B 1 100 ? 56.940 47.486 24.296 1.00 5.00 100 LEU B CA 1
ATOM 3174 C C . LEU B 1 100 ? 58.251 46.686 24.320 1.00 5.37 100 LEU B C 1
ATOM 3175 O O . LEU B 1 100 ? 58.997 46.684 23.343 1.00 5.87 100 LEU B O 1
ATOM 3180 N N . ALA B 1 101 ? 58.524 46.003 25.430 1.00 4.95 101 ALA B N 1
ATOM 3181 C CA . ALA B 1 101 ? 59.746 45.208 25.561 1.00 5.04 101 ALA B CA 1
ATOM 3182 C C . ALA B 1 101 ? 59.805 44.094 24.517 1.00 5.32 101 ALA B C 1
ATOM 3183 O O . ALA B 1 101 ? 60.882 43.750 24.016 1.00 4.46 101 ALA B O 1
ATOM 3185 N N . ALA B 1 102 ? 58.645 43.525 24.199 1.00 4.99 102 ALA B N 1
ATOM 3186 C CA . ALA B 1 102 ? 58.565 42.467 23.197 1.00 5.31 102 ALA B CA 1
ATOM 3187 C C . ALA B 1 102 ? 58.945 43.048 21.830 1.00 5.46 102 ALA B C 1
ATOM 3188 O O . ALA B 1 102 ? 59.752 42.473 21.095 1.00 5.33 102 ALA B O 1
ATOM 3190 N N . ARG B 1 103 ? 58.364 44.199 21.505 1.00 5.56 103 ARG B N 1
ATOM 3191 C CA . ARG B 1 103 ? 58.631 44.880 20.237 1.00 5.89 103 ARG B CA 1
ATOM 3192 C C . ARG B 1 103 ? 60.107 45.279 20.134 1.00 5.99 103 ARG B C 1
ATOM 3193 O O . ARG B 1 103 ? 60.746 45.057 19.104 1.00 5.71 103 ARG B O 1
ATOM 3201 N N . ASP B 1 104 ? 60.650 45.852 21.206 1.00 5.76 104 ASP B N 1
ATOM 3202 C CA . ASP B 1 104 ? 62.052 46.274 21.222 1.00 6.00 104 ASP B CA 1
ATOM 3203 C C . ASP B 1 104 ? 63.010 45.099 21.050 1.00 5.63 104 ASP B C 1
ATOM 3204 O O . ASP B 1 104 ? 64.059 45.225 20.407 1.00 5.92 104 ASP B O 1
ATOM 3209 N N . SER B 1 105 ? 62.644 43.960 21.628 1.00 4.84 105 SER B N 1
ATOM 3210 C CA . SER B 1 105 ? 63.451 42.750 21.531 1.00 4.85 105 SER B CA 1
ATOM 3211 C C . SER B 1 105 ? 63.597 42.309 20.088 1.00 4.35 105 SER B C 1
ATOM 3212 O O . SER B 1 105 ? 64.674 41.897 19.662 1.00 4.60 105 SER B O 1
ATOM 3215 N N . VAL B 1 106 ? 62.504 42.404 19.341 1.00 3.67 106 VAL B N 1
ATOM 3216 C CA . VAL B 1 106 ? 62.492 42.022 17.933 1.00 4.11 106 VAL B CA 1
ATOM 3217 C C . VAL B 1 106 ? 63.350 42.990 17.122 1.00 4.63 106 VAL B C 1
ATOM 3218 O O . VAL B 1 106 ? 64.211 42.568 16.343 1.00 4.90 106 VAL B O 1
ATOM 3222 N N . VAL B 1 107 ? 63.120 44.286 17.319 1.00 4.91 107 VAL B N 1
ATOM 3223 C CA . VAL B 1 107 ? 63.874 45.323 16.616 1.00 5.67 107 VAL B CA 1
ATOM 3224 C C . VAL B 1 107 ? 65.387 45.230 16.868 1.00 5.43 107 VAL B C 1
AT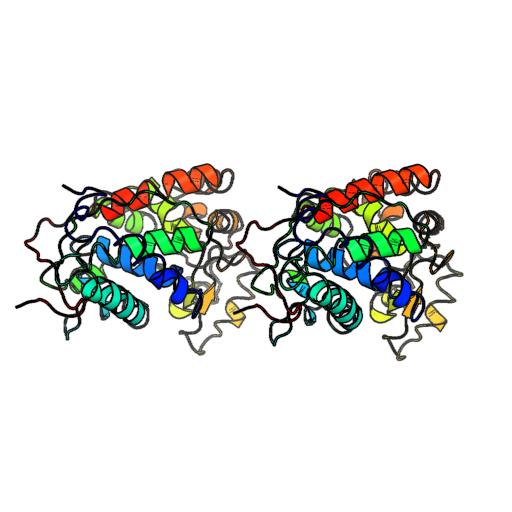OM 3225 O O . VAL B 1 107 ? 66.192 45.268 15.934 1.00 5.05 107 VAL B O 1
ATOM 3229 N N . LEU B 1 108 ? 65.777 45.112 18.131 1.00 5.69 108 LEU B N 1
ATOM 3230 C CA . LEU B 1 108 ? 67.191 45.023 18.478 1.00 6.23 108 LEU B CA 1
ATOM 3231 C C . LEU B 1 108 ? 67.842 43.727 18.009 1.00 6.53 108 LEU B C 1
ATOM 3232 O O . LEU B 1 108 ? 69.067 43.598 18.046 1.00 7.24 108 LEU B O 1
ATOM 3237 N N . SER B 1 109 ? 67.026 42.776 17.564 1.00 6.00 109 SER B N 1
ATOM 3238 C CA . SER B 1 109 ? 67.526 41.491 17.084 1.00 5.99 109 SER B CA 1
ATOM 3239 C C . SER B 1 109 ? 67.558 41.446 15.554 1.00 6.58 109 SER B C 1
ATOM 3240 O O . SER B 1 109 ? 67.813 40.394 14.955 1.00 6.46 109 SER B O 1
ATOM 3243 N N . GLY B 1 110 ? 67.295 42.591 14.929 1.00 6.88 110 GLY B N 1
ATOM 3244 C CA . GLY B 1 110 ? 67.302 42.673 13.475 1.00 7.23 110 GLY B CA 1
ATOM 3245 C C . GLY B 1 110 ? 65.933 42.533 12.830 1.00 7.43 110 GLY B C 1
ATOM 3246 O O . GLY B 1 110 ? 65.813 42.567 11.606 1.00 7.74 110 GLY B O 1
ATOM 3247 N N . GLY B 1 111 ? 64.896 42.386 13.647 1.00 7.65 111 GLY B N 1
ATOM 3248 C CA . GLY B 1 111 ? 63.555 42.226 13.109 1.00 7.15 111 GLY B CA 1
ATOM 3249 C C . GLY B 1 111 ? 62.832 43.518 12.775 1.00 7.71 111 GLY B C 1
ATOM 3250 O O . GLY B 1 111 ? 63.389 44.604 12.941 1.00 7.48 111 GLY B O 1
ATOM 3251 N N . PRO B 1 112 ? 61.578 43.429 12.295 1.00 7.47 112 PRO B N 1
ATOM 3252 C CA . PRO B 1 112 ? 60.777 44.603 11.935 1.00 7.93 112 PRO B CA 1
ATOM 3253 C C . PRO B 1 112 ? 60.277 45.365 13.156 1.00 8.04 112 PRO B C 1
ATOM 3254 O O . PRO B 1 112 ? 60.105 44.785 14.229 1.00 8.34 112 PRO B O 1
ATOM 3258 N N . GLY B 1 113 ? 60.049 46.663 12.987 1.00 7.91 113 GLY B N 1
ATOM 3259 C CA . GLY B 1 113 ? 59.544 47.471 14.079 1.00 7.98 113 GLY B CA 1
ATOM 3260 C C . GLY B 1 113 ? 58.149 47.939 13.717 1.00 8.56 113 GLY B C 1
ATOM 3261 O O . GLY B 1 113 ? 57.759 47.884 12.551 1.00 9.01 113 GLY B O 1
ATOM 3262 N N . TRP B 1 114 ? 57.386 48.381 14.708 1.00 8.30 114 TRP B N 1
ATOM 3263 C CA . TRP B 1 114 ? 56.035 48.873 14.468 1.00 8.40 114 TRP B CA 1
ATOM 3264 C C . TRP B 1 114 ? 55.655 49.778 15.631 1.00 8.22 114 TRP B C 1
ATOM 3265 O O . TRP B 1 114 ? 56.211 49.647 16.723 1.00 8.17 114 TRP B O 1
ATOM 3276 N N . ARG B 1 115 ? 54.737 50.712 15.395 1.00 8.78 115 ARG B N 1
ATOM 3277 C CA . ARG B 1 115 ? 54.313 51.637 16.443 1.00 8.91 115 ARG B CA 1
ATOM 3278 C C . ARG B 1 115 ? 53.300 50.968 17.367 1.00 8.90 115 ARG B C 1
ATOM 3279 O O . ARG B 1 115 ? 52.189 50.630 16.960 1.00 9.09 115 ARG B O 1
ATOM 3287 N N . VAL B 1 116 ? 53.693 50.782 18.620 1.00 8.18 116 VAL B N 1
ATOM 3288 C CA . VAL B 1 116 ? 52.836 50.141 19.612 1.00 7.85 116 VAL B CA 1
ATOM 3289 C C . VAL B 1 116 ? 51.738 51.054 20.158 1.00 7.54 116 VAL B C 1
ATOM 3290 O O . VAL B 1 116 ? 51.999 52.199 20.528 1.00 7.84 116 VAL B O 1
ATOM 3294 N N . ALA B 1 117 ? 50.512 50.539 20.198 1.00 7.41 117 ALA B N 1
ATOM 3295 C CA . ALA B 1 117 ? 49.377 51.282 20.738 1.00 7.55 117 ALA B CA 1
ATOM 3296 C C . ALA B 1 117 ? 49.372 50.945 22.227 1.00 7.48 117 ALA B C 1
ATOM 3297 O O . ALA B 1 117 ? 49.517 49.776 22.601 1.00 8.29 117 ALA B O 1
ATOM 3299 N N . LEU B 1 118 ? 49.202 51.960 23.068 1.00 7.11 118 LEU B N 1
ATOM 3300 C CA . LEU B 1 118 ? 49.237 51.774 24.516 1.00 7.21 118 LEU B CA 1
ATOM 3301 C C . LEU B 1 118 ? 47.918 52.049 25.234 1.00 7.02 118 LEU B C 1
ATOM 3302 O O . LEU B 1 118 ? 46.980 52.596 24.649 1.00 6.56 118 LEU B O 1
ATOM 3307 N N . GLY B 1 119 ? 47.862 51.667 26.509 1.00 6.90 119 GLY B N 1
ATOM 3308 C CA . GLY B 1 119 ? 46.660 51.887 27.299 1.00 6.64 119 GLY B CA 1
ATOM 3309 C C . GLY B 1 119 ? 46.063 50.637 27.921 1.00 6.71 119 GLY B C 1
ATOM 3310 O O . GLY B 1 119 ? 44.963 50.675 28.464 1.00 6.62 119 GLY B O 1
ATOM 3311 N N . ARG B 1 120 ? 46.775 49.521 27.841 1.00 6.95 120 ARG B N 1
ATOM 3312 C CA . ARG B 1 120 ? 46.288 48.272 28.418 1.00 7.27 120 ARG B CA 1
ATOM 3313 C C . ARG B 1 120 ? 46.288 48.386 29.936 1.00 7.99 120 ARG B C 1
ATOM 3314 O O . ARG B 1 120 ? 47.138 49.075 30.511 1.00 8.40 120 ARG B O 1
ATOM 3322 N N . LYS B 1 121 ? 45.341 47.713 30.581 1.00 8.10 121 LYS B N 1
ATOM 3323 C CA . LYS B 1 121 ? 45.263 47.729 32.039 1.00 8.92 121 LYS B CA 1
ATOM 3324 C C . LYS B 1 121 ? 45.796 46.413 32.594 1.00 8.72 121 LYS B C 1
ATOM 3325 O O . LYS B 1 121 ? 45.768 45.386 31.914 1.00 9.05 121 LYS B O 1
ATOM 3331 N N . ASP B 1 122 ? 46.286 46.447 33.830 1.00 8.12 122 ASP B N 1
ATOM 3332 C CA . ASP B 1 122 ? 46.800 45.244 34.471 1.00 7.85 122 ASP B CA 1
ATOM 3333 C C . ASP B 1 122 ? 45.670 44.521 35.195 1.00 8.08 122 ASP B C 1
ATOM 3334 O O . ASP B 1 122 ? 44.903 45.140 35.934 1.00 8.47 122 ASP B O 1
ATOM 3339 N N . GLY B 1 123 ? 45.565 43.215 34.958 1.00 7.61 123 GLY B N 1
ATOM 3340 C CA . GLY B 1 123 ? 44.525 42.416 35.582 1.00 7.17 123 GLY B CA 1
ATOM 3341 C C . GLY B 1 123 ? 44.728 42.275 37.076 1.00 7.28 123 GLY B C 1
ATOM 3342 O O . GLY B 1 123 ? 45.804 42.566 37.591 1.00 7.56 123 GLY B O 1
ATOM 3343 N N . LEU B 1 124 ? 43.701 41.806 37.773 1.00 7.41 124 LEU B N 1
ATOM 3344 C CA . LEU B 1 124 ? 43.767 41.661 39.222 1.00 7.84 124 LEU B CA 1
ATOM 3345 C C . LEU B 1 124 ? 43.938 40.221 39.707 1.00 8.11 124 LEU B C 1
ATOM 3346 O O . LEU B 1 124 ? 44.058 39.983 40.910 1.00 8.42 124 LEU B O 1
ATOM 3351 N N . VAL B 1 125 ? 43.953 39.261 38.787 1.00 8.13 125 VAL B N 1
ATOM 3352 C CA . VAL B 1 125 ? 44.107 37.861 39.174 1.00 8.22 125 VAL B CA 1
ATOM 3353 C C . VAL B 1 125 ? 44.876 37.039 38.152 1.00 8.46 125 VAL B C 1
ATOM 3354 O O . VAL B 1 125 ? 44.959 37.399 36.976 1.00 8.07 125 VAL B O 1
ATOM 3358 N N . ALA B 1 126 ? 45.434 35.927 38.621 1.00 7.96 126 ALA B N 1
ATOM 3359 C CA . ALA B 1 126 ? 46.158 35.003 37.764 1.00 8.01 126 ALA B CA 1
ATOM 3360 C C . ALA B 1 126 ? 45.146 33.947 37.328 1.00 8.28 126 ALA B C 1
ATOM 3361 O O . ALA B 1 126 ? 44.136 33.737 38.003 1.00 7.77 126 ALA B O 1
ATOM 3363 N N . ASN B 1 127 ? 45.390 33.302 36.192 1.00 7.35 127 ASN B N 1
ATOM 3364 C CA . ASN B 1 127 ? 44.493 32.242 35.738 1.00 7.49 127 ASN B CA 1
ATOM 3365 C C . ASN B 1 127 ? 45.358 31.050 35.368 1.00 7.34 127 ASN B C 1
ATOM 3366 O O . ASN B 1 127 ? 45.641 30.815 34.194 1.00 7.00 127 ASN B O 1
ATOM 3371 N N . GLN B 1 128 ? 45.775 30.296 36.379 1.00 7.63 128 GLN B N 1
ATOM 3372 C CA . GLN B 1 128 ? 46.636 29.138 36.165 1.00 8.62 128 GLN B CA 1
ATOM 3373 C C . GLN B 1 128 ? 46.014 28.074 35.265 1.00 9.40 128 GLN B C 1
ATOM 3374 O O . GLN B 1 128 ? 46.692 27.507 34.406 1.00 8.66 128 GLN B O 1
ATOM 3380 N N A ASN B 1 129 ? 44.729 27.796 35.465 0.46 10.32 129 ASN B N 1
ATOM 3381 N N B ASN B 1 129 ? 44.727 27.808 35.468 0.48 10.12 129 ASN B N 1
ATOM 3382 C CA A ASN B 1 129 ? 44.049 26.789 34.658 0.56 11.14 129 ASN B CA 1
ATOM 3383 C CA B ASN B 1 129 ? 44.012 26.810 34.679 0.64 10.64 129 ASN B CA 1
ATOM 3384 C C A ASN B 1 129 ? 44.123 27.112 33.173 0.52 10.66 129 ASN B C 1
ATOM 3385 C C B ASN B 1 129 ? 44.107 27.111 33.187 0.51 10.60 129 ASN B C 1
ATOM 3386 O O A ASN B 1 129 ? 44.399 26.233 32.353 0.48 10.42 129 ASN B O 1
ATOM 3387 O O B ASN B 1 129 ? 44.384 26.221 32.381 0.50 10.73 129 ASN B O 1
ATOM 3396 N N . SER B 1 130 ? 43.878 28.371 32.824 1.00 9.76 130 SER B N 1
ATOM 3397 C CA . SER B 1 130 ? 43.931 28.786 31.427 1.00 9.26 130 SER B CA 1
ATOM 3398 C C . SER B 1 130 ? 45.359 28.688 30.896 1.00 9.04 130 SER B C 1
ATOM 3399 O O . SER B 1 130 ? 45.577 28.357 29.731 1.00 8.81 130 SER B O 1
ATOM 3402 N N . ALA B 1 131 ? 46.335 28.966 31.753 1.00 8.53 131 ALA B N 1
ATOM 3403 C CA . ALA B 1 131 ? 47.731 28.883 31.345 1.00 8.31 131 ALA B CA 1
ATOM 3404 C C . ALA B 1 131 ? 48.084 27.429 31.005 1.00 8.95 131 ALA B C 1
ATOM 3405 O O . ALA B 1 131 ? 48.911 27.178 30.124 1.00 8.80 131 ALA B O 1
ATOM 3407 N N . ASN B 1 132 ? 47.466 26.473 31.700 1.00 8.62 132 ASN B N 1
ATOM 3408 C CA . ASN B 1 132 ? 47.730 25.064 31.412 1.00 8.98 132 ASN B CA 1
ATOM 3409 C C . ASN B 1 132 ? 47.180 24.712 30.032 1.00 9.48 132 ASN B C 1
ATOM 3410 O O . ASN B 1 132 ? 47.501 23.661 29.476 1.00 9.68 132 ASN B O 1
ATOM 3415 N N . ASN B 1 133 ? 46.351 25.595 29.481 1.00 9.08 133 ASN B N 1
ATOM 3416 C CA . ASN B 1 133 ? 45.740 25.362 28.173 1.00 9.11 133 ASN B CA 1
ATOM 3417 C C . ASN B 1 133 ? 46.497 26.042 27.027 1.00 8.62 133 ASN B C 1
ATOM 3418 O O . ASN B 1 133 ? 46.045 26.024 25.881 1.00 8.38 133 ASN B O 1
ATOM 3423 N N . LEU B 1 134 ? 47.645 26.645 27.331 1.00 7.99 134 LEU B N 1
ATOM 3424 C CA . LEU B 1 134 ? 48.444 27.290 26.290 1.00 6.97 134 LEU B CA 1
ATOM 3425 C C . LEU B 1 134 ? 48.843 26.250 25.244 1.00 7.16 134 LEU B C 1
ATOM 3426 O O . LEU B 1 134 ? 48.842 25.049 25.518 1.00 6.93 134 LEU B O 1
ATOM 3431 N N . PRO B 1 135 ? 49.176 26.699 24.024 1.00 6.59 135 PRO B N 1
ATOM 3432 C CA . PRO B 1 135 ? 49.574 25.766 22.964 1.00 6.81 135 PRO B CA 1
ATOM 3433 C C . PRO B 1 135 ? 50.731 24.863 23.417 1.00 6.84 135 PRO B C 1
ATOM 3434 O O . PRO B 1 135 ? 51.648 25.314 24.100 1.00 6.23 135 PRO B O 1
ATOM 3438 N N . SER B 1 136 ? 50.670 23.590 23.031 1.00 6.90 136 SER B N 1
ATOM 3439 C CA . SER B 1 136 ? 51.680 22.593 23.394 1.00 6.74 136 SER B CA 1
ATOM 3440 C C . SER B 1 136 ? 52.481 22.121 22.189 1.00 7.17 136 SER B C 1
ATOM 3441 O O . SER B 1 136 ? 51.936 21.949 21.101 1.00 7.11 136 SER B O 1
ATOM 3444 N N . PRO B 1 137 ? 53.788 21.886 22.373 1.00 7.16 137 PRO B N 1
ATOM 3445 C CA . PRO B 1 137 ? 54.634 21.428 21.272 1.00 7.62 137 PRO B CA 1
ATOM 3446 C C . PRO B 1 137 ? 54.303 19.998 20.847 1.00 7.65 137 PRO B C 1
ATOM 3447 O O . PRO B 1 137 ? 54.739 19.544 19.796 1.00 7.44 137 PRO B O 1
ATOM 3451 N N . PHE B 1 138 ? 53.519 19.302 21.665 1.00 8.12 138 PHE B N 1
ATOM 3452 C CA . PHE B 1 138 ? 53.154 17.916 21.388 1.00 8.69 138 PHE B CA 1
ATOM 3453 C C . PHE B 1 138 ? 51.788 17.713 20.736 1.00 9.14 138 PHE B C 1
ATOM 3454 O O . PHE B 1 138 ? 51.493 16.613 20.275 1.00 9.57 138 PHE B O 1
ATOM 3462 N N . GLU B 1 139 ? 50.949 18.746 20.691 1.00 9.32 139 GLU B N 1
ATOM 3463 C CA . GLU B 1 139 ? 49.622 18.569 20.101 1.00 9.84 139 GLU B CA 1
ATOM 3464 C C . GLU B 1 139 ? 49.552 18.767 18.587 1.00 9.86 139 GLU B C 1
ATOM 3465 O O . GLU B 1 139 ? 50.408 19.423 17.993 1.00 10.42 139 GLU B O 1
ATOM 3471 N N . PRO B 1 140 ? 48.527 18.182 17.942 1.00 9.35 140 PRO B N 1
ATOM 3472 C CA . PRO B 1 140 ? 48.325 18.275 16.492 1.00 9.31 140 PRO B CA 1
ATOM 3473 C C . PRO B 1 140 ? 48.067 19.702 16.030 1.00 8.99 140 PRO B C 1
ATOM 3474 O O . PRO B 1 140 ? 47.599 20.542 16.800 1.00 9.12 140 PRO B O 1
ATOM 3478 N N . LEU B 1 141 ? 48.349 19.956 14.758 1.00 8.74 141 LEU B N 1
ATOM 3479 C CA . LEU B 1 141 ? 48.169 21.278 14.180 1.00 8.46 141 LEU B CA 1
ATOM 3480 C C . LEU B 1 141 ? 46.756 21.832 14.331 1.00 9.07 141 LEU B C 1
ATOM 3481 O O . LEU B 1 141 ? 46.582 23.021 14.593 1.00 8.91 141 LEU B O 1
ATOM 3486 N N . ASP B 1 142 ? 45.744 20.981 14.173 1.00 9.38 142 ASP B N 1
ATOM 3487 C CA . ASP B 1 142 ? 44.369 21.454 14.287 1.00 10.27 142 ASP B CA 1
ATOM 3488 C C . ASP B 1 142 ? 44.056 21.965 15.692 1.00 9.34 142 ASP B C 1
ATOM 3489 O O . ASP B 1 142 ? 43.303 22.924 15.851 1.00 8.94 142 ASP B O 1
ATOM 3494 N N . ALA B 1 143 ? 44.642 21.331 16.704 1.00 8.43 143 ALA B N 1
ATOM 3495 C CA . ALA B 1 143 ? 44.430 21.735 18.093 1.00 8.61 143 ALA B CA 1
ATOM 3496 C C . ALA B 1 143 ? 45.089 23.082 18.391 1.00 8.26 143 ALA B C 1
ATOM 3497 O O . ALA B 1 143 ? 44.542 23.896 19.140 1.00 8.37 143 ALA B O 1
ATOM 3499 N N . ILE B 1 144 ? 46.265 23.314 17.817 1.00 7.42 144 ILE B N 1
ATOM 3500 C CA . ILE B 1 144 ? 46.965 24.577 18.027 1.00 7.36 144 ILE B CA 1
ATOM 3501 C C . ILE B 1 144 ? 46.172 25.695 17.348 1.00 7.50 144 ILE B C 1
ATOM 3502 O O . ILE B 1 144 ? 45.967 26.769 17.917 1.00 7.04 144 ILE B O 1
ATOM 3507 N N . ILE B 1 145 ? 45.705 25.431 16.135 1.00 7.69 145 ILE B N 1
ATOM 3508 C CA . ILE B 1 145 ? 44.924 26.418 15.410 1.00 7.93 145 ILE B CA 1
ATOM 3509 C C . ILE B 1 145 ? 43.671 26.782 16.199 1.00 7.88 145 ILE B C 1
ATOM 3510 O O . ILE B 1 145 ? 43.301 27.954 16.283 1.00 7.98 145 ILE B O 1
ATOM 3515 N N . ALA B 1 146 ? 43.027 25.780 16.791 1.00 7.85 146 ALA B N 1
ATOM 3516 C CA . ALA B 1 146 ? 41.817 26.019 17.573 1.00 7.86 146 ALA B CA 1
ATOM 3517 C C . ALA B 1 146 ? 42.105 26.943 18.757 1.00 7.88 146 ALA B C 1
ATOM 3518 O O . ALA B 1 146 ? 41.282 27.784 19.108 1.00 7.58 146 ALA B O 1
ATOM 3520 N N . LYS B 1 147 ? 43.276 26.792 19.371 1.00 7.99 147 LYS B N 1
ATOM 3521 C CA . LYS B 1 147 ? 43.631 27.639 20.507 1.00 8.24 147 LYS B CA 1
ATOM 3522 C C . LYS B 1 147 ? 43.808 29.095 20.085 1.00 8.49 147 LYS B C 1
ATOM 3523 O O . LYS B 1 147 ? 43.547 30.007 20.869 1.00 8.88 147 LYS B O 1
ATOM 3529 N N . PHE B 1 148 ? 44.244 29.317 18.849 1.00 8.81 148 PHE B N 1
ATOM 3530 C CA . PHE B 1 148 ? 44.404 30.684 18.356 1.00 9.23 148 PHE B CA 1
ATOM 3531 C C . PHE B 1 148 ? 43.023 31.257 18.014 1.00 9.50 148 PHE B C 1
ATOM 3532 O O . PHE B 1 148 ? 42.715 32.406 18.338 1.00 9.78 148 PHE B O 1
ATOM 3540 N N . VAL B 1 149 ? 42.192 30.446 17.367 1.00 10.00 149 VAL B N 1
ATOM 3541 C CA . VAL B 1 149 ? 40.846 30.874 17.000 1.00 10.16 149 VAL B CA 1
ATOM 3542 C C . VAL B 1 149 ? 40.062 31.239 18.255 1.00 9.95 149 VAL B C 1
ATOM 3543 O O . VAL B 1 149 ? 39.210 32.130 18.230 1.00 9.90 149 VAL B O 1
ATOM 3547 N N . ALA B 1 150 ? 40.370 30.563 19.356 1.00 9.49 150 ALA B N 1
ATOM 3548 C CA . ALA B 1 150 ? 39.699 30.820 20.621 1.00 9.73 150 ALA B CA 1
ATOM 3549 C C . ALA B 1 150 ? 39.962 32.239 21.130 1.00 10.32 150 ALA B C 1
ATOM 3550 O O . ALA B 1 150 ? 39.177 32.765 21.915 1.00 10.69 150 ALA B O 1
ATOM 3552 N N . VAL B 1 151 ? 41.063 32.855 20.700 1.00 10.39 151 VAL B N 1
ATOM 3553 C CA . VAL B 1 151 ? 41.361 34.225 21.122 1.00 11.00 151 VAL B CA 1
ATOM 3554 C C . VAL B 1 151 ? 41.246 35.189 19.940 1.00 11.57 151 VAL B C 1
ATOM 3555 O O . VAL B 1 151 ? 41.891 36.237 19.908 1.00 11.75 151 VAL B O 1
ATOM 3559 N N A ASN B 1 152 ? 40.412 34.828 18.966 0.49 11.78 152 ASN B N 1
ATOM 3560 N N B ASN B 1 152 ? 40.423 34.792 18.972 0.55 11.92 152 ASN B N 1
ATOM 3561 C CA A ASN B 1 152 ? 40.175 35.653 17.778 0.46 12.02 152 ASN B CA 1
ATOM 3562 C CA B ASN B 1 152 ? 40.155 35.565 17.766 0.79 12.22 152 ASN B CA 1
ATOM 3563 C C A ASN B 1 152 ? 41.371 35.797 16.837 0.48 11.94 152 ASN B C 1
ATOM 3564 C C B ASN B 1 152 ? 41.329 35.757 16.815 0.36 12.08 152 ASN B C 1
ATOM 3565 O O A ASN B 1 152 ? 41.483 36.786 16.112 0.46 11.99 152 ASN B O 1
ATOM 3566 O O B ASN B 1 152 ? 41.379 36.734 16.066 0.60 12.00 152 ASN B O 1
ATOM 3575 N N . LEU B 1 153 ? 42.271 34.821 16.846 1.00 11.78 153 LEU B N 1
ATOM 3576 C CA . LEU B 1 153 ? 43.418 34.865 15.948 1.00 11.59 153 LEU B CA 1
ATOM 3577 C C . LEU B 1 153 ? 43.103 33.744 14.960 1.00 11.99 153 LEU B C 1
ATOM 3578 O O . LEU B 1 153 ? 42.168 32.973 15.194 1.00 11.96 153 LEU B O 1
ATOM 3583 N N . ASN B 1 154 ? 43.844 33.654 13.861 1.00 12.67 154 ASN B N 1
ATOM 3584 C CA . ASN B 1 154 ? 43.584 32.605 12.881 1.00 13.17 154 ASN B CA 1
ATOM 3585 C C . ASN B 1 154 ? 44.840 31.893 12.377 1.00 13.27 154 ASN B C 1
ATOM 3586 O O . ASN B 1 154 ? 45.950 32.155 12.845 1.00 13.18 154 ASN B O 1
ATOM 3591 N N . ILE B 1 155 ? 44.656 30.998 11.410 1.00 13.13 155 ILE B N 1
ATOM 3592 C CA . ILE B 1 155 ? 45.758 30.216 10.857 1.00 12.70 155 ILE B CA 1
ATOM 3593 C C . ILE B 1 155 ? 46.954 31.036 10.369 1.00 11.70 155 ILE B C 1
ATOM 3594 O O . ILE B 1 155 ? 48.096 30.612 10.525 1.00 11.61 155 ILE B O 1
ATOM 3599 N N . THR B 1 156 ? 46.723 32.204 9.781 1.00 10.74 156 THR B N 1
ATOM 3600 C CA . THR B 1 156 ? 47.860 32.995 9.335 1.00 9.89 156 THR B CA 1
ATOM 3601 C C . THR B 1 156 ? 48.651 33.499 10.546 1.00 9.68 156 THR B C 1
ATOM 3602 O O . THR B 1 156 ? 49.883 33.544 10.514 1.00 9.11 156 THR B O 1
ATOM 3606 N N . ASP B 1 157 ? 47.949 33.869 11.616 1.00 9.25 157 ASP B N 1
ATOM 3607 C CA . ASP B 1 157 ? 48.623 34.340 12.825 1.00 8.86 157 ASP B CA 1
ATOM 3608 C C . ASP B 1 157 ? 49.478 33.200 13.378 1.00 8.13 157 ASP B C 1
ATOM 3609 O O . ASP B 1 157 ? 50.586 33.418 13.865 1.00 7.88 157 ASP B O 1
ATOM 3614 N N . VAL B 1 158 ? 48.952 31.981 13.305 1.00 7.44 158 VAL B N 1
ATOM 3615 C CA . VAL B 1 158 ? 49.677 30.811 13.789 1.00 6.90 158 VAL B CA 1
ATOM 3616 C C . VAL B 1 158 ? 51.045 30.671 13.114 1.00 6.89 158 VAL B C 1
ATOM 3617 O O . VAL B 1 158 ? 52.069 30.559 13.783 1.00 7.16 158 VAL B O 1
ATOM 3621 N N . VAL B 1 159 ? 51.056 30.686 11.785 1.00 6.65 159 VAL B N 1
ATOM 3622 C CA . VAL B 1 159 ? 52.290 30.528 11.023 1.00 5.91 159 VAL B CA 1
ATOM 3623 C C . VAL B 1 159 ? 53.272 31.686 11.204 1.00 6.20 159 VAL B C 1
ATOM 3624 O O . VAL B 1 159 ? 54.464 31.470 11.438 1.00 6.53 159 VAL B O 1
ATOM 3628 N N . ALA B 1 160 ? 52.771 32.913 11.097 1.00 5.84 160 ALA B N 1
ATOM 3629 C CA . ALA B 1 160 ? 53.615 34.093 11.242 1.00 5.89 160 ALA B CA 1
ATOM 3630 C C . ALA B 1 160 ? 54.210 34.196 12.644 1.00 5.49 160 ALA B C 1
ATOM 3631 O O . ALA B 1 160 ? 55.418 34.385 12.797 1.00 5.95 160 ALA B O 1
ATOM 3633 N N . LEU B 1 161 ? 53.371 34.054 13.666 1.00 5.00 161 LEU B N 1
ATOM 3634 C CA . LEU B 1 161 ? 53.854 34.151 15.039 1.00 4.39 161 LEU B CA 1
ATOM 3635 C C . LEU B 1 161 ? 54.762 32.983 15.432 1.00 4.82 161 LEU B C 1
ATOM 3636 O O . LEU B 1 161 ? 55.602 33.123 16.323 1.00 4.28 161 LEU B O 1
ATOM 3641 N N . SER B 1 162 ? 54.600 31.831 14.784 1.00 4.76 162 SER B N 1
ATOM 3642 C CA . SER B 1 162 ? 55.478 30.704 15.086 1.00 4.95 162 SER B CA 1
ATOM 3643 C C . SER B 1 162 ? 56.879 31.118 14.635 1.00 4.98 162 SER B C 1
ATOM 3644 O O . SER B 1 162 ? 57.882 30.538 15.056 1.00 4.34 162 SER B O 1
ATOM 3647 N N . GLY B 1 163 ? 56.925 32.136 13.779 1.00 4.67 163 GLY B N 1
ATOM 3648 C CA . GLY B 1 163 ? 58.187 32.647 13.281 1.00 4.81 163 GLY B CA 1
ATOM 3649 C C . GLY B 1 163 ? 59.055 33.228 14.384 1.00 5.51 163 GLY B C 1
ATOM 3650 O O . GLY B 1 163 ? 60.245 33.471 14.175 1.00 5.07 163 GLY B O 1
ATOM 3651 N N . ALA B 1 164 ? 58.472 33.458 15.560 1.00 5.50 164 ALA B N 1
ATOM 3652 C CA . ALA B 1 164 ? 59.244 33.998 16.680 1.00 5.34 164 ALA B CA 1
ATOM 3653 C C . ALA B 1 164 ? 60.299 32.980 17.107 1.00 5.51 164 ALA B C 1
ATOM 3654 O O . ALA B 1 164 ? 61.202 33.299 17.884 1.00 5.04 164 ALA B O 1
ATOM 3656 N N . HIS B 1 165 ? 60.175 31.750 16.616 1.00 4.94 165 HIS B N 1
ATOM 3657 C CA . HIS B 1 165 ? 61.147 30.724 16.962 1.00 4.86 165 HIS B CA 1
ATOM 3658 C C . HIS B 1 165 ? 62.408 30.882 16.128 1.00 5.25 165 HIS B C 1
ATOM 3659 O O . HIS B 1 165 ? 63.238 29.972 16.072 1.00 5.37 165 HIS B O 1
ATOM 3666 N N . THR B 1 166 ? 62.546 32.046 15.487 1.00 5.35 166 THR B N 1
ATOM 3667 C CA . THR B 1 166 ? 63.725 32.353 14.687 1.00 5.21 166 THR B CA 1
ATOM 3668 C C . THR B 1 166 ? 64.882 32.686 15.635 1.00 5.37 166 THR B C 1
ATOM 3669 O O . THR B 1 166 ? 66.027 32.817 15.211 1.00 5.44 166 THR B O 1
ATOM 3673 N N . PHE B 1 167 ? 64.572 32.854 16.920 1.00 4.94 167 PHE B N 1
ATOM 3674 C CA . PHE B 1 167 ? 65.609 33.079 17.923 1.00 4.71 167 PHE B CA 1
ATOM 3675 C C . PHE B 1 167 ? 65.195 32.427 19.235 1.00 5.05 167 PHE B C 1
ATOM 3676 O O . PHE B 1 167 ? 64.061 31.967 19.370 1.00 4.80 167 PHE B O 1
ATOM 3684 N N . GLY B 1 168 ? 66.120 32.330 20.184 1.00 5.15 168 GLY B N 1
ATOM 3685 C CA . GLY B 1 168 ? 65.775 31.704 21.450 1.00 4.53 168 GLY B CA 1
ATOM 3686 C C . GLY B 1 168 ? 66.132 30.227 21.548 1.00 4.27 168 GLY B C 1
ATOM 3687 O O . GLY B 1 168 ? 66.626 29.629 20.591 1.00 3.39 168 GLY B O 1
ATOM 3688 N N . GLN B 1 169 ? 65.840 29.641 22.707 1.00 4.22 169 GLN B N 1
ATOM 3689 C CA . GLN B 1 169 ? 66.143 28.239 23.009 1.00 4.55 169 GLN B CA 1
ATOM 3690 C C . GLN B 1 169 ? 64.918 27.393 23.352 1.00 4.75 169 GLN B C 1
ATOM 3691 O O . GLN B 1 169 ? 63.834 27.919 23.614 1.00 4.13 169 GLN B O 1
ATOM 3697 N N . ALA B 1 170 ? 65.124 26.075 23.372 1.00 4.94 170 ALA B N 1
ATOM 3698 C CA . ALA B 1 170 ? 64.101 25.099 23.750 1.00 4.64 170 ALA B CA 1
ATOM 3699 C C . ALA B 1 170 ? 64.842 23.974 24.478 1.00 5.27 170 ALA B C 1
ATOM 3700 O O . ALA B 1 170 ? 65.882 23.505 24.010 1.00 5.09 170 ALA B O 1
ATOM 3702 N N . LYS B 1 171 ? 64.313 23.545 25.620 1.00 5.13 171 LYS B N 1
ATOM 3703 C CA . LYS B 1 171 ? 64.948 22.488 26.406 1.00 5.01 171 LYS B CA 1
ATOM 3704 C C . LYS B 1 171 ? 64.734 21.100 25.818 1.00 4.81 171 LYS B C 1
ATOM 3705 O O . LYS B 1 171 ? 63.726 20.826 25.158 1.00 4.86 171 LYS B O 1
ATOM 3711 N N . CYS B 1 172 ? 65.695 20.219 26.066 1.00 4.95 172 CYS B N 1
ATOM 3712 C CA . CYS B 1 172 ? 65.614 18.850 25.577 1.00 4.58 172 CYS B CA 1
ATOM 3713 C C . CYS B 1 172 ? 64.247 18.223 25.843 1.00 4.88 172 CYS B C 1
ATOM 3714 O O . CYS B 1 172 ? 63.686 17.548 24.980 1.00 5.10 172 CYS B O 1
ATOM 3717 N N . ALA B 1 173 ? 63.714 18.454 27.039 1.00 4.44 173 ALA B N 1
ATOM 3718 C CA . ALA B 1 173 ? 62.434 17.881 27.438 1.00 4.59 173 ALA B CA 1
ATOM 3719 C C . ALA B 1 173 ? 61.247 18.119 26.502 1.00 4.96 173 ALA B C 1
ATOM 3720 O O . ALA B 1 173 ? 60.312 17.320 26.495 1.00 4.47 173 ALA B O 1
ATOM 3722 N N . VAL B 1 174 ? 61.261 19.196 25.719 1.00 4.71 174 VAL B N 1
ATOM 3723 C CA . VAL B 1 174 ? 60.134 19.447 24.823 1.00 5.08 174 VAL B CA 1
ATOM 3724 C C . VAL B 1 174 ? 60.318 18.935 23.395 1.00 6.09 174 VAL B C 1
ATOM 3725 O O . VAL B 1 174 ? 59.450 19.152 22.544 1.00 6.56 174 VAL B O 1
ATOM 3729 N N . PHE B 1 175 ? 61.437 18.265 23.124 1.00 6.02 175 PHE B N 1
ATOM 3730 C CA . PHE B 1 175 ? 61.662 17.714 21.789 1.00 6.30 175 PHE B CA 1
ATOM 3731 C C . PHE B 1 175 ? 62.463 16.411 21.760 1.00 6.49 175 PHE B C 1
ATOM 3732 O O . PHE B 1 175 ? 62.569 15.777 20.709 1.00 6.36 175 PHE B O 1
ATOM 3740 N N . SER B 1 176 ? 63.015 15.991 22.898 1.00 6.85 176 SER B N 1
ATOM 3741 C CA . SER B 1 176 ? 63.811 14.762 22.911 1.00 7.11 176 SER B CA 1
ATOM 3742 C C . SER B 1 176 ? 63.004 13.518 22.530 1.00 7.78 176 SER B C 1
ATOM 3743 O O . SER B 1 176 ? 63.571 12.515 22.094 1.00 7.91 176 SER B O 1
ATOM 3746 N N . ASN B 1 177 ? 61.687 13.581 22.688 1.00 7.54 177 ASN B N 1
ATOM 3747 C CA . ASN B 1 177 ? 60.820 12.454 22.338 1.00 8.08 177 ASN B CA 1
ATOM 3748 C C . ASN B 1 177 ? 60.874 12.142 20.835 1.00 8.07 177 ASN B C 1
ATOM 3749 O O . ASN B 1 177 ? 60.499 11.052 20.403 1.00 7.27 177 ASN B O 1
ATOM 3754 N N . ARG B 1 178 ? 61.333 13.103 20.040 1.00 7.76 178 ARG B N 1
ATOM 3755 C CA . ARG B 1 178 ? 61.430 12.912 18.592 1.00 8.12 178 ARG B CA 1
ATOM 3756 C C . ARG B 1 178 ? 62.739 12.234 18.206 1.00 8.22 178 ARG B C 1
ATOM 3757 O O . ARG B 1 178 ? 62.901 11.785 17.070 1.00 8.06 178 ARG B O 1
ATOM 3765 N N . LEU B 1 179 ? 63.664 12.148 19.155 1.00 8.51 179 LEU B N 1
ATOM 3766 C CA . LEU B 1 179 ? 65.000 11.614 18.883 1.00 9.32 179 LEU B CA 1
ATOM 3767 C C . LEU B 1 179 ? 65.332 10.127 18.955 1.00 10.01 179 LEU B C 1
ATOM 3768 O O . LEU B 1 179 ? 66.273 9.688 18.298 1.00 10.36 179 LEU B O 1
ATOM 3773 N N . PHE B 1 180 ? 64.602 9.347 19.736 1.00 10.82 180 PHE B N 1
ATOM 3774 C CA . PHE B 1 180 ? 64.959 7.939 19.847 1.00 11.74 180 PHE B CA 1
ATOM 3775 C C . PHE B 1 180 ? 63.852 6.954 19.491 1.00 12.22 180 PHE B C 1
ATOM 3776 O O . PHE B 1 180 ? 64.047 6.075 18.652 1.00 12.63 180 PHE B O 1
ATOM 3784 N N . ASN B 1 181 ? 62.698 7.106 20.128 1.00 12.79 181 ASN B N 1
ATOM 3785 C CA . ASN B 1 181 ? 61.553 6.238 19.882 1.00 13.46 181 ASN B CA 1
ATOM 3786 C C . ASN B 1 181 ? 60.298 7.108 19.958 1.00 13.13 181 ASN B C 1
ATOM 3787 O O . ASN B 1 181 ? 59.584 7.127 20.963 1.00 12.85 181 ASN B O 1
ATOM 3792 N N . PHE B 1 182 ? 60.057 7.824 18.864 1.00 12.48 182 PHE B N 1
ATOM 3793 C CA . PHE B 1 182 ? 58.951 8.771 18.716 1.00 12.64 182 PHE B CA 1
ATOM 3794 C C . PHE B 1 182 ? 57.531 8.196 18.714 1.00 13.61 182 PHE B C 1
ATOM 3795 O O . PHE B 1 182 ? 56.599 8.830 19.215 1.00 13.19 182 PHE B O 1
ATOM 3803 N N . THR B 1 183 ? 57.362 6.994 18.172 1.00 14.37 183 THR B N 1
ATOM 3804 C CA . THR B 1 183 ? 56.024 6.405 18.079 1.00 14.79 183 THR B CA 1
ATOM 3805 C C . THR B 1 183 ? 55.867 5.036 18.723 1.00 15.05 183 THR B C 1
ATOM 3806 O O . THR B 1 183 ? 54.760 4.502 18.781 1.00 14.77 183 THR B O 1
ATOM 3810 N N . GLY B 1 184 ? 56.970 4.466 19.195 1.00 15.39 184 GLY B N 1
ATOM 3811 C CA . GLY B 1 184 ? 56.911 3.147 19.798 1.00 15.44 184 GLY B CA 1
ATOM 3812 C C . GLY B 1 184 ? 57.506 2.135 18.837 1.00 15.76 184 GLY B C 1
ATOM 3813 O O . GLY B 1 184 ? 57.740 0.979 19.196 1.00 15.89 184 GLY B O 1
ATOM 3814 N N . ALA B 1 185 ? 57.753 2.580 17.607 1.00 15.77 185 ALA B N 1
ATOM 3815 C CA . ALA B 1 185 ? 58.333 1.725 16.578 1.00 16.10 185 ALA B CA 1
ATOM 3816 C C . ALA B 1 185 ? 59.847 1.659 16.761 1.00 16.31 185 ALA B C 1
ATOM 3817 O O . ALA B 1 185 ? 60.542 0.949 16.028 1.00 16.92 185 ALA B O 1
ATOM 3819 N N . GLY B 1 186 ? 60.349 2.414 17.738 1.00 15.94 186 GLY B N 1
ATOM 3820 C CA . GLY B 1 186 ? 61.774 2.428 18.021 1.00 15.37 186 GLY B CA 1
ATOM 3821 C C . GLY B 1 186 ? 62.634 3.319 17.139 1.00 15.00 186 GLY B C 1
ATOM 3822 O O . GLY B 1 186 ? 63.857 3.158 17.105 1.00 15.10 186 GLY B O 1
ATOM 3823 N N . ASN B 1 187 ? 62.018 4.260 16.429 1.00 14.35 187 ASN B N 1
ATOM 3824 C CA . ASN B 1 187 ? 62.780 5.148 15.549 1.00 13.40 187 ASN B CA 1
ATOM 3825 C C . ASN B 1 187 ? 62.523 6.610 15.856 1.00 12.34 187 ASN B C 1
ATOM 3826 O O . ASN B 1 187 ? 61.521 6.961 16.474 1.00 12.29 187 ASN B O 1
ATOM 3831 N N . PRO B 1 188 ? 63.435 7.489 15.420 1.00 11.90 188 PRO B N 1
ATOM 3832 C CA . PRO B 1 188 ? 63.261 8.926 15.657 1.00 11.15 188 PRO B CA 1
ATOM 3833 C C . PRO B 1 188 ? 62.092 9.387 14.778 1.00 10.42 188 PRO B C 1
ATOM 3834 O O . PRO B 1 188 ? 61.603 8.617 13.945 1.00 9.76 188 PRO B O 1
ATOM 3838 N N . ASP B 1 189 ? 61.645 10.626 14.971 1.00 9.81 189 ASP B N 1
ATOM 3839 C CA . ASP B 1 189 ? 60.566 11.208 14.171 1.00 9.29 189 ASP B CA 1
ATOM 3840 C C . ASP B 1 189 ? 61.086 11.193 12.728 1.00 9.18 189 ASP B C 1
ATOM 3841 O O . ASP B 1 189 ? 62.155 11.735 12.440 1.00 9.72 189 ASP B O 1
ATOM 3846 N N . ALA B 1 190 ? 60.340 10.565 11.828 1.00 9.02 190 ALA B N 1
ATOM 3847 C CA . ALA B 1 190 ? 60.758 10.463 10.429 1.00 8.89 190 ALA B CA 1
ATOM 3848 C C . ALA B 1 190 ? 60.896 11.804 9.692 1.00 9.25 190 ALA B C 1
ATOM 3849 O O . ALA B 1 190 ? 61.566 11.877 8.660 1.00 8.43 190 ALA B O 1
ATOM 3851 N N . THR B 1 191 ? 60.277 12.860 10.215 1.00 9.01 191 THR B N 1
ATOM 3852 C CA . THR B 1 191 ? 60.346 14.171 9.565 1.00 9.13 191 THR B CA 1
ATOM 3853 C C . THR B 1 191 ? 61.554 15.010 9.984 1.00 9.85 191 THR B C 1
ATOM 3854 O O . THR B 1 191 ? 61.760 16.120 9.482 1.00 9.02 191 THR B O 1
ATOM 3858 N N . LEU B 1 192 ? 62.352 14.481 10.901 1.00 10.42 192 LEU B N 1
ATOM 3859 C CA . LEU B 1 192 ? 63.537 15.184 11.381 1.00 10.85 192 LEU B CA 1
ATOM 3860 C C . LEU B 1 192 ? 64.755 14.849 10.510 1.00 11.74 192 LEU B C 1
ATOM 3861 O O . LEU B 1 192 ? 65.130 13.687 10.383 1.00 12.04 192 LEU B O 1
ATOM 3866 N N . GLU B 1 193 ? 65.357 15.872 9.905 1.00 12.55 193 GLU B N 1
ATOM 3867 C CA . GLU B 1 193 ? 66.531 15.702 9.041 1.00 13.81 193 GLU B CA 1
ATOM 3868 C C . GLU B 1 193 ? 67.658 15.031 9.840 1.00 13.92 193 GLU B C 1
ATOM 3869 O O . GLU B 1 193 ? 67.968 15.444 10.961 1.00 13.89 193 GLU B O 1
ATOM 3875 N N . THR B 1 194 ? 68.272 14.006 9.251 1.00 14.14 194 THR B N 1
ATOM 3876 C CA . THR B 1 194 ? 69.314 13.221 9.915 1.00 14.48 194 THR B CA 1
ATOM 3877 C C . THR B 1 194 ? 70.536 13.908 10.522 1.00 14.18 194 THR B C 1
ATOM 3878 O O . THR B 1 194 ? 70.999 13.489 11.582 1.00 14.68 194 THR B O 1
ATOM 3882 N N A SER B 1 195 ? 71.065 14.939 9.866 0.55 13.98 195 SER B N 1
ATOM 3883 N N B SER B 1 195 ? 71.068 14.936 9.867 0.60 14.44 195 SER B N 1
ATOM 3884 C CA A SER B 1 195 ? 72.223 15.647 10.411 0.54 13.55 195 SER B CA 1
ATOM 3885 C CA B SER B 1 195 ? 72.229 15.626 10.421 0.44 13.94 195 SER B CA 1
ATOM 3886 C C A SER B 1 195 ? 71.834 16.343 11.708 0.51 13.22 195 SER B C 1
ATOM 3887 C C B SER B 1 195 ? 71.828 16.328 11.714 0.32 13.67 195 SER B C 1
ATOM 3888 O O A SER B 1 195 ? 72.577 16.311 12.691 0.53 13.29 195 SER B O 1
ATOM 3889 O O B SER B 1 195 ? 72.556 16.277 12.705 0.44 13.70 195 SER B O 1
ATOM 3894 N N . LEU B 1 196 ? 70.666 16.976 11.703 1.00 12.81 196 LEU B N 1
ATOM 3895 C CA . LEU B 1 196 ? 70.173 17.673 12.886 1.00 12.25 196 LEU B CA 1
ATOM 3896 C C . LEU B 1 196 ? 69.870 16.645 13.966 1.00 12.04 196 LEU B C 1
ATOM 3897 O O . LEU B 1 196 ? 70.155 16.868 15.143 1.00 12.23 196 LEU B O 1
ATOM 3902 N N . LEU B 1 197 ? 69.282 15.522 13.554 1.00 11.98 197 LEU B N 1
ATOM 3903 C CA . LEU B 1 197 ? 68.952 14.435 14.470 1.00 11.82 197 LEU B CA 1
ATOM 3904 C C . LEU B 1 197 ? 70.195 14.023 15.252 1.00 12.10 197 LEU B C 1
ATOM 3905 O O . LEU B 1 197 ? 70.155 13.883 16.471 1.00 11.35 197 LEU B O 1
ATOM 3910 N N . SER B 1 198 ? 71.299 13.833 14.534 1.00 12.53 198 SER B N 1
ATOM 3911 C CA . SER B 1 198 ? 72.563 13.428 15.142 1.00 12.42 198 SER B CA 1
ATOM 3912 C C . SER B 1 198 ? 73.067 14.423 16.183 1.00 12.55 198 SER B C 1
ATOM 3913 O O . SER B 1 198 ? 73.471 14.034 17.280 1.00 12.80 198 SER B O 1
ATOM 3916 N N A ASN B 1 199 ? 73.044 15.706 15.835 0.55 12.76 199 ASN B N 1
ATOM 3917 N N B ASN B 1 199 ? 73.054 15.705 15.836 0.64 13.18 199 ASN B N 1
ATOM 3918 C CA A ASN B 1 199 ? 73.488 16.749 16.751 0.49 12.90 199 ASN B CA 1
ATOM 3919 C CA B ASN B 1 199 ? 73.509 16.742 16.754 0.44 12.88 199 ASN B CA 1
ATOM 3920 C C A ASN B 1 199 ? 72.619 16.769 18.002 0.48 11.65 199 ASN B C 1
ATOM 3921 C C B ASN B 1 199 ? 72.621 16.795 17.998 0.44 12.16 199 ASN B C 1
ATOM 3922 O O A ASN B 1 199 ? 73.125 16.836 19.120 0.55 11.08 199 ASN B O 1
ATOM 3923 O O B ASN B 1 199 ? 73.121 16.904 19.117 0.47 12.66 199 ASN B O 1
ATOM 3932 N N . LEU B 1 200 ? 71.306 16.710 17.806 1.00 10.44 200 LEU B N 1
ATOM 3933 C CA . LEU B 1 200 ? 70.374 16.742 18.931 1.00 9.58 200 LEU B CA 1
ATOM 3934 C C . LEU B 1 200 ? 70.513 15.538 19.866 1.00 9.54 200 LEU B C 1
ATOM 3935 O O . LEU B 1 200 ? 70.370 15.674 21.083 1.00 8.55 200 LEU B O 1
ATOM 3940 N N . GLN B 1 201 ? 70.788 14.362 19.307 1.00 9.30 201 GLN B N 1
ATOM 3941 C CA . GLN B 1 201 ? 70.943 13.177 20.141 1.00 9.88 201 GLN B CA 1
ATOM 3942 C C . GLN B 1 201 ? 72.154 13.364 21.050 1.00 10.35 201 GLN B C 1
ATOM 3943 O O . GLN B 1 201 ? 72.192 12.838 22.166 1.00 11.01 201 GLN B O 1
ATOM 3949 N N . THR B 1 202 ? 73.140 14.117 20.572 1.00 10.13 202 THR B N 1
ATOM 3950 C CA . THR B 1 202 ? 74.343 14.389 21.357 1.00 10.93 202 THR B CA 1
ATOM 3951 C C . THR B 1 202 ? 74.043 15.404 22.453 1.00 10.26 202 THR B C 1
ATOM 3952 O O . THR B 1 202 ? 74.557 15.299 23.563 1.00 10.91 202 THR B O 1
ATOM 3956 N N . VAL B 1 203 ? 73.215 16.393 22.132 1.00 9.66 203 VAL B N 1
ATOM 3957 C CA . VAL B 1 203 ? 72.843 17.418 23.100 1.00 8.97 203 VAL B CA 1
ATOM 3958 C C . VAL B 1 203 ? 71.895 16.837 24.158 1.00 8.56 203 VAL B C 1
ATOM 3959 O O . VAL B 1 203 ? 71.949 17.218 25.327 1.00 8.39 203 VAL B O 1
ATOM 3963 N N . CYS B 1 204 ? 71.041 15.906 23.736 1.00 8.08 204 CYS B N 1
ATOM 3964 C CA . CYS B 1 204 ? 70.052 15.305 24.625 1.00 8.07 204 CYS B CA 1
ATOM 3965 C C . CYS B 1 204 ? 70.124 13.782 24.785 1.00 8.81 204 CYS B C 1
ATOM 3966 O O . CYS B 1 204 ? 69.180 13.074 24.438 1.00 8.55 204 CYS B O 1
ATOM 3969 N N . PRO B 1 205 ? 71.237 13.257 25.317 1.00 9.60 205 PRO B N 1
ATOM 3970 C CA . PRO B 1 205 ? 71.345 11.804 25.492 1.00 10.31 205 PRO B CA 1
ATOM 3971 C C . PRO B 1 205 ? 70.335 11.249 26.496 1.00 11.04 205 PRO B C 1
ATOM 3972 O O . PRO B 1 205 ? 69.999 11.907 27.487 1.00 11.16 205 PRO B O 1
ATOM 3976 N N . LEU B 1 206 ? 69.845 10.038 26.237 1.00 11.51 206 LEU B N 1
ATOM 3977 C CA . LEU B 1 206 ? 68.881 9.408 27.131 1.00 12.06 206 LEU B CA 1
ATOM 3978 C C . LEU B 1 206 ? 69.445 9.344 28.544 1.00 12.34 206 LEU B C 1
ATOM 3979 O O . LEU B 1 206 ? 70.602 8.979 28.745 1.00 12.66 206 LEU B O 1
ATOM 3984 N N . GLY B 1 207 ? 68.623 9.715 29.519 1.00 12.78 207 GLY B N 1
ATOM 3985 C CA . GLY B 1 207 ? 69.062 9.695 30.904 1.00 12.48 207 GLY B CA 1
ATOM 3986 C C . GLY B 1 207 ? 69.846 10.922 31.340 1.00 12.00 207 GLY B C 1
ATOM 3987 O O . GLY B 1 207 ? 70.217 11.034 32.507 1.00 12.23 207 GLY B O 1
ATOM 3988 N N . GLY B 1 208 ? 70.093 11.847 30.416 1.00 11.17 208 GLY B N 1
ATOM 3989 C CA . GLY B 1 208 ? 70.845 13.044 30.757 1.00 9.87 208 GLY B CA 1
ATOM 3990 C C . GLY B 1 208 ? 70.015 14.193 31.311 1.00 9.33 208 GLY B C 1
ATOM 3991 O O . GLY B 1 208 ? 68.858 14.011 31.692 1.00 8.73 208 GLY B O 1
ATOM 3992 N N . ASN B 1 209 ? 70.622 15.378 31.361 1.00 8.80 209 ASN B N 1
ATOM 3993 C CA . ASN B 1 209 ? 69.976 16.591 31.866 1.00 8.65 209 ASN B CA 1
ATOM 3994 C C . ASN B 1 209 ? 69.003 17.115 30.811 1.00 8.39 209 ASN B C 1
ATOM 3995 O O . ASN B 1 209 ? 69.419 17.685 29.800 1.00 8.95 209 ASN B O 1
ATOM 4000 N N . SER B 1 210 ? 67.708 16.922 31.047 1.00 8.08 210 SER B N 1
ATOM 4001 C CA . SER B 1 210 ? 66.688 17.349 30.094 1.00 7.81 210 SER B CA 1
ATOM 4002 C C . SER B 1 210 ? 66.451 18.860 30.062 1.00 7.38 210 SER B C 1
ATOM 4003 O O . SER B 1 210 ? 65.643 19.346 29.268 1.00 7.15 210 SER B O 1
ATOM 4006 N N . ASN B 1 211 ? 67.151 19.597 30.918 1.00 6.27 211 ASN B N 1
ATOM 4007 C CA . ASN B 1 211 ? 67.009 21.050 30.946 1.00 6.18 211 ASN B CA 1
ATOM 4008 C C . ASN B 1 211 ? 68.049 21.766 30.092 1.00 6.10 211 ASN B C 1
ATOM 4009 O O . ASN B 1 211 ? 68.024 22.993 29.974 1.00 5.56 211 ASN B O 1
ATOM 4014 N N . ILE B 1 212 ? 68.971 20.998 29.519 1.00 5.92 212 ILE B N 1
ATOM 4015 C CA . ILE B 1 212 ? 69.983 21.550 28.620 1.00 6.40 212 ILE B CA 1
ATOM 4016 C C . ILE B 1 212 ? 69.159 22.003 27.412 1.00 6.17 212 ILE B C 1
ATOM 4017 O O . ILE B 1 212 ? 68.157 21.371 27.084 1.00 6.50 212 ILE B O 1
ATOM 4022 N N . THR B 1 213 ? 69.562 23.088 26.760 1.00 6.42 213 THR B N 1
ATOM 4023 C CA . THR B 1 213 ? 68.796 23.584 25.618 1.00 6.28 213 THR B CA 1
ATOM 4024 C C . THR B 1 213 ? 69.531 23.570 24.283 1.00 6.72 213 THR B C 1
ATOM 4025 O O . THR B 1 213 ? 70.747 23.400 24.217 1.00 5.66 213 THR B O 1
ATOM 4029 N N . ALA B 1 214 ? 68.754 23.735 23.218 1.00 7.18 214 ALA B N 1
ATOM 4030 C CA . ALA B 1 214 ? 69.272 23.788 21.863 1.00 7.36 214 ALA B CA 1
ATOM 4031 C C . ALA B 1 214 ? 68.582 24.989 21.220 1.00 8.05 214 ALA B C 1
ATOM 4032 O O . ALA B 1 214 ? 67.467 25.358 21.608 1.00 7.57 214 ALA B O 1
ATOM 4034 N N . PRO B 1 215 ? 69.238 25.626 20.243 1.00 8.03 215 PRO B N 1
ATOM 4035 C CA . PRO B 1 215 ? 68.638 26.786 19.579 1.00 8.12 215 PRO B CA 1
ATOM 4036 C C . PRO B 1 215 ? 67.431 26.400 18.733 1.00 7.70 215 PRO B C 1
ATOM 4037 O O . PRO B 1 215 ? 67.444 25.376 18.050 1.00 7.81 215 PRO B O 1
ATOM 4041 N N . LEU B 1 216 ? 66.378 27.207 18.789 1.00 6.98 216 LEU B N 1
ATOM 4042 C CA . LEU B 1 216 ? 65.187 26.920 18.005 1.00 6.94 216 LEU B CA 1
ATOM 4043 C C . LEU B 1 216 ? 65.500 27.060 16.518 1.00 7.86 216 LEU B C 1
ATOM 4044 O O . LEU B 1 216 ? 64.957 26.329 15.693 1.00 8.26 216 LEU B O 1
ATOM 4049 N N . ASP B 1 217 ? 66.392 27.991 16.184 1.00 8.18 217 ASP B N 1
ATOM 4050 C CA . ASP B 1 217 ? 66.792 28.227 14.796 1.00 9.28 217 ASP B CA 1
ATOM 4051 C C . ASP B 1 217 ? 68.241 27.782 14.637 1.00 9.98 217 ASP B C 1
ATOM 4052 O O . ASP B 1 217 ? 69.153 28.433 15.134 1.00 9.44 217 ASP B O 1
ATOM 4057 N N A ARG B 1 218 ? 68.441 26.667 13.939 0.45 10.68 218 ARG B N 1
ATOM 4058 N N B ARG B 1 218 ? 68.441 26.683 13.919 0.65 10.81 218 ARG B N 1
ATOM 4059 C CA A ARG B 1 218 ? 69.777 26.112 13.731 0.55 11.30 218 ARG B CA 1
ATOM 4060 C CA B ARG B 1 218 ? 69.773 26.130 13.708 0.43 11.74 218 ARG B CA 1
ATOM 4061 C C A ARG B 1 218 ? 70.596 26.874 12.698 0.48 11.12 218 ARG B C 1
ATOM 4062 C C B ARG B 1 218 ? 70.638 26.898 12.706 0.34 11.48 218 ARG B C 1
ATOM 4063 O O A ARG B 1 218 ? 71.748 26.532 12.435 0.50 10.99 218 ARG B O 1
ATOM 4064 O O B ARG B 1 218 ? 71.807 26.564 12.515 0.27 11.30 218 ARG B O 1
ATOM 4079 N N A SER B 1 219 ? 70.003 27.911 12.118 0.40 10.77 219 SER B N 1
ATOM 4080 N N B SER B 1 219 ? 70.075 27.923 12.068 0.59 10.93 219 SER B N 1
ATOM 4081 C CA A SER B 1 219 ? 70.687 28.702 11.106 0.63 10.30 219 SER B CA 1
ATOM 4082 C CA B SER B 1 219 ? 70.829 28.711 11.095 0.64 10.53 219 SER B CA 1
ATOM 4083 C C A SER B 1 219 ? 71.296 29.971 11.698 0.48 9.96 219 SER B C 1
ATOM 4084 C C B SER B 1 219 ? 71.343 30.015 11.701 0.23 10.06 219 SER B C 1
ATOM 4085 O O A SER B 1 219 ? 72.503 30.194 11.611 0.40 9.94 219 SER B O 1
ATOM 4086 O O B SER B 1 219 ? 72.537 30.313 11.622 0.55 9.94 219 SER B O 1
ATOM 4091 N N . THR B 1 220 ? 70.446 30.802 12.291 1.00 9.65 220 THR B N 1
ATOM 4092 C CA . THR B 1 220 ? 70.859 32.050 12.924 1.00 8.72 220 THR B CA 1
ATOM 4093 C C . THR B 1 220 ? 70.180 32.097 14.291 1.00 8.98 220 THR B C 1
ATOM 4094 O O . THR B 1 220 ? 69.040 32.546 14.425 1.00 9.07 220 THR B O 1
ATOM 4098 N N . THR B 1 221 ? 70.898 31.621 15.304 1.00 8.53 221 THR B N 1
ATOM 4099 C CA . THR B 1 221 ? 70.386 31.543 16.667 1.00 8.71 221 THR B CA 1
ATOM 4100 C C . THR B 1 221 ? 69.764 32.809 17.255 1.00 8.44 221 THR B C 1
ATOM 4101 O O . THR B 1 221 ? 68.688 32.752 17.858 1.00 8.01 221 THR B O 1
ATOM 4105 N N . ASP B 1 222 ? 70.430 33.945 17.082 1.00 8.40 222 ASP B N 1
ATOM 4106 C CA . ASP B 1 222 ? 69.944 35.192 17.659 1.00 8.75 222 ASP B CA 1
ATOM 4107 C C . ASP B 1 222 ? 69.304 36.186 16.690 1.00 8.74 222 ASP B C 1
ATOM 4108 O O . ASP B 1 222 ? 68.504 37.027 17.099 1.00 9.48 222 ASP B O 1
ATOM 4113 N N . THR B 1 223 ? 69.652 36.101 15.412 1.00 7.59 223 THR B N 1
ATOM 4114 C CA . THR B 1 223 ? 69.112 37.036 14.436 1.00 7.18 223 THR B CA 1
ATOM 4115 C C . THR B 1 223 ? 67.658 36.783 14.080 1.00 6.63 223 THR B C 1
ATOM 4116 O O . THR B 1 223 ? 67.276 35.664 13.739 1.00 6.42 223 THR B O 1
ATOM 4120 N N . PHE B 1 224 ? 66.843 37.829 14.163 1.00 6.37 224 PHE B N 1
ATOM 4121 C CA . PHE B 1 224 ? 65.430 37.700 13.826 1.00 6.04 224 PHE B CA 1
ATOM 4122 C C . PHE B 1 224 ? 65.299 37.772 12.307 1.00 5.90 224 PHE B C 1
ATOM 4123 O O . PHE B 1 224 ? 65.429 38.839 11.709 1.00 5.03 224 PHE B O 1
ATOM 4131 N N . ASP B 1 225 ? 65.038 36.629 11.687 1.00 6.21 225 ASP B N 1
ATOM 4132 C CA . ASP B 1 225 ? 64.926 36.557 10.239 1.00 6.43 225 ASP B CA 1
ATOM 4133 C C . ASP B 1 225 ? 63.969 35.443 9.817 1.00 6.43 225 ASP B C 1
ATOM 4134 O O . ASP B 1 225 ? 63.369 34.787 10.666 1.00 6.47 225 ASP B O 1
ATOM 4139 N N . ASN B 1 226 ? 63.819 35.227 8.513 1.00 5.95 226 ASN B N 1
ATOM 4140 C CA . ASN B 1 226 ? 62.908 34.190 8.040 1.00 5.62 226 ASN B CA 1
ATOM 4141 C C . ASN B 1 226 ? 63.579 32.819 7.954 1.00 5.42 226 ASN B C 1
ATOM 4142 O O . ASN B 1 226 ? 62.994 31.866 7.447 1.00 4.47 226 ASN B O 1
ATOM 4147 N N . ASN B 1 227 ? 64.807 32.717 8.458 1.00 5.70 227 ASN B N 1
ATOM 4148 C CA . ASN B 1 227 ? 65.524 31.446 8.429 1.00 6.23 227 ASN B CA 1
ATOM 4149 C C . ASN B 1 227 ? 64.743 30.335 9.136 1.00 5.82 227 ASN B C 1
ATOM 4150 O O . ASN B 1 227 ? 64.916 29.164 8.824 1.00 5.98 227 ASN B O 1
ATOM 4155 N N . TYR B 1 228 ? 63.886 30.696 10.087 1.00 5.86 228 TYR B N 1
ATOM 4156 C CA . TYR B 1 228 ? 63.083 29.692 10.783 1.00 6.11 228 TYR B CA 1
ATOM 4157 C C . TYR B 1 228 ? 62.273 28.885 9.774 1.00 5.98 228 TYR B C 1
ATOM 4158 O O . TYR B 1 228 ? 62.167 27.665 9.882 1.00 5.92 228 TYR B O 1
ATOM 4167 N N . PHE B 1 229 ? 61.711 29.569 8.782 1.00 6.52 229 PHE B N 1
ATOM 4168 C CA . PHE B 1 229 ? 60.902 28.901 7.773 1.00 6.77 229 PHE B CA 1
ATOM 4169 C C . PHE B 1 229 ? 61.744 28.095 6.794 1.00 7.30 229 PHE B C 1
ATOM 4170 O O . PHE B 1 229 ? 61.359 26.994 6.403 1.00 6.91 229 PHE B O 1
ATOM 4178 N N . LYS B 1 230 ? 62.900 28.625 6.410 1.00 7.80 230 LYS B N 1
ATOM 4179 C CA . LYS B 1 230 ? 63.772 27.892 5.497 1.00 8.51 230 LYS B CA 1
ATOM 4180 C C . LYS B 1 230 ? 64.146 26.549 6.135 1.00 8.38 230 LYS B C 1
ATOM 4181 O O . LYS B 1 230 ? 64.267 25.536 5.443 1.00 8.11 230 LYS B O 1
ATOM 4187 N N . ASN B 1 231 ? 64.334 26.549 7.456 1.00 7.84 231 ASN B N 1
ATOM 4188 C CA . ASN B 1 231 ? 64.663 25.322 8.181 1.00 7.51 231 ASN B CA 1
ATOM 4189 C C . ASN B 1 231 ? 63.574 24.286 7.920 1.00 7.17 231 ASN B C 1
ATOM 4190 O O . ASN B 1 231 ? 63.858 23.153 7.533 1.00 7.32 231 ASN B O 1
ATOM 4195 N N . LEU B 1 232 ? 62.323 24.683 8.134 1.00 6.63 232 LEU B N 1
ATOM 4196 C CA . LEU B 1 232 ? 61.202 23.767 7.947 1.00 7.05 232 LEU B CA 1
ATOM 4197 C C . LEU B 1 232 ? 61.205 23.054 6.594 1.00 7.43 232 LEU B C 1
ATOM 4198 O O . LEU B 1 232 ? 60.845 21.884 6.501 1.00 7.01 232 LEU B O 1
ATOM 4203 N N A LEU B 1 233 ? 61.613 23.763 5.548 0.49 8.65 233 LEU B N 1
ATOM 4204 N N B LEU B 1 233 ? 61.607 23.764 5.548 0.39 8.94 233 LEU B N 1
ATOM 4205 C CA A LEU B 1 233 ? 61.660 23.180 4.211 0.53 9.25 233 LEU B CA 1
ATOM 4206 C CA B LEU B 1 233 ? 61.655 23.177 4.211 0.78 10.00 233 LEU B CA 1
ATOM 4207 C C A LEU B 1 233 ? 62.630 22.005 4.160 0.53 10.28 233 LEU B C 1
ATOM 4208 C C B LEU B 1 233 ? 62.642 22.016 4.144 0.43 10.62 233 LEU B C 1
ATOM 4209 O O A LEU B 1 233 ? 62.437 21.073 3.383 0.47 10.14 233 LEU B O 1
ATOM 4210 O O B LEU B 1 233 ? 62.471 21.101 3.343 0.43 10.28 233 LEU B O 1
ATOM 4219 N N . GLU B 1 234 ? 63.669 22.068 4.990 1.00 10.62 234 GLU B N 1
ATOM 4220 C CA . GLU B 1 234 ? 64.692 21.038 5.039 1.00 11.93 234 GLU B CA 1
ATOM 4221 C C . GLU B 1 234 ? 65.000 20.502 6.444 1.00 11.47 234 GLU B C 1
ATOM 4222 O O . GLU B 1 234 ? 64.741 19.321 6.721 1.00 11.42 234 GLU B O 1
ATOM 4228 N N . GLY B 1 235 ? 63.796 20.025 8.926 1.00 9.52 235 GLY B N 1
ATOM 4229 C CA . GLY B 1 235 ? 62.495 19.839 9.526 1.00 8.43 235 GLY B CA 1
ATOM 4230 C C . GLY B 1 235 ? 62.731 20.323 10.974 1.00 8.02 235 GLY B C 1
ATOM 4231 O O . GLY B 1 235 ? 63.392 19.602 11.764 1.00 8.30 235 GLY B O 1
ATOM 4232 N N . LYS B 1 236 ? 65.589 21.338 7.330 1.00 11.07 236 LYS B N 1
ATOM 4233 C CA . LYS B 1 236 ? 65.981 20.939 8.731 1.00 11.41 236 LYS B CA 1
ATOM 4234 C C . LYS B 1 236 ? 64.684 20.846 9.500 1.00 10.57 236 LYS B C 1
ATOM 4235 O O . LYS B 1 236 ? 64.513 21.443 10.612 1.00 11.28 236 LYS B O 1
ATOM 4241 N N . GLY B 1 237 ? 62.304 21.568 11.284 1.00 7.04 237 GLY B N 1
ATOM 4242 C CA . GLY B 1 237 ? 62.437 22.224 12.604 1.00 6.87 237 GLY B CA 1
ATOM 4243 C C . GLY B 1 237 ? 62.726 21.437 13.893 1.00 6.98 237 GLY B C 1
ATOM 4244 O O . GLY B 1 237 ? 62.723 20.195 13.926 1.00 7.11 237 GLY B O 1
ATOM 4245 N N . LEU B 1 238 ? 62.907 22.202 14.978 1.00 6.18 238 LEU B N 1
ATOM 4246 C CA . LEU B 1 238 ? 63.233 21.637 16.298 1.00 5.83 238 LEU B CA 1
ATOM 4247 C C . LEU B 1 238 ? 62.060 20.991 17.018 1.00 5.47 238 LEU B C 1
ATOM 4248 O O . LEU B 1 238 ? 62.139 19.843 17.447 1.00 5.37 238 LEU B O 1
ATOM 4253 N N . LEU B 1 239 ? 60.995 21.767 17.197 1.00 5.28 239 LEU B N 1
ATOM 4254 C CA . LEU B 1 239 ? 59.793 21.310 17.872 1.00 5.22 239 LEU B CA 1
ATOM 4255 C C . LEU B 1 239 ? 58.864 20.651 16.868 1.00 5.62 239 LEU B C 1
ATOM 4256 O O . LEU B 1 239 ? 58.824 21.044 15.701 1.00 6.32 239 LEU B O 1
ATOM 4261 N N . SER B 1 240 ? 58.112 19.654 17.325 1.00 5.66 240 SER B N 1
ATOM 4262 C CA . SER B 1 240 ? 57.157 18.988 16.463 1.00 6.27 240 SER B CA 1
ATOM 4263 C C . SER B 1 240 ? 56.161 20.048 15.987 1.00 6.49 240 SER B C 1
ATOM 4264 O O . SER B 1 240 ? 55.733 20.040 14.834 1.00 5.81 240 SER B O 1
ATOM 4267 N N . SER B 1 241 ? 55.805 20.970 16.880 1.00 6.55 241 SER B N 1
ATOM 4268 C CA . SER B 1 241 ? 54.859 22.024 16.527 1.00 6.55 241 SER B CA 1
ATOM 4269 C C . SER B 1 241 ? 55.425 22.957 15.460 1.00 6.53 241 SER B C 1
ATOM 4270 O O . SER B 1 241 ? 54.682 23.724 14.840 1.00 6.57 241 SER B O 1
ATOM 4273 N N . ASP B 1 242 ? 56.739 22.895 15.251 1.00 6.13 242 ASP B N 1
ATOM 4274 C CA . ASP B 1 242 ? 57.385 23.693 14.214 1.00 5.56 242 ASP B CA 1
ATOM 4275 C C . ASP B 1 242 ? 57.305 22.914 12.897 1.00 5.37 242 ASP B C 1
ATOM 4276 O O . ASP B 1 242 ? 56.749 23.384 11.910 1.00 5.31 242 ASP B O 1
ATOM 4281 N N . GLN B 1 243 ? 57.857 21.707 12.892 1.00 4.88 243 GLN B N 1
ATOM 4282 C CA . GLN B 1 243 ? 57.883 20.910 11.671 1.00 4.71 243 GLN B CA 1
ATOM 4283 C C . GLN B 1 243 ? 56.519 20.540 11.091 1.00 4.73 243 GLN B C 1
ATOM 4284 O O . GLN B 1 243 ? 56.381 20.436 9.872 1.00 4.35 243 GLN B O 1
ATOM 4290 N N . ILE B 1 244 ? 55.508 20.351 11.938 1.00 5.43 244 ILE B N 1
ATOM 4291 C CA . ILE B 1 244 ? 54.187 19.995 11.414 1.00 5.91 244 ILE B CA 1
ATOM 4292 C C . ILE B 1 244 ? 53.587 21.081 10.520 1.00 5.93 244 ILE B C 1
ATOM 4293 O O . ILE B 1 244 ? 52.693 20.796 9.720 1.00 5.61 244 ILE B O 1
ATOM 4298 N N . LEU B 1 245 ? 54.082 22.315 10.638 1.00 6.44 245 LEU B N 1
ATOM 4299 C CA . LEU B 1 245 ? 53.564 23.424 9.828 1.00 6.58 245 LEU B CA 1
ATOM 4300 C C . LEU B 1 245 ? 53.875 23.198 8.360 1.00 7.00 245 LEU B C 1
ATOM 4301 O O . LEU B 1 245 ? 53.230 23.767 7.471 1.00 6.57 245 LEU B O 1
ATOM 4306 N N . PHE B 1 246 ? 54.874 22.361 8.112 1.00 7.26 246 PHE B N 1
ATOM 4307 C CA . PHE B 1 246 ? 55.285 22.049 6.752 1.00 7.74 246 PHE B CA 1
ATOM 4308 C C . PHE B 1 246 ? 54.994 20.598 6.357 1.00 8.28 246 PHE B C 1
ATOM 4309 O O . PHE B 1 246 ? 54.509 20.335 5.254 1.00 8.15 246 PHE B O 1
ATOM 4317 N N . SER B 1 247 ? 55.263 19.667 7.272 1.00 8.15 247 SER B N 1
ATOM 4318 C CA . SER B 1 247 ? 55.124 18.233 6.998 1.00 9.19 247 SER B CA 1
ATOM 4319 C C . SER B 1 247 ? 53.848 17.459 7.327 1.00 9.79 247 SER B C 1
ATOM 4320 O O . SER B 1 247 ? 53.671 16.343 6.829 1.00 10.18 247 SER B O 1
ATOM 4323 N N . SER B 1 248 ? 52.970 18.005 8.161 1.00 10.35 248 SER B N 1
ATOM 4324 C CA . SER B 1 248 ? 51.754 17.281 8.526 1.00 10.88 248 SER B CA 1
ATOM 4325 C C . SER B 1 248 ? 50.775 17.139 7.364 1.00 12.20 248 SER B C 1
ATOM 4326 O O . SER B 1 248 ? 50.825 17.902 6.398 1.00 11.90 248 SER B O 1
ATOM 4329 N N . ASP B 1 249 ? 49.883 16.157 7.462 1.00 13.57 249 ASP B N 1
ATOM 4330 C CA . ASP B 1 249 ? 48.891 15.943 6.416 1.00 15.26 249 ASP B CA 1
ATOM 4331 C C . ASP B 1 249 ? 47.983 17.167 6.284 1.00 15.12 249 ASP B C 1
ATOM 4332 O O . ASP B 1 249 ? 47.615 17.559 5.182 1.00 15.53 249 ASP B O 1
ATOM 4337 N N . LEU B 1 250 ? 47.637 17.776 7.412 1.00 15.24 250 LEU B N 1
ATOM 4338 C CA . LEU B 1 250 ? 46.772 18.955 7.415 1.00 15.39 250 LEU B CA 1
ATOM 4339 C C . LEU B 1 250 ? 47.442 20.188 6.812 1.00 15.22 250 LEU B C 1
ATOM 4340 O O . LEU B 1 250 ? 46.779 21.050 6.237 1.00 14.70 250 LEU B O 1
ATOM 4345 N N . ALA B 1 251 ? 48.761 20.266 6.940 1.00 14.83 251 ALA B N 1
ATOM 4346 C CA . ALA B 1 251 ? 49.509 21.412 6.432 1.00 14.79 251 ALA B CA 1
ATOM 4347 C C . ALA B 1 251 ? 49.597 21.510 4.911 1.00 14.72 251 ALA B C 1
ATOM 4348 O O . ALA B 1 251 ? 49.649 22.613 4.362 1.00 14.17 251 ALA B O 1
ATOM 4350 N N . VAL B 1 252 ? 49.617 20.361 4.243 1.00 15.12 252 VAL B N 1
ATOM 4351 C CA . VAL B 1 252 ? 49.753 20.305 2.788 1.00 16.19 252 VAL B CA 1
ATOM 4352 C C . VAL B 1 252 ? 49.121 21.450 2.007 1.00 17.27 252 VAL B C 1
ATOM 4353 O O . VAL B 1 252 ? 49.796 22.112 1.215 1.00 16.93 252 VAL B O 1
ATOM 4357 N N . ASN B 1 253 ? 47.833 21.688 2.224 1.00 18.02 253 ASN B N 1
ATOM 4358 C CA . ASN B 1 253 ? 47.162 22.749 1.495 1.00 19.48 253 ASN B CA 1
ATOM 4359 C C . ASN B 1 253 ? 46.722 23.936 2.335 1.00 19.51 253 ASN B C 1
ATOM 4360 O O . ASN B 1 253 ? 45.883 24.729 1.907 1.00 20.43 253 ASN B O 1
ATOM 4365 N N . THR B 1 254 ? 47.300 24.059 3.525 1.00 18.91 254 THR B N 1
ATOM 4366 C CA . THR B 1 254 ? 46.987 25.174 4.403 1.00 18.20 254 THR B CA 1
ATOM 4367 C C . THR B 1 254 ? 48.261 25.923 4.792 1.00 17.16 254 THR B C 1
ATOM 4368 O O . THR B 1 254 ? 48.679 26.847 4.090 1.00 18.06 254 THR B O 1
ATOM 4372 N N . THR B 1 255 ? 48.897 25.507 5.886 1.00 15.12 255 THR B N 1
ATOM 4373 C CA . THR B 1 255 ? 50.108 26.172 6.366 1.00 12.87 255 THR B CA 1
ATOM 4374 C C . THR B 1 255 ? 51.366 25.977 5.525 1.00 11.87 255 THR B C 1
ATOM 4375 O O . THR B 1 255 ? 52.227 26.854 5.486 1.00 10.79 255 THR B O 1
ATOM 4379 N N . LYS B 1 256 ? 51.475 24.836 4.856 1.00 11.09 256 LYS B N 1
ATOM 4380 C CA . LYS B 1 256 ? 52.652 24.546 4.047 1.00 10.83 256 LYS B CA 1
ATOM 4381 C C . LYS B 1 256 ? 53.000 25.642 3.037 1.00 10.81 256 LYS B C 1
ATOM 4382 O O . LYS B 1 256 ? 54.151 26.066 2.948 1.00 9.80 256 LYS B O 1
ATOM 4388 N N A LYS B 1 257 ? 52.001 26.102 2.287 0.53 10.92 257 LYS B N 1
ATOM 4389 N N B LYS B 1 257 ? 52.014 26.102 2.275 0.75 10.97 257 LYS B N 1
ATOM 4390 C CA A LYS B 1 257 ? 52.221 27.145 1.289 0.48 11.29 257 LYS B CA 1
ATOM 4391 C CA B LYS B 1 257 ? 52.278 27.138 1.284 0.52 11.51 257 LYS B CA 1
ATOM 4392 C C A LYS B 1 257 ? 52.659 28.456 1.932 0.51 11.22 257 LYS B C 1
ATOM 4393 C C B LYS B 1 257 ? 52.662 28.470 1.910 0.71 11.42 257 LYS B C 1
ATOM 4394 O O A LYS B 1 257 ? 53.401 29.229 1.331 0.54 11.25 257 LYS B O 1
ATOM 4395 O O B LYS B 1 257 ? 53.341 29.280 1.283 0.66 11.63 257 LYS B O 1
ATOM 4406 N N A LEU B 1 258 ? 52.192 28.710 3.152 0.53 11.07 258 LEU B N 1
ATOM 4407 N N B LEU B 1 258 ? 52.233 28.698 3.147 0.47 10.76 258 LEU B N 1
ATOM 4408 C CA A LEU B 1 258 ? 52.557 29.937 3.855 0.45 10.70 258 LEU B CA 1
ATOM 4409 C CA B LEU B 1 258 ? 52.562 29.944 3.829 0.29 10.75 258 LEU B CA 1
ATOM 4410 C C A LEU B 1 258 ? 54.025 29.870 4.261 0.52 9.92 258 LEU B C 1
ATOM 4411 C C B LEU B 1 258 ? 54.021 29.879 4.279 0.40 9.87 258 LEU B C 1
ATOM 4412 O O A LEU B 1 258 ? 54.775 30.836 4.099 0.52 9.52 258 LEU B O 1
ATOM 4413 O O B LEU B 1 258 ? 54.764 30.857 4.162 0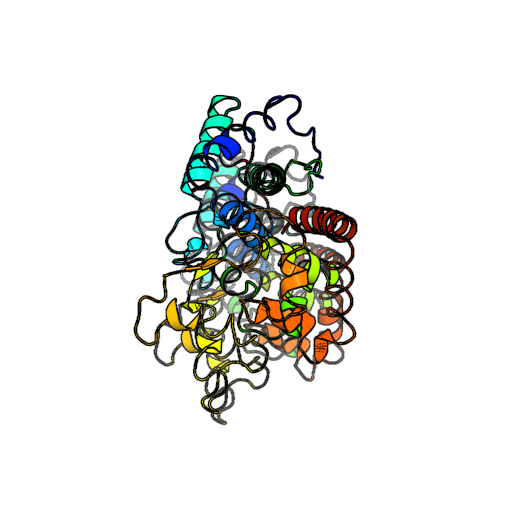.55 9.98 258 LEU B O 1
ATOM 4422 N N . VAL B 1 259 ? 54.429 28.722 4.791 1.00 8.57 259 VAL B N 1
ATOM 4423 C CA . VAL B 1 259 ? 55.809 28.522 5.218 1.00 7.98 259 VAL B CA 1
ATOM 4424 C C . VAL B 1 259 ? 56.714 28.718 4.006 1.00 7.79 259 VAL B C 1
ATOM 4425 O O . VAL B 1 259 ? 57.789 29.306 4.107 1.00 7.67 259 VAL B O 1
ATOM 4429 N N . GLU B 1 260 ? 56.275 28.221 2.854 1.00 7.72 260 GLU B N 1
ATOM 4430 C CA . GLU B 1 260 ? 57.065 28.360 1.639 1.00 7.70 260 GLU B CA 1
ATOM 4431 C C . GLU B 1 260 ? 57.113 29.819 1.176 1.00 7.49 260 GLU B C 1
ATOM 4432 O O . GLU B 1 260 ? 58.146 30.287 0.692 1.00 8.09 260 GLU B O 1
ATOM 4438 N N . ALA B 1 261 ? 56.010 30.543 1.344 1.00 6.80 261 ALA B N 1
ATOM 4439 C CA . ALA B 1 261 ? 55.962 31.949 0.951 1.00 6.81 261 ALA B CA 1
ATOM 4440 C C . ALA B 1 261 ? 56.875 32.784 1.853 1.00 6.78 261 ALA B C 1
ATOM 4441 O O . ALA B 1 261 ? 57.560 33.701 1.388 1.00 7.41 261 ALA B O 1
ATOM 4443 N N . TYR B 1 262 ? 56.885 32.476 3.145 1.00 6.47 262 TYR B N 1
ATOM 4444 C CA . TYR B 1 262 ? 57.745 33.211 4.058 1.00 6.95 262 TYR B CA 1
ATOM 4445 C C . TYR B 1 262 ? 59.217 32.906 3.780 1.00 7.18 262 TYR B C 1
ATOM 4446 O O . TYR B 1 262 ? 60.082 33.741 4.029 1.00 7.35 262 TYR B O 1
ATOM 4455 N N A SER B 1 263 ? 59.499 31.714 3.263 0.53 7.33 263 SER B N 1
ATOM 4456 N N B SER B 1 263 ? 59.499 31.714 3.262 0.58 8.11 263 SER B N 1
ATOM 4457 C CA A SER B 1 263 ? 60.874 31.335 2.953 0.51 7.59 263 SER B CA 1
ATOM 4458 C CA B SER B 1 263 ? 60.875 31.333 2.950 0.61 8.66 263 SER B CA 1
ATOM 4459 C C A SER B 1 263 ? 61.411 32.123 1.761 0.44 7.75 263 SER B C 1
ATOM 4460 C C B SER B 1 263 ? 61.411 32.126 1.762 0.41 8.98 263 SER B C 1
ATOM 4461 O O A SER B 1 263 ? 62.595 32.471 1.719 0.46 7.76 263 SER B O 1
ATOM 4462 O O B SER B 1 263 ? 62.593 32.479 1.723 0.50 9.01 263 SER B O 1
ATOM 4467 N N . ARG B 1 264 ? 60.537 32.406 0.797 1.00 7.95 264 ARG B N 1
ATOM 4468 C CA . ARG B 1 264 ? 60.924 33.159 -0.398 1.00 8.51 264 ARG B CA 1
ATOM 4469 C C . ARG B 1 264 ? 61.026 34.662 -0.155 1.00 8.33 264 ARG B C 1
ATOM 4470 O O . ARG B 1 264 ? 61.795 35.350 -0.824 1.00 7.94 264 ARG B O 1
ATOM 4478 N N . SER B 1 265 ? 60.244 35.171 0.792 1.00 8.01 265 SER B N 1
ATOM 4479 C CA . SER B 1 265 ? 60.226 36.603 1.065 1.00 7.52 265 SER B CA 1
ATOM 4480 C C . SER B 1 265 ? 60.229 36.965 2.544 1.00 7.49 265 SER B C 1
ATOM 4481 O O . SER B 1 265 ? 59.221 36.804 3.234 1.00 7.36 265 SER B O 1
ATOM 4484 N N . GLN B 1 266 ? 61.360 37.467 3.030 1.00 7.07 266 GLN B N 1
ATOM 4485 C CA . GLN B 1 266 ? 61.450 37.873 4.426 1.00 6.95 266 GLN B CA 1
ATOM 4486 C C . GLN B 1 266 ? 60.624 39.148 4.632 1.00 7.29 266 GLN B C 1
ATOM 4487 O O . GLN B 1 266 ? 60.147 39.411 5.737 1.00 6.99 266 GLN B O 1
ATOM 4493 N N . SER B 1 267 ? 60.438 39.936 3.574 1.00 6.75 267 SER B N 1
ATOM 4494 C CA . SER B 1 267 ? 59.651 41.159 3.724 1.00 6.36 267 SER B CA 1
ATOM 4495 C C . SER B 1 267 ? 58.197 40.776 3.982 1.00 5.51 267 SER B C 1
ATOM 4496 O O . SER B 1 267 ? 57.500 41.443 4.749 1.00 4.99 267 SER B O 1
ATOM 4499 N N . LEU B 1 268 ? 57.747 39.687 3.360 1.00 5.14 268 LEU B N 1
ATOM 4500 C CA . LEU B 1 268 ? 56.374 39.227 3.561 1.00 4.91 268 LEU B CA 1
ATOM 4501 C C . LEU B 1 268 ? 56.222 38.738 4.998 1.00 4.76 268 LEU B C 1
ATOM 4502 O O . LEU B 1 268 ? 55.267 39.092 5.688 1.00 5.12 268 LEU B O 1
ATOM 4507 N N . PHE B 1 269 ? 57.168 37.918 5.442 1.00 5.03 269 PHE B N 1
ATOM 4508 C CA . PHE B 1 269 ? 57.139 37.405 6.811 1.00 5.22 269 PHE B CA 1
ATOM 4509 C C . PHE B 1 269 ? 57.069 38.564 7.798 1.00 5.01 269 PHE B C 1
ATOM 4510 O O . PHE B 1 269 ? 56.210 38.584 8.678 1.00 5.33 269 PHE B O 1
ATOM 4518 N N . PHE B 1 270 ? 57.968 39.533 7.655 1.00 5.55 270 PHE B N 1
ATOM 4519 C CA . PHE B 1 270 ? 57.973 40.684 8.557 1.00 5.22 270 PHE B CA 1
ATOM 4520 C C . PHE B 1 270 ? 56.650 41.444 8.552 1.00 5.61 270 PHE B C 1
ATOM 4521 O O . PHE B 1 270 ? 56.171 41.863 9.611 1.00 5.40 270 PHE B O 1
ATOM 4529 N N . ARG B 1 271 ? 56.052 41.630 7.379 1.00 5.17 271 ARG B N 1
ATOM 4530 C CA . ARG B 1 271 ? 54.776 42.338 7.314 1.00 5.83 271 ARG B CA 1
ATOM 4531 C C . ARG B 1 271 ? 53.693 41.579 8.072 1.00 6.26 271 ARG B C 1
ATOM 4532 O O . ARG B 1 271 ? 52.978 42.161 8.898 1.00 6.39 271 ARG B O 1
ATOM 4540 N N . ASP B 1 272 ? 53.567 40.282 7.796 1.00 5.68 272 ASP B N 1
ATOM 4541 C CA . ASP B 1 272 ? 52.557 39.471 8.469 1.00 6.00 272 ASP B CA 1
ATOM 45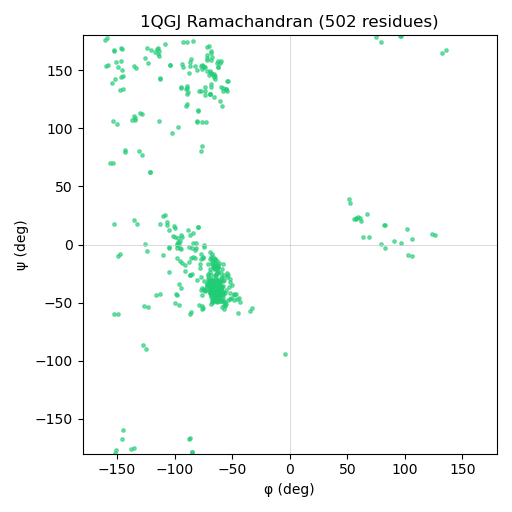42 C C . ASP B 1 272 ? 52.853 39.308 9.951 1.00 5.74 272 ASP B C 1
ATOM 4543 O O . ASP B 1 272 ? 51.934 39.209 10.759 1.00 5.09 272 ASP B O 1
ATOM 4548 N N . PHE B 1 273 ? 54.134 39.280 10.311 1.00 5.48 273 PHE B N 1
ATOM 4549 C CA . PHE B 1 273 ? 54.503 39.137 11.717 1.00 5.38 273 PHE B CA 1
ATOM 4550 C C . PHE B 1 273 ? 54.070 40.376 12.508 1.00 5.42 273 PHE B C 1
ATOM 4551 O O . PHE B 1 273 ? 53.542 40.256 13.616 1.00 5.02 273 PHE B O 1
ATOM 4559 N N . THR B 1 274 ? 54.289 41.566 11.951 1.00 5.84 274 THR B N 1
ATOM 4560 C CA . THR B 1 274 ? 53.885 42.782 12.652 1.00 6.16 274 THR B CA 1
ATOM 4561 C C . THR B 1 274 ? 52.360 42.819 12.765 1.00 5.87 274 THR B C 1
ATOM 4562 O O . THR B 1 274 ? 51.812 43.193 13.806 1.00 5.21 274 THR B O 1
ATOM 4566 N N . CYS B 1 275 ? 51.675 42.414 11.699 1.00 5.62 275 CYS B N 1
ATOM 4567 C CA . CYS B 1 275 ? 50.213 42.389 11.696 1.00 6.16 275 CYS B CA 1
ATOM 4568 C C . CYS B 1 275 ? 49.690 41.462 12.793 1.00 5.58 275 CYS B C 1
ATOM 4569 O O . CYS B 1 275 ? 48.794 41.824 13.564 1.00 4.44 275 CYS B O 1
ATOM 4572 N N . ALA B 1 276 ? 50.251 40.259 12.851 1.00 4.84 276 ALA B N 1
ATOM 4573 C CA . ALA B 1 276 ? 49.841 39.278 13.845 1.00 5.19 276 ALA B CA 1
ATOM 4574 C C . ALA B 1 276 ? 50.187 39.724 15.268 1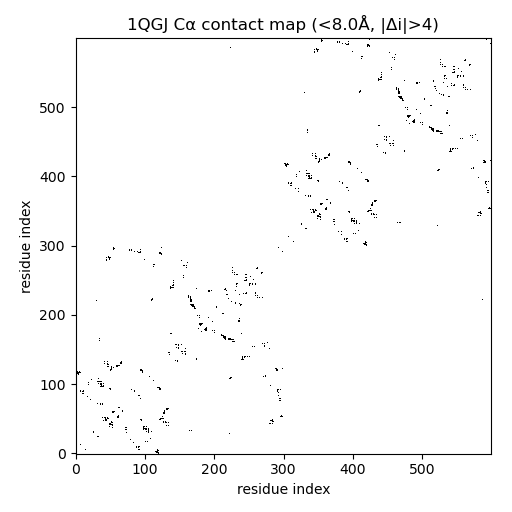.00 5.34 276 ALA B C 1
ATOM 4575 O O . ALA B 1 276 ? 49.411 39.487 16.195 1.00 6.05 276 ALA B O 1
ATOM 4577 N N . MET B 1 277 ? 51.336 40.371 15.451 1.00 5.00 277 MET B N 1
ATOM 4578 C CA . MET B 1 277 ? 51.725 40.833 16.785 1.00 5.41 277 MET B CA 1
ATOM 4579 C C . MET B 1 277 ? 50.750 41.883 17.320 1.00 5.85 277 MET B C 1
ATOM 4580 O O . MET B 1 277 ? 50.373 41.859 18.494 1.00 5.54 277 MET B O 1
ATOM 4585 N N . ILE B 1 278 ? 50.345 42.809 16.458 1.00 5.95 278 ILE B N 1
ATOM 4586 C CA . ILE B 1 278 ? 49.411 43.860 16.862 1.00 6.15 278 ILE B CA 1
ATOM 4587 C C . ILE B 1 278 ? 48.070 43.251 17.245 1.00 6.39 278 ILE B C 1
ATOM 4588 O O . ILE B 1 278 ? 47.451 43.647 18.237 1.00 6.51 278 ILE B O 1
ATOM 4593 N N . ARG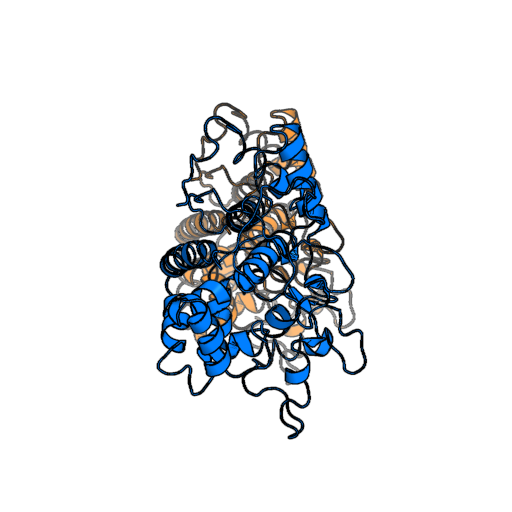 B 1 279 ? 47.621 42.280 16.458 1.00 6.52 279 ARG B N 1
ATOM 4594 C CA . ARG B 1 279 ? 46.366 41.596 16.745 1.00 6.26 279 ARG B CA 1
ATOM 4595 C C . ARG B 1 279 ? 46.468 40.867 18.096 1.00 5.95 279 ARG B C 1
ATOM 4596 O O . ARG B 1 279 ? 45.554 40.943 18.919 1.00 5.18 279 ARG B O 1
ATOM 4604 N N . MET B 1 280 ? 47.577 40.173 18.338 1.00 5.71 280 MET B N 1
ATOM 4605 C CA . MET B 1 280 ? 47.739 39.460 19.608 1.00 5.70 280 MET B CA 1
ATOM 4606 C C . MET B 1 280 ? 47.762 40.473 20.755 1.00 5.94 280 MET B C 1
ATOM 4607 O O . MET B 1 280 ? 47.191 40.238 21.825 1.00 6.47 280 MET B O 1
ATOM 4612 N N . GLY B 1 281 ? 48.428 41.600 20.520 1.00 6.15 281 GLY B N 1
ATOM 4613 C CA . GLY B 1 281 ? 48.523 42.642 21.527 1.00 6.35 281 GLY B CA 1
ATOM 4614 C C . GLY B 1 281 ? 47.194 43.311 21.832 1.00 7.04 281 GLY B C 1
ATOM 4615 O O . GLY B 1 281 ? 47.089 44.077 22.794 1.00 5.92 281 GLY B O 1
ATOM 4616 N N . ASN B 1 282 ? 46.181 43.029 21.013 1.00 7.55 282 ASN B N 1
ATOM 4617 C CA . ASN B 1 282 ? 44.844 43.600 21.207 1.00 8.81 282 ASN B CA 1
ATOM 4618 C C . ASN B 1 282 ? 43.900 42.650 21.941 1.00 8.93 282 ASN B C 1
ATOM 4619 O O . ASN B 1 282 ? 42.735 42.985 22.167 1.00 9.37 282 ASN B O 1
ATOM 4624 N N . ILE B 1 283 ? 44.386 41.466 22.310 1.00 8.25 283 ILE B N 1
ATOM 4625 C CA . ILE B 1 283 ? 43.542 40.506 23.016 1.00 7.87 283 ILE B CA 1
ATOM 4626 C C . ILE B 1 283 ? 43.252 41.041 24.413 1.00 8.52 283 ILE B C 1
ATOM 4627 O O . ILE B 1 283 ? 44.166 41.436 25.142 1.00 8.32 283 ILE B O 1
ATOM 4632 N N . SER B 1 284 ? 41.974 41.058 24.778 1.00 8.70 284 SER B N 1
ATOM 4633 C CA . SER B 1 284 ? 41.549 41.568 26.076 1.00 9.10 284 SER B CA 1
ATOM 4634 C C . SER B 1 284 ? 40.338 40.798 26.595 1.00 9.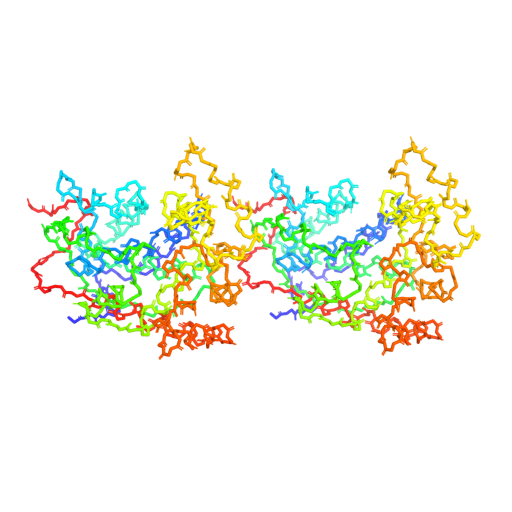75 284 SER B C 1
ATOM 4635 O O . SER B 1 284 ? 39.475 40.400 25.812 1.00 9.38 284 SER B O 1
ATOM 4638 N N . ASN B 1 285 ? 40.267 40.588 27.909 1.00 9.87 285 ASN B N 1
ATOM 4639 C CA . ASN B 1 285 ? 39.126 39.872 28.473 1.00 10.51 285 ASN B CA 1
ATOM 4640 C C . ASN B 1 285 ? 38.072 40.845 28.996 1.00 11.04 285 ASN B C 1
ATOM 4641 O O . ASN B 1 285 ? 37.046 40.437 29.540 1.00 11.30 285 ASN B O 1
ATOM 4646 N N . GLY B 1 286 ? 38.329 42.138 28.811 1.00 11.45 286 GLY B N 1
ATOM 4647 C CA . GLY B 1 286 ? 37.389 43.164 29.233 1.00 11.88 286 GLY B CA 1
ATOM 4648 C C . GLY B 1 286 ? 37.189 43.365 30.723 1.00 12.24 286 GLY B C 1
ATOM 4649 O O . GLY B 1 286 ? 36.322 44.137 31.137 1.00 12.09 286 GLY B O 1
ATOM 4650 N N . ALA B 1 287 ? 37.984 42.685 31.538 1.00 12.32 287 ALA B N 1
ATOM 4651 C CA . ALA B 1 287 ? 37.849 42.821 32.985 1.00 13.29 287 ALA B CA 1
ATOM 4652 C C . ALA B 1 287 ? 38.352 44.180 33.454 1.00 13.54 287 ALA B C 1
ATOM 4653 O O . ALA B 1 287 ? 39.120 44.846 32.761 1.00 12.94 287 ALA B O 1
ATOM 4655 N N . SER B 1 288 ? 37.904 44.597 34.631 1.00 14.37 288 SER B N 1
ATOM 4656 C CA . SER B 1 288 ? 38.351 45.859 35.187 1.00 15.28 288 SER B CA 1
ATOM 4657 C C . SER B 1 288 ? 39.795 45.627 35.617 1.00 14.86 288 SER B C 1
ATOM 4658 O O . SER B 1 288 ? 40.170 44.504 35.969 1.00 15.75 288 SER B O 1
ATOM 4661 N N . GLY B 1 289 ? 40.607 46.674 35.567 1.00 13.73 289 GLY B N 1
ATOM 4662 C CA . GLY B 1 289 ? 42.001 46.535 35.949 1.00 12.08 289 GLY B CA 1
ATOM 4663 C C . GLY B 1 289 ? 42.540 47.770 36.646 1.00 11.05 289 GLY B C 1
ATOM 4664 O O . GLY B 1 289 ? 41.771 48.580 37.166 1.00 10.85 289 GLY B O 1
ATOM 4665 N N . GLU B 1 290 ? 43.862 47.919 36.650 1.00 9.55 290 GLU B N 1
ATOM 4666 C CA . GLU B 1 290 ? 44.509 49.052 37.298 1.00 8.68 290 GLU B CA 1
ATOM 4667 C C . GLU B 1 290 ? 45.904 49.236 36.693 1.00 8.68 290 GLU B C 1
ATOM 4668 O O . GLU B 1 290 ? 46.311 48.469 35.822 1.00 8.47 290 GLU B O 1
ATOM 4674 N N . VAL B 1 291 ? 46.625 50.259 37.142 1.00 8.22 291 VAL B N 1
ATOM 4675 C CA . VAL B 1 291 ? 47.996 50.475 36.686 1.00 8.36 291 VAL B CA 1
ATOM 4676 C C . VAL B 1 291 ? 48.842 49.954 37.842 1.00 7.92 291 VAL B C 1
ATOM 4677 O O . VAL B 1 291 ? 49.076 50.661 38.826 1.00 8.36 291 VAL B O 1
ATOM 4681 N N . ARG B 1 292 ? 49.274 48.704 37.721 1.00 7.25 292 ARG B N 1
ATOM 4682 C CA . ARG B 1 292 ? 50.067 48.035 38.748 1.00 7.61 292 ARG B CA 1
ATOM 4683 C C . ARG B 1 292 ? 51.441 48.698 38.919 1.00 8.05 292 ARG B C 1
ATOM 4684 O O . ARG B 1 292 ? 52.178 48.874 37.946 1.00 8.23 292 ARG B O 1
ATOM 4692 N N . THR B 1 293 ? 51.784 49.061 40.155 1.00 8.09 293 THR B N 1
ATOM 4693 C CA . THR B 1 293 ? 53.062 49.718 40.436 1.00 9.19 293 THR B CA 1
ATOM 4694 C C . THR B 1 293 ? 54.238 48.759 40.644 1.00 8.57 293 THR B C 1
ATOM 4695 O O . THR B 1 293 ? 55.391 49.145 40.440 1.00 9.11 293 THR B O 1
ATOM 4699 N N . ASN B 1 294 ? 53.943 47.527 41.063 1.00 7.93 294 ASN B N 1
ATOM 4700 C CA . ASN B 1 294 ? 54.938 46.463 41.260 1.00 7.73 294 ASN B CA 1
ATOM 4701 C C . ASN B 1 294 ? 54.319 45.311 40.461 1.00 7.32 294 ASN B C 1
ATOM 4702 O O . ASN B 1 294 ? 53.281 44.780 40.845 1.00 6.67 294 ASN B O 1
ATOM 4707 N N . CYS B 1 295 ? 54.948 44.926 39.352 1.00 6.89 295 CYS B N 1
ATOM 4708 C CA . CYS B 1 295 ? 54.380 43.894 38.485 1.00 6.42 295 CYS B CA 1
ATOM 4709 C C . CYS B 1 295 ? 54.084 42.520 39.087 1.00 6.21 295 CYS B C 1
ATOM 4710 O O . CYS B 1 295 ? 53.319 41.758 38.509 1.00 6.64 295 CYS B O 1
ATOM 4713 N N . ARG B 1 296 ? 54.658 42.212 40.249 1.00 6.73 296 ARG B N 1
ATOM 4714 C CA . ARG B 1 296 ? 54.445 40.910 40.889 1.00 6.25 296 ARG B CA 1
ATOM 4715 C C . ARG B 1 296 ? 53.215 40.798 41.807 1.00 6.91 296 ARG B C 1
ATOM 4716 O O . ARG B 1 296 ? 52.798 39.691 42.154 1.00 6.10 296 ARG B O 1
ATOM 4724 N N . VAL B 1 297 ? 52.631 41.929 42.193 1.00 7.11 297 VAL B N 1
ATOM 4725 C CA . VAL B 1 297 ? 51.483 41.913 43.103 1.00 7.51 297 VAL B CA 1
ATOM 4726 C C . VAL B 1 297 ? 50.493 43.032 42.782 1.00 7.37 297 VAL B C 1
ATOM 4727 O O . VAL B 1 297 ? 50.888 44.080 42.270 1.00 7.21 297 VAL B O 1
ATOM 4731 N N . ILE B 1 298 ? 49.210 42.810 43.066 1.00 6.95 298 ILE B N 1
ATOM 4732 C CA . ILE B 1 298 ? 48.206 43.840 42.800 1.00 7.86 298 ILE B CA 1
ATOM 4733 C C . ILE B 1 298 ? 48.447 45.024 43.729 1.00 7.84 298 ILE B C 1
ATOM 4734 O O . ILE B 1 298 ? 49.123 44.890 44.746 1.00 7.41 298 ILE B O 1
ATOM 4739 N N . ASN B 1 299 ? 47.889 46.180 43.384 1.00 8.33 299 ASN B N 1
ATOM 4740 C CA . ASN B 1 299 ? 48.101 47.383 44.180 1.00 9.03 299 ASN B CA 1
ATOM 4741 C C . ASN B 1 299 ? 47.489 47.391 45.572 1.00 9.53 299 ASN B C 1
ATOM 4742 O O . ASN B 1 299 ? 48.122 47.856 46.518 1.00 8.38 299 ASN B O 1
ATOM 4747 N N . ASN B 1 300 ? 46.265 46.887 45.700 1.00 10.57 300 ASN B N 1
ATOM 4748 C CA . ASN B 1 300 ? 45.584 46.888 46.986 1.00 12.38 300 ASN B CA 1
ATOM 4749 C C . ASN B 1 300 ? 45.098 45.501 47.405 1.00 13.83 300 ASN B C 1
ATOM 4750 O O . ASN B 1 300 ? 45.418 45.081 48.534 1.00 15.15 300 ASN B O 1
#

Secondary structure (DSSP, 8-state):
--BTTTTTTT-TTHHHHHHHHHHHHHHH-TTHHHHHHHHHHHHHTTTBSSSGGG--STT-GGGSTTTTTT---HHHHHHHHHHHHHHSTTTS-HHHHHHHHHHHHHHTTT-------B---B-SS--HHHHTTS--TTS-HHHHHHHHHTTT--HHHHHHHHGGGGSSEEEGGGTGGGTS-SSSSS---TTS-HHHHHHHHHHS-TTS-TT-EEESSSS-SSS-STHHHHHHHTT--SSHHHHHHHHSTTTTTTTHHHHHHHHH-HHHHHHHHHHHHHHHTT-B-----B--SBTTB---/--BTTTTTTT-TTHHHHHHHHHHHHHHH-TTHHHHHHHHHHHHHTSSBSSSGGG--STT-GGGSTTTTTT---HHHHHHHHHHHHHHSTTTS-HHHHHHHHHHHHHHTTT-------B-PPBPSS--HHHHTTS--TTS-HHHHHHHHHTTT--HHHHHHHHGGGGSSEEEGGGTGGGTS-SSSSSS--TTS-HHHHHHHHHHS-TTS-TT-EEES-SS-SSS-STHHHHHHH-----SHHHHHHHHSTTTTTTHHHHHHHHHH-HHHHHHHHHHHHHHHTT-B-----B--SBTTB---

Solvent-accessible surface area: 25900 Å² total; per-residue (Å²): 207,44,38,53,89,88,21,60,200,54,2,96,100,4,58,100,30,0,53,127,38,0,44,105,12,15,141,91,67,82,70,12,2,14,9,0,8,89,2,2,49,8,0,0,18,1,35,4,8,14,0,0,0,5,12,65,47,95,110,5,1,31,88,2,139,29,4,89,99,29,17,72,4,25,119,27,1,44,77,0,6,62,27,0,31,132,54,14,102,38,36,0,0,0,0,0,0,0,8,1,0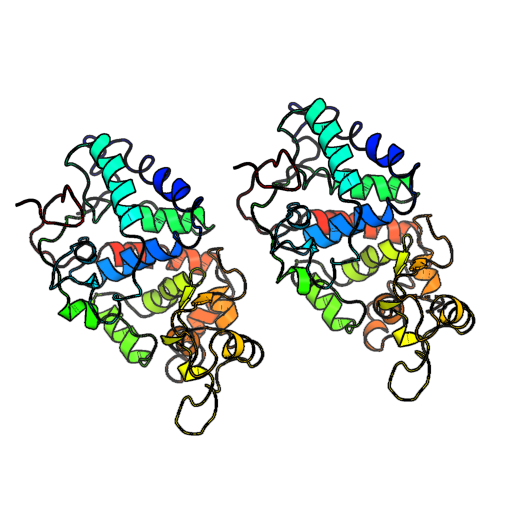,0,13,0,0,0,47,66,12,53,12,20,46,36,162,7,29,4,24,22,120,0,8,68,94,33,47,57,123,31,0,64,92,6,29,34,30,117,32,83,5,83,28,13,20,58,38,12,84,80,29,131,8,71,62,61,5,1,0,0,21,22,0,20,52,0,7,6,49,11,35,2,47,40,1,33,64,1,0,54,86,71,107,61,76,46,88,41,13,106,59,9,44,102,69,8,23,66,74,3,58,108,41,6,74,138,90,42,91,54,78,82,43,2,50,16,0,110,54,41,41,65,52,2,14,6,29,3,0,92,10,0,75,105,11,33,2,4,15,17,17,1,2,35,2,38,46,26,136,76,0,74,124,48,0,56,142,36,0,36,24,0,14,188,36,70,64,46,0,33,138,36,0,24,68,1,7,80,84,4,2,84,25,89,77,72,67,87,34,33,36,0,70,70,2,74,80,63,58,173,212,45,37,55,89,88,21,58,203,57,2,107,74,4,40,96,22,0,109,137,36,0,44,107,13,13,177,86,63,81,71,15,1,13,9,0,8,89,2,1,49,8,0,0,18,1,35,4,7,13,0,0,0,4,11,64,44,102,99,3,0,30,88,2,140,30,3,86,102,28,19,71,2,25,114,28,1,46,76,0,7,60,28,0,30,134,57,11,101,37,33,0,0,0,0,0,0,0,8,1,0,0,9,4,0,0,64,87,12,52,13,20,47,36,162,6,30,5,24,23,116,0,8,74,95,26,41,54,123,36,0,64,93,7,28,34,30,117,32,85,6,88,31,13,30,58,39,12,87,84,31,126,7,68,56,54,5,2,0,0,20,23,0,21,52,0,6,6,49,11,36,2,47,40,0,33,63,2,0,54,82,73,105,61,78,45,88,42,13,107,61,9,49,101,76,18,24,66,79,2,57,107,43,6,74,138,90,42,92,54,75,82,45,2,49,20,0,124,52,42,50,62,67,2,12,7,25,4,0,92,9,1,73,106,1,44,5,6,16,17,17,1,6,35,2,38,47,25,139,80,0,72,125,58,0,50,126,36,0,27,26,0,13,187,36,71,65,47,0,32,136,37,0,24,69,2,6,77,83,4,2,84,25,90,75,69,60,86,31,34,32,0,69,70,2,74,82,64,55,137

CATH classification: 1.10.520.10 (+1 more: 1.10.420.10)

GO terms:
  GO:0005634 nucleus (C, HDA)
  GO:0005737 cytoplasm (C, HDA)

Organism: Arabidopsis thaliana (NCBI:txid3702)

Sequence (600 aa):
QLSPDIYAKSCPNLVQQIVRRKQVAIALLKAEIRMMAASLIRLHFHDCFVNGCDASLLLDGADDSEKLAIPNINSARGFEVIDTIKAAVENACCPGVVSCADILLTLAARDSVVLSGGPGWRVALGRKDGLVANQNSANNLPSPFEPLDAIIAKFVAVNLNITDVVALSGAHTFGQAKCAVFSNRLFNFTGAGNPDATLETSSLLSNNLQTVCPLGGNSNITAPLDRSSTTDTFDNNYFKNLLEEGKKGLLSSDQILFSSDDLAVNTTKKLVEAYSSRSQSLFFRDFTTCAMIRMGNISNGASGEVRTNCRVINNQLSPDIYAKSCPNNLVQQIVRRKQVAIALLKKAEIRMMAASLIRLHFHDCFVNGCDASLLLDGADDSEKLAIPNINSARGFEVIDTIKAAVENACCPGVVSCADILLTLAARDSVVLSGGPGWRVALGRKDGLVANQNNSANNLPSPFEPLDAIIAKFVAVNNLNITDVVALSGAHTFGQAKCAVFSNRLFNFTGAGNPDATLETSSLLSNNLQTVCPLGGNSNITAPLDRRSSTTDTFDNNYFKNLLLEGKGLLSSDQILFSSDLAVNTTKKKLLVEAYSSRSQSLFFRDFTCAMIRMGNISNGASGEVRTNCRVINN

Foldseek 3Di:
DWALCPCVPQQVCLLVLLLVLLVVVCVVPVLVLLLLLVQQLLCCLFQHLALLQLADDPLHLCCAPCNDLHRDCSVSLQVSLVSRCVRGNFDAASSVSSLSSNQSSQVVQAADHDRATDDHFHDAHHDNVSSNQQDALPDDPVSNQVSQVVLPHGLLLLQLQVLSLLAHKDFQVQFVCQQFQVDVPGHHNPLAAVVLSVVSCVQPPPPDDRRRIDRQQPPDHRHRWLSLLVCLVRSNGRGNSSNCCQPPPVNPPGRNVVSVVCVVPRVVSSVSNVVSSNVSNPGHNPDDGGRASRSHHRDD/DFALCPCCPQQVCLLVLLLVLLVVVCVVPVLLLLLLLVQQLLCCLFQHLALQQLADDPLHLCCAPCNDLHRDCSVSLQVSLVSRCVRGNFDAASSQSSLSSNQSSQVVQAADHDRATDDHFHDAHHDNVSSNQQDALPDAPVSNQVSQVVLVHGDLLLLLQVLSLLAHKDFQVQFVCQQFQVDVPGHHNPLAQVVVSVVSCVQPPPPDDRRRIDRQQPPDHRHRWLSLLVCLVVCCGRGSSSNCLQPPPVNPPGSNVVSVVCVVDRPVSSVSNVVSSNSSNPRHNPDDGGRASRSHHRDD